Protein 1ECX (pdb70)

CATH classification: 3.90.1150.10 (+1 more: 3.40.640.10)

Structure (mmCIF, N/CA/C/O backbone):
data_1ECX
#
_entry.id   1ECX
#
_cell.length_a   115.410
_cell.length_b   115.410
_cell.length_c   156.950
_cell.angle_alpha   90.00
_cell.angle_beta   90.00
_cell.angle_gamma   120.00
#
_symmetry.space_group_name_H-M   'P 31 2 1'
#
loop_
_entity.id
_entity.type
_entity.pdbx_description
1 polymer AMINOTRANSFERASE
2 non-polymer "PYRIDOXAL-5'-PHOSPHATE"
3 non-polymer CYSTEINE
4 water water
#
loop_
_atom_site.group_PDB
_atom_site.id
_atom_site.type_symbol
_atom_site.label_atom_id
_atom_site.label_alt_id
_atom_site.label_comp_id
_atom_site.label_asym_id
_atom_site.label_entity_id
_atom_site.label_seq_id
_atom_site.pdbx_PDB_ins_code
_atom_site.Cartn_x
_atom_site.Cartn_y
_atom_site.Cartn_z
_atom_site.occupancy
_atom_site.B_iso_or_equiv
_atom_site.auth_seq_id
_atom_site.auth_comp_id
_atom_site.auth_asym_id
_atom_site.auth_atom_id
_atom_site.pdbx_PDB_model_num
ATOM 1 N N . MET A 1 1 ? 14.437 75.697 43.942 1.00 41.24 1 MET A N 1
ATOM 2 C CA . MET A 1 1 ? 15.121 74.824 44.935 1.00 40.28 1 MET A CA 1
ATOM 3 C C . MET A 1 1 ? 14.735 73.366 44.672 1.00 41.66 1 MET A C 1
ATOM 4 O O . MET A 1 1 ? 13.555 73.020 44.776 1.00 43.71 1 MET A O 1
ATOM 9 N N . ARG A 1 2 ? 15.713 72.524 44.306 1.00 40.79 2 ARG A N 1
ATOM 10 C CA . ARG A 1 2 ? 15.448 71.101 44.051 1.00 39.11 2 ARG A CA 1
ATOM 11 C C . ARG A 1 2 ? 15.282 70.402 45.394 1.00 37.91 2 ARG A C 1
ATOM 12 O O . ARG A 1 2 ? 16.229 70.312 46.173 1.00 39.37 2 ARG A O 1
ATOM 20 N N . VAL A 1 3 ? 14.078 69.912 45.661 1.00 35.04 3 VAL A N 1
ATOM 21 C CA . VAL A 1 3 ? 13.776 69.238 46.915 1.00 32.38 3 VAL A CA 1
ATOM 22 C C . VAL A 1 3 ? 13.413 67.774 46.642 1.00 31.00 3 VAL A C 1
ATOM 23 O O . VAL A 1 3 ? 12.351 67.461 46.101 1.00 30.16 3 VAL A O 1
ATOM 27 N N . TYR A 1 4 ? 14.316 66.880 47.026 1.00 28.92 4 TYR A N 1
ATOM 28 C CA . TYR A 1 4 ? 14.139 65.457 46.799 1.00 26.79 4 TYR A CA 1
ATOM 29 C C . TYR A 1 4 ? 13.609 64.749 48.040 1.00 27.53 4 TYR A C 1
ATOM 30 O O . TYR A 1 4 ? 14.360 64.514 48.991 1.00 26.68 4 TYR A O 1
ATOM 39 N N . PHE A 1 5 ? 12.320 64.409 48.014 1.00 27.22 5 PHE A N 1
ATOM 40 C CA . PHE A 1 5 ? 11.650 63.736 49.126 1.00 28.22 5 PHE A CA 1
ATOM 41 C C . PHE A 1 5 ? 11.141 62.363 48.705 1.00 29.88 5 PHE A C 1
ATOM 42 O O . PHE A 1 5 ? 9.999 62.003 49.017 1.00 31.99 5 PHE A O 1
ATOM 50 N N . ASP A 1 6 ? 11.971 61.588 48.014 1.00 28.52 6 ASP A N 1
ATOM 51 C CA . ASP A 1 6 ? 11.544 60.269 47.564 1.00 27.78 6 ASP A CA 1
ATOM 52 C C . ASP A 1 6 ? 12.624 59.245 47.848 1.00 28.52 6 ASP A C 1
ATOM 53 O O . ASP A 1 6 ? 12.863 58.347 47.044 1.00 29.41 6 ASP A O 1
ATOM 58 N N . ASN A 1 7 ? 13.268 59.362 49.003 1.00 29.39 7 ASN A N 1
ATOM 59 C CA . ASN A 1 7 ? 14.350 58.446 49.345 1.00 28.87 7 ASN A CA 1
ATOM 60 C C . ASN A 1 7 ? 13.987 57.001 49.668 1.00 27.97 7 ASN A C 1
ATOM 61 O O . ASN A 1 7 ? 14.874 56.193 49.926 1.00 26.55 7 ASN A O 1
ATOM 66 N N . ASN A 1 8 ? 12.703 56.662 49.666 1.00 27.62 8 ASN A N 1
ATOM 67 C CA . ASN A 1 8 ? 12.336 55.275 49.920 1.00 28.76 8 ASN A CA 1
ATOM 68 C C . ASN A 1 8 ? 12.368 54.519 48.599 1.00 29.26 8 ASN A C 1
ATOM 69 O O . ASN A 1 8 ? 12.352 53.289 48.573 1.00 30.51 8 ASN A O 1
ATOM 74 N N . ALA A 1 9 ? 12.409 55.269 47.501 1.00 29.77 9 ALA A N 1
ATOM 75 C CA . ALA A 1 9 ? 12.469 54.685 46.162 1.00 28.64 9 ALA A CA 1
ATOM 76 C C . ALA A 1 9 ? 13.936 54.452 45.822 1.00 27.91 9 ALA A C 1
ATOM 77 O O . ALA A 1 9 ? 14.313 53.395 45.320 1.00 27.95 9 ALA A O 1
ATOM 79 N N . THR A 1 10 ? 14.751 55.465 46.093 1.00 26.39 10 THR A N 1
ATOM 80 C CA . THR A 1 10 ? 16.181 55.399 45.858 1.00 27.78 10 THR A CA 1
ATOM 81 C C . THR A 1 10 ? 16.805 56.681 46.399 1.00 28.63 10 THR A C 1
ATOM 82 O O . THR A 1 10 ? 16.092 57.644 46.700 1.00 28.29 10 THR A O 1
ATOM 86 N N . THR A 1 11 ? 18.131 56.684 46.523 1.00 28.03 11 THR A N 1
ATOM 87 C CA . THR A 1 11 ? 18.852 57.821 47.076 1.00 28.58 11 THR A CA 1
ATOM 88 C C . THR A 1 11 ? 20.095 58.188 46.270 1.00 28.91 11 THR A C 1
ATOM 89 O O . THR A 1 11 ? 20.549 57.422 45.424 1.00 29.94 11 THR A O 1
ATOM 93 N N . ARG A 1 12 ? 20.647 59.363 46.554 1.00 28.29 12 ARG A N 1
ATOM 94 C CA . ARG A 1 12 ? 21.854 59.829 45.890 1.00 28.89 12 ARG A CA 1
ATOM 95 C C . ARG A 1 12 ? 23.039 59.192 46.605 1.00 29.75 12 ARG A C 1
ATOM 96 O O . ARG A 1 12 ? 23.032 59.048 47.829 1.00 30.55 12 ARG A O 1
ATOM 104 N N . VAL A 1 13 ? 24.054 58.800 45.848 1.00 29.26 13 VAL A N 1
ATOM 105 C CA . VAL A 1 13 ? 25.212 58.173 46.461 1.00 28.97 13 VAL A CA 1
ATOM 106 C C . VAL A 1 13 ? 26.009 59.165 47.277 1.00 29.76 13 VAL A C 1
ATOM 107 O O . VAL A 1 13 ? 26.154 60.324 46.898 1.00 29.61 13 VAL A O 1
ATOM 111 N N . ASP A 1 14 ? 26.521 58.691 48.405 1.00 31.22 14 ASP A N 1
ATOM 112 C CA . ASP A 1 14 ? 27.323 59.508 49.296 1.00 32.46 14 ASP A CA 1
ATOM 113 C C . ASP A 1 14 ? 28.655 59.795 48.605 1.00 33.11 14 ASP A C 1
ATOM 114 O O . ASP A 1 14 ? 29.289 58.887 48.062 1.00 33.55 14 ASP A O 1
ATOM 119 N N . ASP A 1 15 ? 29.066 61.056 48.616 1.00 32.86 15 ASP A N 1
ATOM 120 C CA . ASP A 1 15 ? 30.320 61.452 47.995 1.00 34.51 15 ASP A CA 1
ATOM 121 C C . ASP A 1 15 ? 31.465 60.556 48.483 1.00 34.61 15 ASP A C 1
ATOM 122 O O . ASP A 1 15 ? 32.365 60.198 47.718 1.00 34.64 15 ASP A O 1
ATOM 127 N N . ARG A 1 16 ? 31.424 60.186 49.756 1.00 34.19 16 ARG A N 1
ATOM 128 C CA . ARG A 1 16 ? 32.460 59.331 50.324 1.00 34.04 16 ARG A CA 1
ATOM 129 C C . ARG A 1 16 ? 32.462 57.971 49.639 1.00 33.68 16 ARG A C 1
ATOM 130 O O . ARG A 1 16 ? 33.516 57.442 49.283 1.00 34.89 16 ARG A O 1
ATOM 138 N N . VAL A 1 17 ? 31.272 57.418 49.447 1.00 32.51 17 VAL A N 1
ATOM 139 C CA . VAL A 1 17 ? 31.121 56.117 48.813 1.00 32.29 17 VAL A CA 1
ATOM 140 C C . VAL A 1 17 ? 31.604 56.114 47.359 1.00 33.37 17 VAL A C 1
ATOM 141 O O . VAL A 1 17 ? 32.266 55.168 46.915 1.00 32.93 17 VAL A O 1
ATOM 145 N N . LEU A 1 18 ? 31.268 57.167 46.620 1.00 32.31 18 LEU A N 1
ATOM 146 C CA . LEU A 1 18 ? 31.656 57.253 45.222 1.00 32.40 18 LEU A CA 1
ATOM 147 C C . LEU A 1 18 ? 33.160 57.384 45.069 1.00 33.85 18 LEU A C 1
ATOM 148 O O . LEU A 1 18 ? 33.759 56.814 44.152 1.00 34.06 18 LEU A O 1
ATOM 153 N N . GLU A 1 19 ? 33.772 58.132 45.978 1.00 34.76 19 GLU A N 1
ATOM 154 C CA . GLU A 1 19 ? 35.210 58.334 45.930 1.00 35.77 19 GLU A CA 1
ATOM 155 C C . GLU A 1 19 ? 35.882 56.961 45.959 1.00 36.37 19 GLU A C 1
ATOM 156 O O . GLU A 1 19 ? 36.811 56.691 45.190 1.00 37.20 19 GLU A O 1
ATOM 162 N N . GLU A 1 20 ? 35.391 56.083 46.831 1.00 35.97 20 GLU A N 1
ATOM 163 C CA . GLU A 1 20 ? 35.960 54.745 46.951 1.00 34.76 20 GLU A CA 1
ATOM 164 C C . GLU A 1 20 ? 35.697 53.856 45.741 1.00 33.55 20 GLU A C 1
ATOM 165 O O . GLU A 1 20 ? 36.541 53.047 45.370 1.00 33.86 20 GLU A O 1
ATOM 171 N N . MET A 1 21 ? 34.528 53.997 45.127 1.00 32.58 21 MET A N 1
ATOM 172 C CA . MET A 1 21 ? 34.195 53.166 43.981 1.00 32.00 21 MET A CA 1
ATOM 173 C C . MET A 1 21 ? 35.102 53.420 42.787 1.00 31.85 21 MET A C 1
ATOM 174 O O . MET A 1 21 ? 35.633 52.481 42.191 1.00 32.06 21 MET A O 1
ATOM 179 N N . ILE A 1 22 ? 35.277 54.691 42.448 1.00 30.23 22 ILE A N 1
ATOM 180 C CA . ILE A 1 22 ? 36.103 55.076 41.314 1.00 29.05 22 ILE A CA 1
ATOM 181 C C . ILE A 1 22 ? 37.442 54.340 41.244 1.00 30.01 22 ILE A C 1
ATOM 182 O O . ILE A 1 22 ? 37.884 53.955 40.165 1.00 29.94 22 ILE A O 1
ATOM 187 N N . VAL A 1 23 ? 38.077 54.129 42.392 1.00 29.83 23 VAL A N 1
ATOM 188 C CA . VAL A 1 23 ? 39.362 53.436 42.433 1.00 29.73 23 VAL A CA 1
ATOM 189 C C . VAL A 1 23 ? 39.332 52.060 41.771 1.00 29.40 23 VAL A C 1
ATOM 190 O O . VAL A 1 23 ? 40.291 51.662 41.105 1.00 28.41 23 VAL A O 1
ATOM 194 N N . PHE A 1 24 ? 38.236 51.334 41.968 1.00 29.20 24 PHE A N 1
ATOM 195 C CA . PHE A 1 24 ? 38.100 49.998 41.399 1.00 29.25 24 PHE A CA 1
ATOM 196 C C . PHE A 1 24 ? 37.683 49.975 39.929 1.00 29.68 24 PHE A C 1
ATOM 197 O O . PHE A 1 24 ? 37.720 48.924 39.289 1.00 29.67 24 PHE A O 1
ATOM 205 N N . TYR A 1 25 ? 37.294 51.132 39.396 1.00 29.46 25 TYR A N 1
ATOM 206 C CA . TYR A 1 25 ? 36.899 51.234 37.993 1.00 30.35 25 TYR A CA 1
ATOM 207 C C . TYR A 1 25 ? 38.115 51.486 37.115 1.00 31.71 25 TYR A C 1
ATOM 208 O O . TYR A 1 25 ? 38.266 50.885 36.049 1.00 33.95 25 TYR A O 1
ATOM 217 N N . ARG A 1 26 ? 38.983 52.381 37.564 1.00 31.17 26 ARG A N 1
ATOM 218 C CA . ARG A 1 26 ? 40.137 52.736 36.767 1.00 33.82 26 ARG A CA 1
ATOM 219 C C . ARG A 1 26 ? 41.492 52.205 37.208 1.00 33.12 26 ARG A C 1
ATOM 220 O O . ARG A 1 26 ? 42.391 52.061 36.379 1.00 32.21 26 ARG A O 1
ATOM 228 N N . GLU A 1 27 ? 41.653 51.905 38.493 1.00 31.35 27 GLU A N 1
ATOM 229 C CA . GLU A 1 27 ? 42.932 51.388 38.955 1.00 30.90 27 GLU A CA 1
ATOM 230 C C . GLU A 1 27 ? 42.874 49.916 39.353 1.00 30.99 27 GLU A C 1
ATOM 231 O O . GLU A 1 27 ? 43.508 49.075 38.712 1.00 31.46 27 GLU A O 1
ATOM 237 N N . LYS A 1 28 ? 42.116 49.603 40.401 1.00 29.48 28 LYS A N 1
ATOM 238 C CA . LYS A 1 28 ? 42.012 48.225 40.883 1.00 28.39 28 LYS A CA 1
ATOM 239 C C . LYS A 1 28 ? 40.841 47.490 40.226 1.00 28.57 28 LYS A C 1
ATOM 240 O O . LYS A 1 28 ? 39.927 47.016 40.904 1.00 29.07 28 LYS A O 1
ATOM 246 N N . TYR A 1 29 ? 40.892 47.377 38.903 1.00 27.52 29 TYR A N 1
ATOM 247 C CA . TYR A 1 29 ? 39.822 46.751 38.131 1.00 26.88 29 TYR A CA 1
ATOM 248 C C . TYR A 1 29 ? 39.985 45.270 37.845 1.00 27.34 29 TYR A C 1
ATOM 249 O O . TYR A 1 29 ? 39.273 44.716 37.004 1.00 26.88 29 TYR A O 1
ATOM 258 N N . GLY A 1 30 ? 40.916 44.627 38.534 1.00 27.97 30 GLY A N 1
ATOM 259 C CA . GLY A 1 30 ? 41.131 43.212 38.305 1.00 29.42 30 GLY A CA 1
ATOM 260 C C . GLY A 1 30 ? 39.904 42.377 38.618 1.00 30.76 30 GLY A C 1
ATOM 261 O O . GLY A 1 30 ? 38.996 42.819 39.328 1.00 31.00 30 GLY A O 1
ATOM 262 N N . ASN A 1 31 ? 39.870 41.165 38.083 1.00 30.32 31 ASN A N 1
ATOM 263 C CA . ASN A 1 31 ? 38.757 40.276 38.334 1.00 31.35 31 ASN A CA 1
ATOM 264 C C . ASN A 1 31 ? 39.100 39.424 39.555 1.00 31.93 31 ASN A C 1
ATOM 265 O O . ASN A 1 31 ? 40.047 38.640 39.536 1.00 31.46 31 ASN A O 1
ATOM 270 N N . PRO A 1 32 ? 38.315 39.562 40.634 1.00 32.81 32 PRO A N 1
ATOM 271 C CA . PRO A 1 32 ? 38.506 38.835 41.896 1.00 32.86 32 PRO A CA 1
ATOM 272 C C . PRO A 1 32 ? 38.754 37.331 41.803 1.00 33.18 32 PRO A C 1
ATOM 273 O O . PRO A 1 32 ? 39.307 36.735 42.718 0.79 32.48 32 PRO A O 1
ATOM 277 N N . ASN A 1 33 ? 38.359 36.721 40.693 1.00 34.37 33 ASN A N 1
ATOM 278 C CA . ASN A 1 33 ? 38.532 35.283 40.517 1.00 35.16 33 ASN A CA 1
ATOM 279 C C . ASN A 1 33 ? 39.832 34.933 39.827 1.00 34.24 33 ASN A C 1
ATOM 280 O O . ASN A 1 33 ? 40.068 33.785 39.485 1.00 36.00 33 ASN A O 1
ATOM 285 N N . SER A 1 34 ? 40.678 35.928 39.621 1.00 32.98 34 SER A N 1
ATOM 286 C CA . SER A 1 34 ? 41.943 35.702 38.954 1.00 31.18 34 SER A CA 1
ATOM 287 C C . SER A 1 34 ? 43.027 35.389 39.971 1.00 30.54 34 SER A C 1
ATOM 288 O O . SER A 1 34 ? 42.997 35.881 41.097 1.00 30.21 34 SER A O 1
ATOM 291 N N . ALA A 1 35 ? 43.989 34.569 39.564 1.00 29.55 35 ALA A N 1
ATOM 292 C CA . ALA A 1 35 ? 45.073 34.167 40.448 1.00 28.33 35 ALA A CA 1
ATOM 293 C C . ALA A 1 35 ? 46.237 35.147 40.491 1.00 27.03 35 ALA A C 1
ATOM 294 O O . ALA A 1 35 ? 46.998 35.153 41.456 0.66 27.72 35 ALA A O 1
ATOM 296 N N . HIS A 1 36 ? 46.378 35.973 39.459 1.00 25.60 36 HIS A N 1
ATOM 297 C CA . HIS A 1 36 ? 47.478 36.932 39.420 1.00 26.10 36 HIS A CA 1
ATOM 298 C C . HIS A 1 36 ? 47.296 38.059 40.426 1.00 26.84 36 HIS A C 1
ATOM 299 O O . HIS A 1 36 ? 46.275 38.134 41.112 1.00 25.90 36 HIS A O 1
ATOM 306 N N . GLY A 1 37 ? 48.299 38.930 40.507 1.00 27.78 37 GLY A N 1
ATOM 307 C CA . GLY A 1 37 ? 48.269 40.043 41.443 1.00 27.47 37 GLY A CA 1
ATOM 308 C C . GLY A 1 37 ? 47.013 40.895 41.479 1.00 28.46 37 GLY A C 1
ATOM 309 O O . GLY A 1 37 ? 46.454 41.128 42.554 1.00 28.78 37 GLY A O 1
ATOM 310 N N . MET A 1 38 ? 46.568 41.376 40.320 1.00 28.19 38 MET A N 1
ATOM 311 C CA . MET A 1 38 ? 45.379 42.214 40.272 1.00 27.29 38 MET A CA 1
ATOM 312 C C . MET A 1 38 ? 44.137 41.437 40.669 1.00 29.82 38 MET A C 1
ATOM 313 O O . MET A 1 38 ? 43.211 41.994 41.259 1.00 31.16 38 MET A O 1
ATOM 318 N N . GLY A 1 39 ? 44.117 40.147 40.355 1.00 31.42 39 GLY A N 1
ATOM 319 C CA . GLY A 1 39 ? 42.980 39.333 40.737 1.00 32.87 39 GLY A CA 1
ATOM 320 C C . GLY A 1 39 ? 42.923 39.308 42.254 1.00 34.07 39 GLY A C 1
ATOM 321 O O . GLY A 1 39 ? 41.890 39.595 42.864 1.00 36.66 39 GLY A O 1
ATOM 322 N N . ILE A 1 40 ? 44.058 38.978 42.862 1.00 33.29 40 ILE A N 1
ATOM 323 C CA . ILE A 1 40 ? 44.190 38.909 44.312 1.00 32.70 40 ILE A CA 1
ATOM 324 C C . ILE A 1 40 ? 43.806 40.222 44.994 1.00 33.71 40 ILE A C 1
ATOM 325 O O . ILE A 1 40 ? 43.076 40.230 45.986 1.00 34.36 40 ILE A O 1
ATOM 330 N N . GLU A 1 41 ? 44.317 41.324 44.458 1.00 32.42 41 GLU A N 1
ATOM 331 C CA . GLU A 1 41 ? 44.052 42.646 44.995 1.00 32.13 41 GLU A CA 1
ATOM 332 C C . GLU A 1 41 ? 42.549 42.917 45.053 1.00 31.99 41 GLU A C 1
ATOM 333 O O . GLU A 1 41 ? 42.030 43.400 46.060 1.00 32.72 41 GLU A O 1
ATOM 339 N N . ALA A 1 42 ? 41.850 42.612 43.966 1.00 30.41 42 ALA A N 1
ATOM 340 C CA . ALA A 1 42 ? 40.419 42.841 43.911 1.00 29.36 42 ALA A CA 1
ATOM 341 C C . ALA A 1 42 ? 39.720 41.947 44.914 1.00 29.66 42 ALA A C 1
ATOM 342 O O . ALA A 1 42 ? 38.848 42.390 45.660 1.00 29.28 42 ALA A O 1
ATOM 344 N N . ASN A 1 43 ? 40.110 40.681 44.944 1.00 29.69 43 ASN A N 1
ATOM 345 C CA . ASN A 1 43 ? 39.486 39.750 45.866 1.00 28.53 43 ASN A CA 1
ATOM 346 C C . ASN A 1 43 ? 39.649 40.173 47.318 1.00 28.67 43 ASN A C 1
ATOM 347 O O . ASN A 1 43 ? 38.745 39.990 48.136 1.00 29.59 43 ASN A O 1
ATOM 352 N N . LEU A 1 44 ? 40.803 40.740 47.637 1.00 28.31 44 LEU A N 1
ATOM 353 C CA . LEU A 1 44 ? 41.063 41.173 48.993 1.00 29.37 44 LEU A CA 1
ATOM 354 C C . LEU A 1 44 ? 40.036 42.224 49.385 1.00 30.18 44 LEU A C 1
ATOM 355 O O . LEU A 1 44 ? 39.368 42.115 50.425 1.00 29.76 44 LEU A O 1
ATOM 360 N N . HIS A 1 45 ? 39.897 43.234 48.535 1.00 29.26 45 HIS A N 1
ATOM 361 C CA . HIS A 1 45 ? 38.956 44.311 48.784 1.00 27.40 45 HIS A CA 1
ATOM 362 C C . HIS A 1 45 ? 37.502 43.844 48.830 1.00 26.90 45 HIS A C 1
ATOM 363 O O . HIS A 1 45 ? 36.713 44.323 49.643 1.00 24.60 45 HIS A O 1
ATOM 370 N N . MET A 1 46 ? 37.143 42.906 47.963 1.00 27.14 46 MET A N 1
ATOM 371 C CA . MET A 1 46 ? 35.782 42.408 47.970 1.00 28.33 46 MET A CA 1
ATOM 372 C C . MET A 1 46 ? 35.532 41.720 49.311 1.00 29.20 46 MET A C 1
ATOM 373 O O . MET A 1 46 ? 34.478 41.911 49.924 1.00 29.05 46 MET A O 1
ATOM 378 N N . GLU A 1 47 ? 36.495 40.932 49.783 1.00 27.94 47 GLU A N 1
ATOM 379 C CA . GLU A 1 47 ? 36.309 40.269 51.071 1.00 29.99 47 GLU A CA 1
ATOM 380 C C . GLU A 1 47 ? 36.277 41.236 52.258 1.00 30.50 47 GLU A C 1
ATOM 381 O O . GLU A 1 47 ? 35.620 40.964 53.260 1.00 31.43 47 GLU A O 1
ATOM 387 N N . LYS A 1 48 ? 36.978 42.360 52.165 1.00 30.83 48 LYS A N 1
ATOM 388 C CA . LYS A 1 48 ? 36.926 43.322 53.252 1.00 31.32 48 LYS A CA 1
ATOM 389 C C . LYS A 1 48 ? 35.503 43.861 53.285 1.00 31.57 48 LYS A C 1
ATOM 390 O O . LYS A 1 48 ? 34.916 44.053 54.353 0.78 30.57 48 LYS A O 1
ATOM 396 N N . ALA A 1 49 ? 34.956 44.106 52.096 1.00 31.13 49 ALA A N 1
ATOM 397 C CA . ALA A 1 49 ? 33.593 44.605 51.970 1.00 31.07 49 ALA A CA 1
ATOM 398 C C . ALA A 1 49 ? 32.651 43.640 52.687 1.00 30.61 49 ALA A C 1
ATOM 399 O O . ALA A 1 49 ? 31.861 44.048 53.530 1.00 30.69 49 ALA A O 1
ATOM 401 N N . ARG A 1 50 ? 32.747 42.359 52.350 1.00 29.38 50 ARG A N 1
ATOM 402 C CA . ARG A 1 50 ? 31.911 41.344 52.971 1.00 30.16 50 ARG A CA 1
ATOM 403 C C . ARG A 1 50 ? 32.086 41.360 54.486 1.00 31.40 50 ARG A C 1
ATOM 404 O O . ARG A 1 50 ? 31.130 41.127 55.235 1.00 31.93 50 ARG A O 1
ATOM 412 N N . GLU A 1 51 ? 33.307 41.628 54.938 1.00 31.07 51 GLU A N 1
ATOM 413 C CA . GLU A 1 51 ? 33.587 41.655 56.367 1.00 31.69 51 GLU A CA 1
ATOM 414 C C . GLU A 1 51 ? 33.041 42.903 57.039 1.00 33.16 51 GLU A C 1
ATOM 415 O O . GLU A 1 51 ? 32.615 42.853 58.195 1.00 35.05 51 GLU A O 1
ATOM 421 N N . LYS A 1 52 ? 33.051 44.020 56.319 1.00 33.72 52 LYS A N 1
ATOM 422 C CA . LYS A 1 52 ? 32.556 45.268 56.877 1.00 33.73 52 LYS A CA 1
ATOM 423 C C . LYS A 1 52 ? 31.051 45.163 57.116 1.00 33.91 52 LYS A C 1
ATOM 424 O O . LYS A 1 52 ? 30.529 45.704 58.094 1.00 34.44 52 LYS A O 1
ATOM 430 N N . VAL A 1 53 ? 30.362 44.452 56.226 1.00 33.11 53 VAL A N 1
ATOM 431 C CA . VAL A 1 53 ? 28.918 44.268 56.331 1.00 31.68 53 VAL A CA 1
ATOM 432 C C . VAL A 1 53 ? 28.588 43.340 57.479 1.00 31.54 53 VAL A C 1
ATOM 433 O O . VAL A 1 53 ? 27.722 43.646 58.296 1.00 32.17 53 VAL A O 1
ATOM 437 N N . ALA A 1 54 ? 29.269 42.198 57.533 1.00 31.35 54 ALA A N 1
ATOM 438 C CA . ALA A 1 54 ? 29.031 41.231 58.601 1.00 30.21 54 ALA A CA 1
ATOM 439 C C . ALA A 1 54 ? 29.204 41.937 59.945 1.00 29.99 54 ALA A C 1
ATOM 440 O O . ALA A 1 54 ? 28.391 41.769 60.857 1.00 28.97 54 ALA A O 1
ATOM 442 N N . LYS A 1 55 ? 30.257 42.741 60.059 1.00 29.42 55 LYS A N 1
ATOM 443 C CA . LYS A 1 55 ? 30.500 43.456 61.298 1.00 30.20 55 LYS A CA 1
ATOM 444 C C . LYS A 1 55 ? 29.318 44.372 61.607 1.00 31.26 55 LYS A C 1
ATOM 445 O O . LYS A 1 55 ? 28.780 44.333 62.708 1.00 33.10 55 LYS A O 1
ATOM 451 N N . VAL A 1 56 ? 28.913 45.180 60.630 1.00 30.58 56 VAL A N 1
ATOM 452 C CA . VAL A 1 56 ? 27.794 46.099 60.794 1.00 29.12 56 VAL A CA 1
ATOM 453 C C . VAL A 1 56 ? 26.493 45.390 61.159 1.00 28.89 56 VAL A C 1
ATOM 454 O O . VAL A 1 56 ? 25.790 45.827 62.055 1.00 29.44 56 VAL A O 1
ATOM 458 N N . LEU A 1 57 ? 26.165 44.303 60.469 1.00 29.95 57 LEU A N 1
ATOM 459 C CA . LEU A 1 57 ? 24.923 43.581 60.754 1.00 32.11 57 LEU A CA 1
ATOM 460 C C . LEU A 1 57 ? 25.031 42.633 61.953 1.00 33.56 57 LEU A C 1
ATOM 461 O O . LEU A 1 57 ? 24.023 42.116 62.437 1.00 33.46 57 LEU A O 1
ATOM 466 N N . GLY A 1 58 ? 26.255 42.407 62.424 1.00 34.81 58 GLY A N 1
ATOM 467 C CA . GLY A 1 58 ? 26.466 41.527 63.562 1.00 34.79 58 GLY A CA 1
ATOM 468 C C . GLY A 1 58 ? 26.404 40.033 63.270 1.00 35.01 58 GLY A C 1
ATOM 469 O O . GLY A 1 58 ? 25.818 39.276 64.040 1.00 35.32 58 GLY A O 1
ATOM 470 N N . VAL A 1 59 ? 27.009 39.601 62.168 1.00 34.41 59 VAL A N 1
ATOM 471 C CA . VAL A 1 59 ? 27.018 38.190 61.807 1.00 33.97 59 VAL A CA 1
ATOM 472 C C . VAL A 1 59 ? 28.389 37.818 61.261 1.00 35.13 59 VAL A C 1
ATOM 473 O O . VAL A 1 59 ? 29.325 38.615 61.315 1.00 35.60 59 VAL A O 1
ATOM 477 N N . SER A 1 60 ? 28.502 36.606 60.726 1.00 35.73 60 SER A N 1
ATOM 478 C CA . SER A 1 60 ? 29.767 36.130 60.170 1.00 35.13 60 SER A CA 1
ATOM 479 C C . SER A 1 60 ? 29.871 36.397 58.671 1.00 34.71 60 SER A C 1
ATOM 480 O O . SER A 1 60 ? 28.907 36.216 57.926 1.00 35.27 60 SER A O 1
ATOM 483 N N . PRO A 1 61 ? 31.054 36.828 58.211 1.00 34.57 61 PRO A N 1
ATOM 484 C CA . PRO A 1 61 ? 31.283 37.114 56.793 1.00 33.79 61 PRO A CA 1
ATOM 485 C C . PRO A 1 61 ? 30.737 36.017 55.886 1.00 33.94 61 PRO A C 1
ATOM 486 O O . PRO A 1 61 ? 30.129 36.303 54.853 1.00 34.89 61 PRO A O 1
ATOM 490 N N . SER A 1 62 ? 30.939 34.766 56.286 1.00 33.35 62 SER A N 1
ATOM 491 C CA . SER A 1 62 ? 30.482 33.621 55.500 1.00 33.26 62 SER A CA 1
ATOM 492 C C . SER A 1 62 ? 28.978 33.581 55.273 1.00 34.42 62 SER A C 1
ATOM 493 O O . SER A 1 62 ? 28.498 32.791 54.458 1.00 35.09 62 SER A O 1
ATOM 496 N N . GLU A 1 63 ? 28.234 34.422 55.986 1.00 34.46 63 GLU A N 1
ATOM 497 C CA . GLU A 1 63 ? 26.783 34.434 55.846 1.00 36.31 63 GLU A CA 1
ATOM 498 C C . GLU A 1 63 ? 26.284 35.630 55.045 1.00 37.37 63 GLU A C 1
ATOM 499 O O . GLU A 1 63 ? 25.078 35.897 54.993 1.00 38.39 63 GLU A O 1
ATOM 505 N N . ILE A 1 64 ? 27.216 36.345 54.422 1.00 36.29 64 ILE A N 1
ATOM 506 C CA . ILE A 1 64 ? 26.884 37.515 53.618 1.00 33.63 64 ILE A CA 1
ATOM 507 C C . ILE A 1 64 ? 27.122 37.218 52.141 1.00 31.76 64 ILE A C 1
ATOM 508 O O . ILE A 1 64 ? 28.235 36.871 51.751 1.00 33.29 64 ILE A O 1
ATOM 513 N N . PHE A 1 65 ? 26.083 37.344 51.322 1.00 29.53 65 PHE A N 1
ATOM 514 C CA . PHE A 1 65 ? 26.223 37.104 49.884 1.00 28.73 65 PHE A CA 1
ATOM 515 C C . PHE A 1 65 ? 25.807 38.334 49.085 1.00 28.59 65 PHE A C 1
ATOM 516 O O . PHE A 1 65 ? 24.769 38.943 49.365 1.00 30.04 65 PHE A O 1
ATOM 524 N N . PHE A 1 66 ? 26.616 38.710 48.098 1.00 26.36 66 PHE A N 1
ATOM 525 C CA . PHE A 1 66 ? 26.298 39.880 47.292 1.00 25.66 66 PHE A CA 1
ATOM 526 C C . PHE A 1 66 ? 25.516 39.522 46.033 1.00 26.00 66 PHE A C 1
ATOM 527 O O . PHE A 1 66 ? 25.867 38.576 45.317 1.00 25.62 66 PHE A O 1
ATOM 535 N N . THR A 1 67 ? 24.449 40.282 45.782 1.00 24.39 67 THR A N 1
ATOM 536 C CA . THR A 1 67 ? 23.586 40.064 44.628 1.00 23.95 67 THR A CA 1
ATOM 537 C C . THR A 1 67 ? 23.452 41.351 43.832 1.00 23.15 67 THR A C 1
ATOM 538 O O . THR A 1 67 ? 24.146 42.316 44.110 1.00 24.39 67 THR A O 1
ATOM 542 N N . SER A 1 68 ? 22.564 41.368 42.847 1.00 22.66 68 SER A N 1
ATOM 543 C CA . SER A 1 68 ? 22.391 42.550 42.011 1.00 24.59 68 SER A CA 1
ATOM 544 C C . SER A 1 68 ? 21.372 43.538 42.546 1.00 26.41 68 SER A C 1
ATOM 545 O O . SER A 1 68 ? 21.253 44.653 42.022 1.00 26.44 68 SER A O 1
ATOM 548 N N . CYS A 1 69 ? 20.629 43.125 43.569 1.00 26.31 69 CYS A N 1
ATOM 549 C CA . CYS A 1 69 ? 19.608 43.974 44.169 1.00 27.12 69 CYS A CA 1
ATOM 550 C C . CYS A 1 69 ? 18.772 43.159 45.139 1.00 28.12 69 CYS A C 1
ATOM 551 O O . CYS A 1 69 ? 18.872 41.932 45.180 1.00 28.87 69 CYS A O 1
ATOM 554 N N . ALA A 1 70 ? 17.950 43.846 45.922 1.00 28.12 70 ALA A N 1
ATOM 555 C CA . ALA A 1 70 ? 17.108 43.177 46.896 1.00 27.97 70 ALA A CA 1
ATOM 556 C C . ALA A 1 70 ? 16.140 42.204 46.210 1.00 28.87 70 ALA A C 1
ATOM 557 O O . ALA A 1 70 ? 15.890 41.099 46.710 0.80 28.66 70 ALA A O 1
ATOM 559 N N . THR A 1 71 ? 15.602 42.608 45.066 1.00 27.73 71 THR A N 1
ATOM 560 C CA . THR A 1 71 ? 14.670 41.755 44.351 1.00 28.92 71 THR A CA 1
ATOM 561 C C . THR A 1 71 ? 15.319 40.412 44.019 1.00 30.59 71 THR A C 1
ATOM 562 O O . THR A 1 71 ? 14.696 39.368 44.203 1.00 32.09 71 THR A O 1
ATOM 566 N N . GLU A 1 72 ? 16.559 40.422 43.532 1.00 31.07 72 GLU A N 1
ATOM 567 C CA . GLU A 1 72 ? 17.222 39.158 43.213 1.00 32.78 72 GLU A CA 1
ATOM 568 C C . GLU A 1 72 ? 17.373 38.328 44.483 1.00 33.59 72 GLU A C 1
ATOM 569 O O . GLU A 1 72 ? 17.152 37.119 44.468 1.00 34.77 72 GLU A O 1
ATOM 575 N N . SER A 1 73 ? 17.745 38.978 45.582 1.00 33.89 73 SER A N 1
ATOM 576 C CA . SER A 1 73 ? 17.923 38.282 46.850 1.00 34.67 73 SER A CA 1
ATOM 577 C C . SER A 1 73 ? 16.628 37.607 47.272 1.00 35.88 73 SER A C 1
ATOM 578 O O . SER A 1 73 ? 16.634 36.457 47.720 1.00 38.04 73 SER A O 1
ATOM 581 N N . ILE A 1 74 ? 15.518 38.320 47.116 1.00 35.31 74 ILE A N 1
ATOM 582 C CA . ILE A 1 74 ? 14.216 37.790 47.495 1.00 34.62 74 ILE A CA 1
ATOM 583 C C . ILE A 1 74 ? 13.774 36.631 46.586 1.00 34.72 74 ILE A C 1
ATOM 584 O O . ILE A 1 74 ? 13.256 35.625 47.069 1.00 34.16 74 ILE A O 1
ATOM 589 N N . ASN A 1 75 ? 13.980 36.765 45.281 1.00 34.72 75 ASN A N 1
ATOM 590 C CA . ASN A 1 75 ? 13.617 35.694 44.358 1.00 35.53 75 ASN A CA 1
ATOM 591 C C . ASN A 1 75 ? 14.459 34.475 44.727 1.00 35.84 75 ASN A C 1
ATOM 592 O O . ASN A 1 75 ? 13.943 33.383 44.971 1.00 36.16 75 ASN A O 1
ATOM 597 N N . TRP A 1 76 ? 15.767 34.687 44.774 1.00 35.33 76 TRP A N 1
ATOM 598 C CA . TRP A 1 76 ? 16.720 33.641 45.092 1.00 34.77 76 TRP A CA 1
ATOM 599 C C . TRP A 1 76 ? 16.351 32.845 46.341 1.00 35.45 76 TRP A C 1
ATOM 600 O O . TRP A 1 76 ? 16.284 31.614 46.303 1.00 35.81 76 TRP A O 1
ATOM 611 N N . ILE A 1 77 ? 16.100 33.543 47.443 1.00 35.11 77 ILE A N 1
ATOM 612 C CA . ILE A 1 77 ? 15.754 32.881 48.699 1.00 34.81 77 ILE A CA 1
ATOM 613 C C . ILE A 1 77 ? 14.404 32.159 48.721 1.00 35.42 77 ILE A C 1
ATOM 614 O O . ILE A 1 77 ? 14.332 30.981 49.070 1.00 36.11 77 ILE A O 1
ATOM 619 N N . LEU A 1 78 ? 13.333 32.856 48.369 1.00 35.01 78 LEU A N 1
ATOM 620 C CA . LEU A 1 78 ? 12.023 32.228 48.375 1.00 35.98 78 LEU A CA 1
ATOM 621 C C . LEU A 1 78 ? 11.970 31.031 47.433 1.00 37.02 78 LEU A C 1
ATOM 622 O O . LEU A 1 78 ? 11.563 29.940 47.829 1.00 38.31 78 LEU A O 1
ATOM 627 N N . LYS A 1 79 ? 12.387 31.234 46.187 1.00 36.60 79 LYS A N 1
ATOM 628 C CA . LYS A 1 79 ? 12.354 30.163 45.204 1.00 35.71 79 LYS A CA 1
ATOM 629 C C . LYS A 1 79 ? 13.212 28.947 45.549 1.00 36.99 79 LYS A C 1
ATOM 630 O O . LYS A 1 79 ? 12.698 27.832 45.594 1.00 37.76 79 LYS A O 1
ATOM 636 N N . THR A 1 80 ? 14.503 29.137 45.807 1.00 37.36 80 THR A N 1
ATOM 637 C CA . THR A 1 80 ? 15.341 27.984 46.120 1.00 38.73 80 THR A CA 1
ATOM 638 C C . THR A 1 80 ? 14.970 27.272 47.427 1.00 39.31 80 THR A C 1
ATOM 639 O O . THR A 1 80 ? 14.996 26.045 47.489 1.00 38.52 80 THR A O 1
ATOM 643 N N . VAL A 1 81 ? 14.628 28.025 48.468 1.00 41.23 81 VAL A N 1
ATOM 644 C CA . VAL A 1 81 ? 14.234 27.399 49.725 1.00 41.93 81 VAL A CA 1
ATOM 645 C C . VAL A 1 81 ? 12.996 26.568 49.438 1.00 43.57 81 VAL A C 1
ATOM 646 O O . VAL A 1 81 ? 12.882 25.434 49.896 1.00 44.20 81 VAL A O 1
ATOM 650 N N . ALA A 1 82 ? 12.066 27.140 48.680 1.00 43.84 82 ALA A N 1
ATOM 651 C CA . ALA A 1 82 ? 10.850 26.430 48.322 1.00 45.51 82 ALA A CA 1
ATOM 652 C C . ALA A 1 82 ? 11.245 25.164 47.568 1.00 47.15 82 ALA A C 1
ATOM 653 O O . ALA A 1 82 ? 10.762 24.077 47.860 1.00 47.70 82 ALA A O 1
ATOM 655 N N . GLU A 1 83 ? 12.142 25.316 46.603 1.00 49.67 83 GLU A N 1
ATOM 656 C CA . GLU A 1 83 ? 12.608 24.199 45.787 1.00 51.63 83 GLU A CA 1
ATOM 657 C C . GLU A 1 83 ? 13.059 22.994 46.634 1.00 51.95 83 GLU A C 1
ATOM 658 O O . GLU A 1 83 ? 12.735 21.845 46.325 1.00 51.59 83 GLU A O 1
ATOM 664 N N . THR A 1 84 ? 13.798 23.263 47.706 1.00 51.42 84 THR A N 1
ATOM 665 C CA . THR A 1 84 ? 14.298 22.207 48.575 1.00 51.03 84 THR A CA 1
ATOM 666 C C . THR A 1 84 ? 13.218 21.531 49.422 1.00 52.36 84 THR A C 1
ATOM 667 O O . THR A 1 84 ? 13.497 20.573 50.147 1.00 52.71 84 THR A O 1
ATOM 671 N N . PHE A 1 85 ? 11.992 22.033 49.347 1.00 52.83 85 PHE A N 1
ATOM 672 C CA . PHE A 1 85 ? 10.908 21.447 50.123 1.00 54.44 85 PHE A CA 1
ATOM 673 C C . PHE A 1 85 ? 9.844 20.845 49.228 1.00 56.10 85 PHE A C 1
ATOM 674 O O . PHE A 1 85 ? 8.724 20.605 49.665 1.00 56.83 85 PHE A O 1
ATOM 682 N N . GLU A 1 86 ? 10.184 20.612 47.969 1.00 58.79 86 GLU A N 1
ATOM 683 C CA . GLU A 1 86 ? 9.228 20.013 47.050 1.00 62.07 86 GLU A CA 1
ATOM 684 C C . GLU A 1 86 ? 8.892 18.603 47.523 1.00 63.67 86 GLU A C 1
ATOM 685 O O . GLU A 1 86 ? 9.772 17.870 47.989 1.00 64.65 86 GLU A O 1
ATOM 691 N N . LYS A 1 87 ? 7.621 18.229 47.411 1.00 63.90 87 LYS A N 1
ATOM 692 C CA . LYS A 1 87 ? 7.180 16.901 47.819 1.00 63.85 87 LYS A CA 1
ATOM 693 C C . LYS A 1 87 ? 7.401 16.638 49.311 1.00 63.88 87 LYS A C 1
ATOM 694 O O . LYS A 1 87 ? 7.255 15.509 49.776 1.00 64.18 87 LYS A O 1
ATOM 700 N N . ARG A 1 88 ? 7.753 17.683 50.054 1.00 63.97 88 ARG A N 1
ATOM 701 C CA . ARG A 1 88 ? 7.989 17.572 51.493 1.00 64.65 88 ARG A CA 1
ATOM 702 C C . ARG A 1 88 ? 7.065 18.537 52.241 1.00 64.15 88 ARG A C 1
ATOM 703 O O . ARG A 1 88 ? 6.198 18.110 53.001 1.00 65.53 88 ARG A O 1
ATOM 711 N N . LYS A 1 89 ? 7.265 19.836 52.037 1.00 62.40 89 LYS A N 1
ATOM 712 C CA . LYS A 1 89 ? 6.421 20.853 52.655 1.00 60.81 89 LYS A CA 1
ATOM 713 C C . LYS A 1 89 ? 5.834 21.689 51.523 1.00 59.71 89 LYS A C 1
ATOM 714 O O . LYS A 1 89 ? 6.376 21.699 50.421 1.00 59.90 89 LYS A O 1
ATOM 720 N N . ARG A 1 90 ? 4.741 22.399 51.784 1.00 58.02 90 ARG A N 1
ATOM 721 C CA . ARG A 1 90 ? 4.093 23.160 50.722 1.00 56.70 90 ARG A CA 1
ATOM 722 C C . ARG A 1 90 ? 3.448 24.473 51.188 1.00 55.75 90 ARG A C 1
ATOM 723 O O . ARG A 1 90 ? 2.773 25.158 50.413 1.00 54.21 90 ARG A O 1
ATOM 731 N N . THR A 1 91 ? 3.678 24.837 52.446 1.00 54.52 91 THR A N 1
ATOM 732 C CA . THR A 1 91 ? 3.088 26.053 52.994 1.00 53.69 91 THR A CA 1
ATOM 733 C C . THR A 1 91 ? 4.072 27.186 53.242 1.00 51.87 91 THR A C 1
ATOM 734 O O . THR A 1 91 ? 5.096 27.001 53.904 1.00 51.36 91 THR A O 1
ATOM 738 N N . ILE A 1 92 ? 3.735 28.360 52.711 1.00 49.99 92 ILE A N 1
ATOM 739 C CA . ILE A 1 92 ? 4.540 29.569 52.873 1.00 47.85 92 ILE A CA 1
ATOM 740 C C . ILE A 1 92 ? 3.602 30.641 53.403 1.00 46.16 92 ILE A C 1
ATOM 741 O O . ILE A 1 92 ? 2.500 30.822 52.884 1.00 46.24 92 ILE A O 1
ATOM 746 N N . ILE A 1 93 ? 4.038 31.349 54.437 1.00 45.02 93 ILE A N 1
ATOM 747 C CA . ILE A 1 93 ? 3.231 32.403 55.041 1.00 44.09 93 ILE A CA 1
ATOM 748 C C . ILE A 1 93 ? 3.895 33.760 54.855 1.00 42.27 93 ILE A C 1
ATOM 749 O O . ILE A 1 93 ? 5.115 33.872 54.921 1.00 42.63 93 ILE A O 1
ATOM 754 N N . THR A 1 94 ? 3.088 34.785 54.617 1.00 41.20 94 THR A N 1
ATOM 755 C CA . THR A 1 94 ? 3.607 36.139 54.458 1.00 41.50 94 THR A CA 1
ATOM 756 C C . THR A 1 94 ? 2.496 37.153 54.764 1.00 41.86 94 THR A C 1
ATOM 757 O O . THR A 1 94 ? 1.518 36.809 55.423 1.00 42.66 94 THR A O 1
ATOM 761 N N . THR A 1 95 ? 2.640 38.393 54.304 1.00 40.83 95 THR A N 1
ATOM 762 C CA . THR A 1 95 ? 1.621 39.409 54.567 1.00 39.26 95 THR A CA 1
ATOM 763 C C . THR A 1 95 ? 1.180 40.083 53.279 1.00 37.67 95 THR A C 1
ATOM 764 O O . THR A 1 95 ? 1.817 39.927 52.247 1.00 38.75 95 THR A O 1
ATOM 768 N N . PRO A 1 96 ? 0.081 40.847 53.323 1.00 36.90 96 PRO A N 1
ATOM 769 C CA . PRO A 1 96 ? -0.410 41.531 52.123 1.00 36.27 96 PRO A CA 1
ATOM 770 C C . PRO A 1 96 ? 0.251 42.885 51.856 1.00 35.88 96 PRO A C 1
ATOM 771 O O . PRO A 1 96 ? 0.041 43.480 50.797 1.00 36.24 96 PRO A O 1
ATOM 775 N N . ILE A 1 97 ? 1.043 43.371 52.810 1.00 35.42 97 ILE A N 1
ATOM 776 C CA . ILE A 1 97 ? 1.710 44.665 52.653 1.00 34.96 97 ILE A CA 1
ATOM 777 C C . ILE A 1 97 ? 3.158 44.543 52.182 1.00 34.79 97 ILE A C 1
ATOM 778 O O . ILE A 1 97 ? 3.915 45.515 52.201 1.00 35.31 97 ILE A O 1
ATOM 783 N N . GLU A 1 98 ? 3.546 43.348 51.760 1.00 35.25 98 GLU A N 1
ATOM 784 C CA . GLU A 1 98 ? 4.905 43.129 51.280 1.00 35.25 98 GLU A CA 1
ATOM 785 C C . GLU A 1 98 ? 5.117 43.813 49.931 1.00 34.76 98 GLU A C 1
ATOM 786 O O . GLU A 1 98 ? 4.164 44.129 49.209 1.00 34.15 98 GLU A O 1
ATOM 792 N N . HIS A 1 99 ? 6.380 44.058 49.612 1.00 33.83 99 HIS A N 1
ATOM 793 C CA . HIS A 1 99 ? 6.753 44.690 48.355 1.00 33.09 99 HIS A CA 1
ATOM 794 C C . HIS A 1 99 ? 6.473 43.671 47.236 1.00 33.26 99 HIS A C 1
ATOM 795 O O . HIS A 1 99 ? 6.552 42.464 47.468 1.00 34.94 99 HIS A O 1
ATOM 802 N N . LYS A 1 100 ? 6.144 44.134 46.033 1.00 33.21 100 LYS A N 1
ATOM 803 C CA . LYS A 1 100 ? 5.862 43.204 44.936 1.00 33.83 100 LYS A CA 1
ATOM 804 C C . LYS A 1 100 ? 6.960 42.167 44.742 1.00 33.20 100 LYS A C 1
ATOM 805 O O . LYS A 1 100 ? 6.688 41.053 44.314 1.00 32.36 100 LYS A O 1
ATOM 811 N N . ALA A 1 101 ? 8.201 42.529 45.045 1.00 34.44 101 ALA A N 1
ATOM 812 C CA . ALA A 1 101 ? 9.297 41.581 44.900 1.00 35.11 101 ALA A CA 1
ATOM 813 C C . ALA A 1 101 ? 8.855 40.311 45.594 1.00 36.50 101 ALA A C 1
ATOM 814 O O . ALA A 1 101 ? 8.974 39.220 45.050 1.00 37.98 101 ALA A O 1
ATOM 816 N N . VAL A 1 102 ? 8.322 40.459 46.800 1.00 36.79 102 VAL A N 1
ATOM 817 C CA . VAL A 1 102 ? 7.859 39.305 47.547 1.00 37.14 102 VAL A CA 1
ATOM 818 C C . VAL A 1 102 ? 6.525 38.799 47.017 1.00 36.83 102 VAL A C 1
ATOM 819 O O . VAL A 1 102 ? 6.394 37.628 46.671 1.00 38.55 102 VAL A O 1
ATOM 823 N N . LEU A 1 103 ? 5.539 39.681 46.940 1.00 35.02 103 LEU A N 1
ATOM 824 C CA . LEU A 1 103 ? 4.217 39.271 46.490 1.00 34.48 103 LEU A CA 1
ATOM 825 C C . LEU A 1 103 ? 4.167 38.529 45.162 1.00 34.66 103 LEU A C 1
ATOM 826 O O . LEU A 1 103 ? 3.467 37.528 45.055 1.00 36.12 103 LEU A O 1
ATOM 831 N N . GLU A 1 104 ? 4.908 38.994 44.159 1.00 35.51 104 GLU A N 1
ATOM 832 C CA . GLU A 1 104 ? 4.913 38.332 42.853 1.00 34.24 104 GLU A CA 1
ATOM 833 C C . GLU A 1 104 ? 5.623 36.987 42.916 1.00 35.25 104 GLU A C 1
ATOM 834 O O . GLU A 1 104 ? 5.220 36.038 42.250 1.00 36.41 104 GLU A O 1
ATOM 840 N N . THR A 1 105 ? 6.689 36.907 43.707 1.00 35.69 105 THR A N 1
ATOM 841 C CA . THR A 1 105 ? 7.416 35.653 43.846 1.00 35.88 105 THR A CA 1
ATOM 842 C C . THR A 1 105 ? 6.453 34.642 44.450 1.00 36.11 105 THR A C 1
ATOM 843 O O . THR A 1 105 ? 6.439 33.477 44.057 1.00 35.99 105 THR A O 1
ATOM 847 N N . MET A 1 106 ? 5.643 35.106 45.400 1.00 36.58 106 MET A N 1
ATOM 848 C CA . MET A 1 106 ? 4.663 34.260 46.065 1.00 37.69 106 MET A CA 1
ATOM 849 C C . MET A 1 106 ? 3.607 33.818 45.062 1.00 39.53 106 MET A C 1
ATOM 850 O O . MET A 1 106 ? 3.269 32.636 44.980 1.00 40.24 106 MET A O 1
ATOM 855 N N . LYS A 1 107 ? 3.086 34.770 44.299 1.00 40.45 107 LYS A N 1
ATOM 856 C CA . LYS A 1 107 ? 2.086 34.456 43.293 1.00 42.07 107 LYS A CA 1
ATOM 857 C C . LYS A 1 107 ? 2.655 33.366 42.396 1.00 44.00 107 LYS A C 1
ATOM 858 O O . LYS A 1 107 ? 1.938 32.457 41.975 1.00 45.87 107 LYS A O 1
ATOM 864 N N . TYR A 1 108 ? 3.954 33.463 42.122 1.00 44.86 108 TYR A N 1
ATOM 865 C CA . TYR A 1 108 ? 4.664 32.506 41.275 1.00 45.35 108 TYR A CA 1
ATOM 866 C C . TYR A 1 108 ? 4.670 31.102 41.866 1.00 47.47 108 TYR A C 1
ATOM 867 O O . TYR A 1 108 ? 4.306 30.134 41.198 1.00 49.12 108 TYR A O 1
ATOM 876 N N . LEU A 1 109 ? 5.103 30.998 43.117 1.00 48.86 109 LEU A N 1
ATOM 877 C CA . LEU A 1 109 ? 5.158 29.717 43.808 1.00 50.19 109 LEU A CA 1
ATOM 878 C C . LEU A 1 109 ? 3.779 29.072 43.934 1.00 50.73 109 LEU A C 1
ATOM 879 O O . LEU A 1 109 ? 3.662 27.847 43.878 1.00 50.92 109 LEU A O 1
ATOM 884 N N . SER A 1 110 ? 2.741 29.886 44.118 1.00 50.51 110 SER A N 1
ATOM 885 C CA . SER A 1 110 ? 1.389 29.349 44.232 1.00 50.33 110 SER A CA 1
ATOM 886 C C . SER A 1 110 ? 1.090 28.610 42.934 1.00 50.53 110 SER A C 1
ATOM 887 O O . SER A 1 110 ? 0.711 27.441 42.949 1.00 51.41 110 SER A O 1
ATOM 890 N N . MET A 1 111 ? 1.293 29.297 41.814 1.00 49.84 111 MET A N 1
ATOM 891 C CA . MET A 1 111 ? 1.051 28.730 40.492 1.00 49.73 111 MET A CA 1
ATOM 892 C C . MET A 1 111 ? 1.856 27.458 40.292 1.00 50.54 111 MET A C 1
ATOM 893 O O . MET A 1 111 ? 1.487 26.586 39.508 1.00 51.21 111 MET A O 1
ATOM 898 N N . LYS A 1 112 ? 2.962 27.356 41.014 1.00 51.80 112 LYS A N 1
ATOM 899 C CA . LYS A 1 112 ? 3.822 26.189 40.919 1.00 52.35 112 LYS A CA 1
ATOM 900 C C . LYS A 1 112 ? 3.422 25.109 41.917 1.00 51.69 112 LYS A C 1
ATOM 901 O O . LYS A 1 112 ? 4.157 24.148 42.125 1.00 52.00 112 LYS A O 1
ATOM 907 N N . GLY A 1 113 ? 2.269 25.281 42.554 1.00 51.08 113 GLY A N 1
ATOM 908 C CA . GLY A 1 113 ? 1.803 24.269 43.482 1.00 51.83 113 GLY A CA 1
ATOM 909 C C . GLY A 1 113 ? 1.973 24.449 44.977 1.00 52.19 113 GLY A C 1
ATOM 910 O O . GLY A 1 113 ? 1.567 23.578 45.746 1.00 53.13 113 GLY A O 1
ATOM 911 N N . PHE A 1 114 ? 2.566 25.550 45.415 1.00 51.81 114 PHE A N 1
ATOM 912 C CA . PHE A 1 114 ? 2.733 25.754 46.849 1.00 51.08 114 PHE A CA 1
ATOM 913 C C . PHE A 1 114 ? 1.505 26.441 47.428 1.00 52.27 114 PHE A C 1
ATOM 914 O O . PHE A 1 114 ? 0.759 27.111 46.706 1.00 52.27 114 PHE A O 1
ATOM 922 N N . LYS A 1 115 ? 1.287 26.267 48.727 1.00 53.02 115 LYS A N 1
ATOM 923 C CA . LYS A 1 115 ? 0.148 26.896 49.379 1.00 54.43 115 LYS A CA 1
ATOM 924 C C . LYS A 1 115 ? 0.599 28.156 50.112 1.00 53.33 115 LYS A C 1
ATOM 925 O O . LYS A 1 115 ? 1.301 28.077 51.123 1.00 53.80 115 LYS A O 1
ATOM 931 N N . VAL A 1 116 ? 0.193 29.315 49.602 1.00 51.78 116 VAL A N 1
ATOM 932 C CA . VAL A 1 116 ? 0.564 30.593 50.210 1.00 50.97 116 VAL A CA 1
ATOM 933 C C . VAL A 1 116 ? -0.561 31.182 51.067 1.00 49.46 116 VAL A C 1
ATOM 934 O O . VAL A 1 116 ? -1.665 31.408 50.583 1.00 48.44 116 VAL A O 1
ATOM 938 N N . LYS A 1 117 ? -0.271 31.430 52.340 1.00 49.01 117 LYS A N 1
ATOM 939 C CA . LYS A 1 117 ? -1.250 32.001 53.262 1.00 49.24 117 LYS A CA 1
ATOM 940 C C . LYS A 1 117 ? -0.855 33.436 53.608 1.00 49.44 117 LYS A C 1
ATOM 941 O O . LYS A 1 117 ? 0.330 33.727 53.785 1.00 50.98 117 LYS A O 1
ATOM 947 N N . TYR A 1 118 ? -1.839 34.328 53.712 1.00 48.13 118 TYR A N 1
ATOM 948 C CA . TYR A 1 118 ? -1.559 35.729 54.025 1.00 46.48 118 TYR A CA 1
ATOM 949 C C . TYR A 1 118 ? -2.138 36.245 55.337 1.00 45.96 118 TYR A C 1
ATOM 950 O O . TYR A 1 118 ? -3.346 36.439 55.452 1.00 47.25 118 TYR A O 1
ATOM 959 N N . VAL A 1 119 ? -1.273 36.485 56.317 1.00 45.33 119 VAL A N 1
ATOM 960 C CA . VAL A 1 119 ? -1.707 37.020 57.603 1.00 44.86 119 VAL A CA 1
ATOM 961 C C . VAL A 1 119 ? -2.107 38.474 57.380 1.00 45.15 119 VAL A C 1
ATOM 962 O O . VAL A 1 119 ? -1.382 39.224 56.739 1.00 46.00 119 VAL A O 1
ATOM 966 N N . PRO A 1 120 ? -3.267 38.891 57.905 1.00 45.60 120 PRO A N 1
ATOM 967 C CA . PRO A 1 120 ? -3.719 40.275 57.731 1.00 44.60 120 PRO A CA 1
ATOM 968 C C . PRO A 1 120 ? -3.032 41.283 58.656 1.00 43.97 120 PRO A C 1
ATOM 969 O O . PRO A 1 120 ? -2.360 40.909 59.625 1.00 43.38 120 PRO A O 1
ATOM 973 N N . VAL A 1 121 ? -3.208 42.563 58.339 1.00 43.07 121 VAL A N 1
ATOM 974 C CA . VAL A 1 121 ? -2.635 43.652 59.126 1.00 42.64 121 VAL A CA 1
ATOM 975 C C . VAL A 1 121 ? -3.762 44.497 59.724 1.00 42.73 121 VAL A C 1
ATOM 976 O O . VAL A 1 121 ? -4.898 44.465 59.232 1.00 42.16 121 VAL A O 1
ATOM 980 N N . ASP A 1 122 ? -3.451 45.240 60.785 1.00 42.08 122 ASP A N 1
ATOM 981 C CA . ASP A 1 122 ? -4.440 46.093 61.435 1.00 41.20 122 ASP A CA 1
ATOM 982 C C . ASP A 1 122 ? -4.551 47.409 60.664 1.00 41.48 122 ASP A C 1
ATOM 983 O O . ASP A 1 122 ? -3.895 47.584 59.638 1.00 42.17 122 ASP A O 1
ATOM 988 N N . SER A 1 123 ? -5.371 48.334 61.146 1.00 41.73 123 SER A N 1
ATOM 989 C CA . SER A 1 123 ? -5.559 49.611 60.452 1.00 40.85 123 SER A CA 1
ATOM 990 C C . SER A 1 123 ? -4.302 50.473 60.348 1.00 40.11 123 SER A C 1
ATOM 991 O O . SER A 1 123 ? -4.187 51.290 59.440 1.00 40.58 123 SER A O 1
ATOM 994 N N . ARG A 1 124 ? -3.368 50.305 61.277 1.00 39.26 124 ARG A N 1
ATOM 995 C CA . ARG A 1 124 ? -2.132 51.081 61.250 1.00 39.57 124 ARG A CA 1
ATOM 996 C C . ARG A 1 124 ? -1.100 50.428 60.307 1.00 40.75 124 ARG A C 1
ATOM 997 O O . ARG A 1 124 ? -0.029 50.985 60.056 1.00 39.32 124 ARG A O 1
ATOM 1005 N N . GLY A 1 125 ? -1.422 49.240 59.803 1.00 41.65 125 GLY A N 1
ATOM 1006 C CA . GLY A 1 125 ? -0.509 48.546 58.912 1.00 42.69 125 GLY A CA 1
ATOM 1007 C C . GLY A 1 125 ? 0.395 47.548 59.622 1.00 43.07 125 GLY A C 1
ATOM 1008 O O . GLY A 1 125 ? 1.335 47.025 59.018 1.00 43.45 125 GLY A O 1
ATOM 1009 N N . VAL A 1 126 ? 0.128 47.288 60.900 1.00 42.07 126 VAL A N 1
ATOM 1010 C CA . VAL A 1 126 ? 0.928 46.333 61.663 1.00 41.71 126 VAL A CA 1
ATOM 1011 C C . VAL A 1 126 ? 0.353 44.935 61.489 1.00 42.37 126 VAL A C 1
ATOM 1012 O O . VAL A 1 126 ? -0.863 44.754 61.483 1.00 42.03 126 VAL A O 1
ATOM 1016 N N . VAL A 1 127 ? 1.230 43.950 61.336 1.00 43.78 127 VAL A N 1
ATOM 1017 C CA . VAL A 1 127 ? 0.794 42.569 61.158 1.00 45.19 127 VAL A CA 1
ATOM 1018 C C . VAL A 1 127 ? -0.027 42.143 62.371 1.00 46.22 127 VAL A C 1
ATOM 1019 O O . VAL A 1 127 ? 0.220 42.608 63.484 1.00 46.04 127 VAL A O 1
ATOM 1023 N N . LYS A 1 128 ? -1.014 41.277 62.152 1.00 47.40 128 LYS A N 1
ATOM 1024 C CA . LYS A 1 128 ? -1.857 40.791 63.244 1.00 47.99 128 LYS A CA 1
ATOM 1025 C C . LYS A 1 128 ? -1.284 39.513 63.840 1.00 47.60 128 LYS A C 1
ATOM 1026 O O . LYS A 1 128 ? -1.486 38.426 63.308 1.00 47.59 128 LYS A O 1
ATOM 1032 N N . LEU A 1 129 ? -0.575 39.654 64.956 1.00 47.74 129 LEU A N 1
ATOM 1033 C CA . LEU A 1 129 ? 0.055 38.521 65.614 1.00 49.31 129 LEU A CA 1
ATOM 1034 C C . LEU A 1 129 ? -0.853 37.328 65.942 1.00 51.52 129 LEU A C 1
ATOM 1035 O O . LEU A 1 129 ? -0.498 36.188 65.637 1.00 51.98 129 LEU A O 1
ATOM 1040 N N . GLU A 1 130 ? -2.012 37.567 66.553 1.00 53.53 130 GLU A N 1
ATOM 1041 C CA . GLU A 1 130 ? -2.908 36.458 66.875 1.00 55.03 130 GLU A CA 1
ATOM 1042 C C . GLU A 1 130 ? -3.187 35.626 65.638 1.00 54.80 130 GLU A C 1
ATOM 1043 O O . GLU A 1 130 ? -2.959 34.418 65.629 1.00 55.77 130 GLU A O 1
ATOM 1049 N N . GLU A 1 131 ? -3.675 36.276 64.590 1.00 54.68 131 GLU A N 1
ATOM 1050 C CA . GLU A 1 131 ? -3.977 35.585 63.346 1.00 55.37 131 GLU A CA 1
ATOM 1051 C C . GLU A 1 131 ? -2.769 34.800 62.823 1.00 56.55 131 GLU A C 1
ATOM 1052 O O . GLU A 1 131 ? -2.930 33.779 62.149 1.00 56.64 131 GLU A O 1
ATOM 1058 N N . LEU A 1 132 ? -1.564 35.270 63.142 1.00 56.72 132 LEU A N 1
ATOM 1059 C CA . LEU A 1 132 ? -0.346 34.599 62.699 1.00 57.06 132 LEU A CA 1
ATOM 1060 C C . LEU A 1 132 ? -0.119 33.293 63.446 1.00 58.22 132 LEU A C 1
ATOM 1061 O O . LEU A 1 132 ? 0.318 32.306 62.859 1.00 59.97 132 LEU A O 1
ATOM 1066 N N . GLU A 1 133 ? -0.404 33.282 64.742 1.00 59.13 133 GLU A N 1
ATOM 1067 C CA . GLU A 1 133 ? -0.204 32.069 65.526 1.00 60.27 133 GLU A CA 1
ATOM 1068 C C . GLU A 1 133 ? -1.044 30.925 64.961 1.00 58.69 133 GLU A C 1
ATOM 1069 O O . GLU A 1 133 ? -0.585 29.787 64.892 1.00 56.73 133 GLU A O 1
ATOM 1075 N N . LYS A 1 134 ? -2.267 31.233 64.546 1.00 57.77 134 LYS A N 1
ATOM 1076 C CA . LYS A 1 134 ? -3.155 30.214 64.003 1.00 58.35 134 LYS A CA 1
ATOM 1077 C C . LYS A 1 134 ? -2.740 29.709 62.624 1.00 59.00 134 LYS A C 1
ATOM 1078 O O . LYS A 1 134 ? -2.833 28.512 62.346 1.00 60.49 134 LYS A O 1
ATOM 1084 N N . LEU A 1 135 ? -2.287 30.613 61.760 1.00 58.48 135 LEU A N 1
ATOM 1085 C CA . LEU A 1 135 ? -1.893 30.233 60.408 1.00 57.48 135 LEU A CA 1
ATOM 1086 C C . LEU A 1 135 ? -0.714 29.276 60.352 1.00 57.34 135 LEU A C 1
ATOM 1087 O O . LEU A 1 135 ? -0.759 28.268 59.650 1.00 56.86 135 LEU A O 1
ATOM 1092 N N . VAL A 1 136 ? 0.344 29.587 61.087 1.00 57.33 136 VAL A N 1
ATOM 1093 C CA . VAL A 1 136 ? 1.515 28.724 61.103 1.00 58.70 136 VAL A CA 1
ATOM 1094 C C . VAL A 1 136 ? 1.140 27.305 61.542 1.00 58.95 136 VAL A C 1
ATOM 1095 O O . VAL A 1 136 ? 0.578 27.110 62.620 1.00 58.50 136 VAL A O 1
ATOM 1099 N N . ASP A 1 137 ? 1.447 26.320 60.698 1.00 59.13 137 ASP A N 1
ATOM 1100 C CA . ASP A 1 137 ? 1.167 24.918 61.012 1.00 58.56 137 ASP A CA 1
ATOM 1101 C C . ASP A 1 137 ? 2.355 24.009 60.666 1.00 59.09 137 ASP A C 1
ATOM 1102 O O . ASP A 1 137 ? 3.429 24.486 60.287 1.00 59.29 137 ASP A O 1
ATOM 1107 N N . GLU A 1 138 ? 2.159 22.699 60.796 1.00 59.20 138 GLU A N 1
ATOM 1108 C CA . GLU A 1 138 ? 3.216 21.735 60.511 1.00 58.34 138 GLU A CA 1
ATOM 1109 C C . GLU A 1 138 ? 3.732 21.765 59.077 1.00 57.93 138 GLU A C 1
ATOM 1110 O O . GLU A 1 138 ? 4.899 21.469 58.829 1.00 58.65 138 GLU A O 1
ATOM 1116 N N . ASP A 1 139 ? 2.878 22.128 58.131 1.00 56.83 139 ASP A N 1
ATOM 1117 C CA . ASP A 1 139 ? 3.298 22.162 56.738 1.00 56.65 139 ASP A CA 1
ATOM 1118 C C . ASP A 1 139 ? 3.943 23.495 56.337 1.00 57.04 139 ASP A C 1
ATOM 1119 O O . ASP A 1 139 ? 4.292 23.696 55.170 1.00 57.57 139 ASP A O 1
ATOM 1124 N N . THR A 1 140 ? 4.103 24.401 57.298 1.00 55.78 140 THR A N 1
ATOM 1125 C CA . THR A 1 140 ? 4.705 25.701 57.014 1.00 54.52 140 THR A CA 1
ATOM 1126 C C . THR A 1 140 ? 6.229 25.659 57.140 1.00 52.83 140 THR A C 1
ATOM 1127 O O . THR A 1 140 ? 6.772 25.569 58.243 1.00 50.90 140 THR A O 1
ATOM 1131 N N . PHE A 1 141 ? 6.915 25.745 56.003 1.00 50.94 141 PHE A N 1
ATOM 1132 C CA . PHE A 1 141 ? 8.371 25.705 56.002 1.00 49.43 141 PHE A CA 1
ATOM 1133 C C . PHE A 1 141 ? 9.046 27.085 55.978 1.00 48.56 141 PHE A C 1
ATOM 1134 O O . PHE A 1 141 ? 10.211 27.223 56.366 1.00 47.91 141 PHE A O 1
ATOM 1142 N N . LEU A 1 142 ? 8.311 28.108 55.552 1.00 47.13 142 LEU A N 1
ATOM 1143 C CA . LEU A 1 142 ? 8.874 29.451 55.481 1.00 45.63 142 LEU A CA 1
ATOM 1144 C C . LEU A 1 142 ? 7.856 30.558 55.711 1.00 44.78 142 LEU A C 1
ATOM 1145 O O . LEU A 1 142 ? 6.718 30.479 55.250 1.00 43.55 142 LEU A O 1
ATOM 1150 N N . VAL A 1 143 ? 8.293 31.592 56.423 1.00 44.13 143 VAL A N 1
ATOM 1151 C CA . VAL A 1 143 ? 7.473 32.767 56.706 1.00 43.02 143 VAL A CA 1
ATOM 1152 C C . VAL A 1 143 ? 8.284 33.974 56.231 1.00 42.22 143 VAL A C 1
ATOM 1153 O O . VAL A 1 143 ? 9.437 34.149 56.643 1.00 43.39 143 VAL A O 1
ATOM 1157 N N . SER A 1 144 ? 7.697 34.795 55.365 1.00 40.74 144 SER A N 1
ATOM 1158 C CA . SER A 1 144 ? 8.395 35.970 54.843 1.00 40.44 144 SER A CA 1
ATOM 1159 C C . SER A 1 144 ? 7.731 37.256 55.324 1.00 40.75 144 SER A C 1
ATOM 1160 O O . SER A 1 144 ? 6.573 37.529 54.990 1.00 40.92 144 SER A O 1
ATOM 1163 N N . ILE A 1 145 ? 8.475 38.050 56.092 1.00 39.31 145 ILE A N 1
ATOM 1164 C CA . ILE A 1 145 ? 7.950 39.293 56.642 1.00 38.14 145 ILE A CA 1
ATOM 1165 C C . ILE A 1 145 ? 8.900 40.490 56.483 1.00 36.79 145 ILE A C 1
ATOM 1166 O O . ILE A 1 145 ? 10.120 40.336 56.552 0.78 36.72 145 ILE A O 1
ATOM 1171 N N . MET A 1 146 ? 8.343 41.684 56.284 1.00 34.60 146 MET A N 1
ATOM 1172 C CA . MET A 1 146 ? 9.176 42.881 56.137 1.00 34.51 146 MET A CA 1
ATOM 1173 C C . MET A 1 146 ? 9.378 43.597 57.480 1.00 33.37 146 MET A C 1
ATOM 1174 O O . MET A 1 146 ? 8.488 43.611 58.325 1.00 33.53 146 MET A O 1
ATOM 1179 N N . ALA A 1 147 ? 10.554 44.187 57.671 1.00 31.75 147 ALA A N 1
ATOM 1180 C CA . ALA A 1 147 ? 10.874 44.883 58.913 1.00 30.62 147 ALA A CA 1
ATOM 1181 C C . ALA A 1 147 ? 10.183 46.238 59.034 1.00 31.46 147 ALA A C 1
ATOM 1182 O O . ALA A 1 147 ? 10.035 46.771 60.135 1.00 32.39 147 ALA A O 1
ATOM 1184 N N . ALA A 1 148 ? 9.772 46.790 57.896 1.00 31.42 148 ALA A N 1
ATOM 1185 C CA . ALA A 1 148 ? 9.106 48.091 57.839 1.00 30.39 148 ALA A CA 1
ATOM 1186 C C . ALA A 1 148 ? 8.541 48.295 56.440 1.00 30.21 148 ALA A C 1
ATOM 1187 O O . ALA A 1 148 ? 9.218 48.047 55.448 1.00 31.99 148 ALA A O 1
ATOM 1189 N N . ASN A 1 149 ? 7.299 48.746 56.354 1.00 30.45 149 ASN A N 1
ATOM 1190 C CA . ASN A 1 149 ? 6.682 48.963 55.059 1.00 30.42 149 ASN A CA 1
ATOM 1191 C C . ASN A 1 149 ? 7.267 50.193 54.370 1.00 31.57 149 ASN A C 1
ATOM 1192 O O . ASN A 1 149 ? 7.558 51.203 55.010 1.00 31.93 149 ASN A O 1
ATOM 1197 N N . ASN A 1 150 ? 7.410 50.102 53.054 1.00 31.55 150 ASN A N 1
ATOM 1198 C CA . ASN A 1 150 ? 7.992 51.170 52.251 1.00 31.50 150 ASN A CA 1
ATOM 11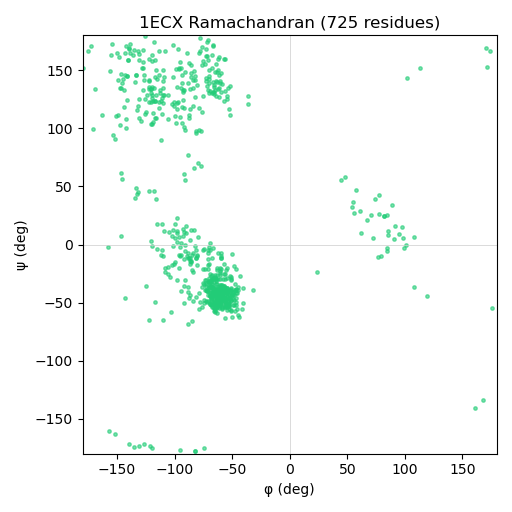99 C C . ASN A 1 150 ? 7.047 52.281 51.820 1.00 31.11 150 ASN A C 1
ATOM 1200 O O . ASN A 1 150 ? 7.486 53.393 51.534 1.00 31.47 150 ASN A O 1
ATOM 1205 N N . GLU A 1 151 ? 5.756 51.986 51.766 1.00 32.35 151 GLU A N 1
ATOM 1206 C CA . GLU A 1 151 ? 4.773 52.979 51.347 1.00 32.52 151 GLU A CA 1
ATOM 1207 C C . GLU A 1 151 ? 4.212 53.844 52.470 1.00 32.83 151 GLU A C 1
ATOM 1208 O O . GLU A 1 151 ? 4.043 55.048 52.291 1.00 34.21 151 GLU A O 1
ATOM 1214 N N . VAL A 1 152 ? 3.928 53.246 53.624 1.00 32.53 152 VAL A N 1
ATOM 1215 C CA . VAL A 1 152 ? 3.385 54.006 54.748 1.00 31.91 152 VAL A CA 1
ATOM 1216 C C . VAL A 1 152 ? 4.346 54.135 55.938 1.00 31.77 152 VAL A C 1
ATOM 1217 O O . VAL A 1 152 ? 4.083 54.894 56.874 1.00 32.05 152 VAL A O 1
ATOM 1221 N N . GLY A 1 153 ? 5.454 53.395 55.891 1.00 30.10 153 GLY A N 1
ATOM 1222 C CA . GLY A 1 153 ? 6.461 53.462 56.940 1.00 28.08 153 GLY A CA 1
ATOM 1223 C C . GLY A 1 153 ? 6.270 52.614 58.189 1.00 28.24 153 GLY A C 1
ATOM 1224 O O . GLY A 1 153 ? 7.139 52.600 59.066 1.00 27.14 153 GLY A O 1
ATOM 1225 N N . THR A 1 154 ? 5.151 51.904 58.276 1.00 27.15 154 THR A N 1
ATOM 1226 C CA . THR A 1 154 ? 4.853 51.080 59.443 1.00 27.51 154 THR A CA 1
ATOM 1227 C C . THR A 1 154 ? 5.937 50.067 59.788 1.00 26.13 154 THR A C 1
ATOM 1228 O O . THR A 1 154 ? 6.315 49.266 58.957 1.00 26.54 154 THR A O 1
ATOM 1232 N N . ILE A 1 155 ? 6.422 50.093 61.024 1.00 27.65 155 ILE A N 1
ATOM 1233 C CA . ILE A 1 155 ? 7.446 49.142 61.457 1.00 29.25 155 ILE A CA 1
ATOM 1234 C C . ILE A 1 155 ? 6.812 47.819 61.912 1.00 30.91 155 ILE A C 1
ATOM 1235 O O . ILE A 1 155 ? 5.756 47.811 62.540 1.00 31.01 155 ILE A O 1
ATOM 1240 N N . GLN A 1 156 ? 7.456 46.703 61.594 1.00 33.40 156 GLN A N 1
ATOM 1241 C CA . GLN A 1 156 ? 6.923 45.394 61.969 1.00 36.66 156 GLN A CA 1
ATOM 1242 C C . GLN A 1 156 ? 7.607 44.778 63.186 1.00 38.60 156 GLN A C 1
ATOM 1243 O O . GLN A 1 156 ? 8.816 44.934 63.384 1.00 38.94 156 GLN A O 1
ATOM 1249 N N . PRO A 1 157 ? 6.831 44.066 64.020 1.00 40.18 157 PRO A N 1
ATOM 1250 C CA . PRO A 1 157 ? 7.341 43.413 65.231 1.00 40.59 157 PRO A CA 1
ATOM 1251 C C . PRO A 1 157 ? 8.091 42.132 64.873 1.00 40.62 157 PRO A C 1
ATOM 1252 O O . PRO A 1 157 ? 7.640 41.030 65.191 1.00 40.43 157 PRO A O 1
ATOM 1256 N N . VAL A 1 158 ? 9.233 42.283 64.208 1.00 40.71 158 VAL A N 1
ATOM 1257 C CA . VAL A 1 158 ? 10.026 41.132 63.794 1.00 40.60 158 VAL A CA 1
ATOM 1258 C C . VAL A 1 158 ? 10.364 40.222 64.969 1.00 40.98 158 VAL A C 1
ATOM 1259 O O . VAL A 1 158 ? 10.119 39.020 64.904 1.00 40.75 158 VAL A O 1
ATOM 1263 N N . GLU A 1 159 ? 10.917 40.790 66.039 1.00 41.81 159 GLU A N 1
ATOM 1264 C CA . GLU A 1 159 ? 11.271 39.996 67.211 1.00 43.15 159 GLU A CA 1
ATOM 1265 C C . GLU A 1 159 ? 10.105 39.089 67.601 1.00 45.26 159 GLU A C 1
ATOM 1266 O O . GLU A 1 159 ? 10.254 37.865 67.657 1.00 46.48 159 GLU A O 1
ATOM 1272 N N . ASP A 1 160 ? 8.946 39.691 67.858 1.00 45.98 160 ASP A N 1
ATOM 1273 C CA . ASP A 1 160 ? 7.757 38.933 68.238 1.00 47.17 160 ASP A CA 1
ATOM 1274 C C . ASP A 1 160 ? 7.417 37.892 67.191 1.00 48.01 160 ASP A C 1
ATOM 1275 O O . ASP A 1 160 ? 7.268 36.714 67.502 1.00 48.77 160 ASP A O 1
ATOM 1280 N N . VAL A 1 161 ? 7.287 38.339 65.947 1.00 48.57 161 VAL A N 1
ATOM 1281 C CA . VAL A 1 161 ? 6.953 37.450 64.844 1.00 49.03 161 VAL A CA 1
ATOM 1282 C C . VAL A 1 161 ? 7.836 36.204 64.804 1.00 50.13 161 VAL A C 1
ATOM 1283 O O . VAL A 1 161 ? 7.338 35.102 64.569 1.00 49.88 161 VAL A O 1
ATOM 1287 N N . THR A 1 162 ? 9.138 36.373 65.034 1.00 50.78 162 THR A N 1
ATOM 1288 C CA . THR A 1 162 ? 10.050 35.230 65.021 1.00 52.29 162 THR A CA 1
ATOM 1289 C C . THR A 1 162 ? 9.740 34.347 66.218 1.00 52.65 162 THR A C 1
ATOM 1290 O O . THR A 1 162 ? 9.629 33.128 66.092 1.00 52.70 162 THR A O 1
ATOM 1294 N N . ARG A 1 163 ? 9.596 34.980 67.378 1.00 53.44 163 ARG A N 1
ATOM 1295 C CA . ARG A 1 163 ? 9.278 34.282 68.617 1.00 53.61 163 ARG A CA 1
ATOM 1296 C C . ARG A 1 163 ? 8.000 33.450 68.461 1.00 53.06 163 ARG A C 1
ATOM 1297 O O . ARG A 1 163 ? 7.983 32.254 68.744 1.00 53.67 163 ARG A O 1
ATOM 1305 N N . ILE A 1 164 ? 6.931 34.086 68.000 1.00 52.48 164 ILE A N 1
ATOM 1306 C CA . ILE A 1 164 ? 5.663 33.399 67.816 1.00 51.76 164 ILE A CA 1
ATOM 1307 C C . ILE A 1 164 ? 5.757 32.231 66.845 1.00 52.48 164 ILE A C 1
ATOM 1308 O O . ILE A 1 164 ? 5.117 31.203 67.052 1.00 53.01 164 ILE A O 1
ATOM 1313 N N . VAL A 1 165 ? 6.546 32.385 65.785 1.00 53.32 165 VAL A N 1
ATOM 1314 C CA . VAL A 1 165 ? 6.700 31.315 64.799 1.00 53.11 165 VAL A CA 1
ATOM 1315 C C . VAL A 1 165 ? 7.538 30.159 65.341 1.00 53.58 165 VAL A C 1
ATOM 1316 O O . VAL A 1 165 ? 7.295 29.001 65.005 1.00 52.76 165 VAL A O 1
ATOM 1320 N N . LYS A 1 166 ? 8.522 30.463 66.180 1.00 54.59 166 LYS A N 1
ATOM 1321 C CA . LYS A 1 166 ? 9.347 29.401 66.731 1.00 56.21 166 LYS A CA 1
ATOM 1322 C C . LYS A 1 166 ? 8.495 28.530 67.645 1.00 56.72 166 LYS A C 1
ATOM 1323 O O . LYS A 1 166 ? 8.571 27.305 67.581 1.00 57.21 166 LYS A O 1
ATOM 1329 N N . LYS A 1 167 ? 7.667 29.164 68.473 1.00 56.89 167 LYS A N 1
ATOM 1330 C CA . LYS A 1 167 ? 6.803 28.429 69.395 1.00 56.62 167 LYS A CA 1
ATOM 1331 C C . LYS A 1 167 ? 5.825 27.495 68.675 1.00 56.35 167 LYS A C 1
ATOM 1332 O O . LYS A 1 167 ? 5.677 26.334 69.061 1.00 58.22 167 LYS A O 1
ATOM 1338 N N . LYS A 1 168 ? 5.165 27.991 67.633 1.00 54.41 168 LYS A N 1
ATOM 1339 C CA . LYS A 1 168 ? 4.208 27.177 66.893 1.00 53.12 168 LYS A CA 1
ATOM 1340 C C . LYS A 1 168 ? 4.847 26.074 66.044 1.00 53.86 168 LYS A C 1
ATOM 1341 O O . LYS A 1 168 ? 4.180 25.095 65.689 1.00 53.96 168 LYS A O 1
ATOM 1347 N N . ASN A 1 169 ? 6.131 26.225 65.720 1.00 53.08 169 ASN A N 1
ATOM 1348 C CA . ASN A 1 169 ? 6.837 25.234 64.903 1.00 51.80 169 ASN A CA 1
ATOM 1349 C C . ASN A 1 169 ? 8.334 25.526 64.871 1.00 52.42 169 ASN A C 1
ATOM 1350 O O . ASN A 1 169 ? 8.792 26.368 64.101 1.00 55.31 169 ASN A O 1
ATOM 1355 N N . LYS A 1 170 ? 9.097 24.807 65.686 1.00 52.54 170 LYS A N 1
ATOM 1356 C CA . LYS A 1 170 ? 10.539 25.013 65.770 1.00 52.07 170 LYS A CA 1
ATOM 1357 C C . LYS A 1 170 ? 11.303 24.802 64.460 1.00 52.42 170 LYS A C 1
ATOM 1358 O O . LYS A 1 170 ? 12.499 25.099 64.381 1.00 53.18 170 LYS A O 1
ATOM 1364 N N . GLU A 1 171 ? 10.630 24.309 63.429 1.00 51.20 171 GLU A N 1
ATOM 1365 C CA . GLU A 1 171 ? 11.318 24.058 62.170 1.00 50.88 171 GLU A CA 1
ATOM 1366 C C . GLU A 1 171 ? 11.124 25.104 61.076 1.00 50.76 171 GLU A C 1
ATOM 1367 O O . GLU A 1 171 ? 11.902 25.139 60.120 1.00 51.40 171 GLU A O 1
ATOM 1373 N N . THR A 1 172 ? 10.112 25.958 61.207 1.00 49.27 172 THR A N 1
ATOM 1374 C CA . THR A 1 172 ? 9.840 26.965 60.181 1.00 48.07 172 THR A CA 1
ATOM 1375 C C . THR A 1 172 ? 10.916 28.041 60.034 1.00 46.43 172 THR A C 1
ATOM 1376 O O . THR A 1 172 ? 11.358 28.637 61.013 1.00 46.51 172 THR A O 1
ATOM 1380 N N . LEU A 1 173 ? 11.328 28.275 58.790 1.00 43.92 173 LEU A N 1
ATOM 1381 C CA . LEU A 1 173 ? 12.349 29.268 58.471 1.00 41.09 173 LEU A CA 1
ATOM 1382 C C . LEU A 1 173 ? 11.733 30.657 58.298 1.00 40.66 173 LEU A C 1
ATOM 1383 O O . LEU A 1 173 ? 10.618 30.806 57.775 1.00 40.20 173 LEU A O 1
ATOM 1388 N N . VAL A 1 174 ? 12.470 31.675 58.728 1.00 39.08 174 VAL A N 1
ATOM 1389 C CA . VAL A 1 174 ? 12.001 33.051 58.625 1.00 38.03 174 VAL A CA 1
ATOM 1390 C C . VAL A 1 174 ? 12.916 33.931 57.771 1.00 37.20 174 VAL A C 1
ATOM 1391 O O . VAL A 1 174 ? 14.134 33.974 57.980 1.00 35.37 174 VAL A O 1
ATOM 1395 N N . HIS A 1 175 ? 12.322 34.621 56.803 1.00 36.25 175 HIS A N 1
ATOM 1396 C CA . HIS A 1 175 ? 13.077 35.536 55.950 1.00 36.02 175 HIS A CA 1
ATOM 1397 C C . HIS A 1 175 ? 12.527 36.944 56.151 1.00 35.51 175 HIS A C 1
ATOM 1398 O O . HIS A 1 175 ? 11.310 37.145 56.161 1.00 35.70 175 HIS A O 1
ATOM 1405 N N . VAL A 1 176 ? 13.424 37.912 56.307 1.00 34.31 176 VAL A N 1
ATOM 1406 C CA . VAL A 1 176 ? 13.013 39.295 56.515 1.00 33.45 176 VAL A CA 1
ATOM 1407 C C . VAL A 1 176 ? 13.484 40.282 55.448 1.00 33.95 176 VAL A C 1
ATOM 1408 O O . VAL A 1 176 ? 14.684 40.409 55.188 1.00 33.05 176 VAL A O 1
ATOM 1412 N N . ASP A 1 177 ? 12.532 40.981 54.832 1.00 34.03 177 ASP A N 1
ATOM 1413 C CA . ASP A 1 177 ? 12.869 42.005 53.854 1.00 32.15 177 ASP A CA 1
ATOM 1414 C C . ASP A 1 177 ? 13.225 43.239 54.689 1.00 31.24 177 ASP A C 1
ATOM 1415 O O . ASP A 1 177 ? 12.348 43.988 55.110 1.00 30.56 177 ASP A O 1
ATOM 1420 N N . ALA A 1 178 ? 14.517 43.430 54.933 1.00 30.10 178 ALA A N 1
ATOM 1421 C CA . ALA A 1 178 ? 15.004 44.539 55.742 1.00 28.14 178 ALA A CA 1
ATOM 1422 C C . ALA A 1 178 ? 15.497 45.746 54.937 1.00 27.86 178 ALA A C 1
ATOM 1423 O O . ALA A 1 178 ? 16.281 46.559 55.432 1.00 25.78 178 ALA A O 1
ATOM 1425 N N . VAL A 1 179 ? 15.015 45.875 53.705 1.00 28.33 179 VAL A N 1
ATOM 1426 C CA . VAL A 1 179 ? 15.415 46.977 52.827 1.00 28.36 179 VAL A CA 1
ATOM 1427 C C . VAL A 1 179 ? 15.269 48.394 53.407 1.00 27.94 179 VAL A C 1
ATOM 1428 O O . VAL A 1 179 ? 16.180 49.212 53.295 1.00 26.97 179 VAL A O 1
ATOM 1432 N N . GLN A 1 180 ? 14.127 48.677 54.024 1.00 27.39 180 GLN A N 1
ATOM 1433 C CA . GLN A 1 180 ? 13.856 49.998 54.583 1.00 26.58 180 GLN A CA 1
ATOM 1434 C C . GLN A 1 180 ? 14.417 50.277 55.978 1.00 26.59 180 GLN A C 1
ATOM 1435 O O . GLN A 1 180 ? 14.052 51.272 56.600 0.64 24.93 180 GLN A O 1
ATOM 1441 N N . THR A 1 181 ? 15.306 49.418 56.469 1.00 27.30 181 THR A N 1
ATOM 1442 C CA . THR A 1 181 ? 15.859 49.614 57.805 1.00 28.49 181 THR A CA 1
ATOM 1443 C C . THR A 1 181 ? 17.101 50.500 57.832 1.00 28.47 181 THR A C 1
ATOM 1444 O O . THR A 1 181 ? 17.070 51.616 58.363 1.00 29.79 181 THR A O 1
ATOM 1448 N N . ILE A 1 182 ? 18.189 49.991 57.266 1.00 26.93 182 ILE A N 1
ATOM 1449 C CA . ILE A 1 182 ? 19.465 50.684 57.240 1.00 27.42 182 ILE A CA 1
ATOM 1450 C C . ILE A 1 182 ? 19.409 52.203 57.071 1.00 29.67 182 ILE A C 1
ATOM 1451 O O . ILE A 1 182 ? 18.770 52.718 56.150 1.00 30.59 182 ILE A O 1
ATOM 1456 N N . GLY A 1 183 ? 20.094 52.903 57.980 1.00 30.45 183 GLY A N 1
ATOM 1457 C CA . GLY A 1 183 ? 20.164 54.353 57.955 1.00 29.78 183 GLY A CA 1
ATOM 1458 C C . GLY A 1 183 ? 18.932 55.031 58.521 1.00 30.52 183 GLY A C 1
ATOM 1459 O O . GLY A 1 183 ? 18.917 56.247 58.743 1.00 30.68 183 GLY A O 1
ATOM 1460 N N . LYS A 1 184 ? 17.891 54.249 58.765 1.00 29.58 184 LYS A N 1
ATOM 1461 C CA . LYS A 1 184 ? 16.666 54.820 59.281 1.00 30.29 184 LYS A CA 1
ATOM 1462 C C . LYS A 1 184 ? 16.315 54.291 60.671 1.00 30.80 184 LYS A C 1
ATOM 1463 O O . LYS A 1 184 ? 16.024 55.069 61.574 1.00 30.85 184 LYS A O 1
ATOM 1469 N N . ILE A 1 185 ? 16.339 52.975 60.846 1.00 31.10 185 ILE A N 1
ATOM 1470 C CA . ILE A 1 185 ? 16.072 52.394 62.157 1.00 31.72 185 ILE A CA 1
ATOM 1471 C C . ILE A 1 185 ? 17.143 51.354 62.427 1.00 32.32 185 ILE A C 1
ATOM 1472 O O . ILE A 1 185 ? 17.625 50.699 61.509 1.00 32.29 185 ILE A O 1
ATOM 1477 N N . PRO A 1 186 ? 17.548 51.201 63.693 1.00 34.40 186 PRO A N 1
ATOM 1478 C CA . PRO A 1 186 ? 18.580 50.199 63.963 1.00 34.22 186 PRO A CA 1
ATOM 1479 C C . PRO A 1 186 ? 18.063 48.814 63.613 1.00 33.39 186 PRO A C 1
ATOM 1480 O O . PRO A 1 186 ? 16.899 48.501 63.850 1.00 32.63 186 PRO A O 1
ATOM 1484 N N . PHE A 1 187 ? 18.927 47.999 63.022 1.00 33.11 187 PHE A N 1
ATOM 1485 C CA . PHE A 1 187 ? 18.551 46.648 62.647 1.00 31.86 187 PHE A CA 1
ATOM 1486 C C . PHE A 1 187 ? 19.768 45.743 62.689 1.00 33.52 187 PHE A C 1
ATOM 1487 O O . PHE A 1 187 ? 20.685 45.879 61.873 1.00 33.19 187 PHE A O 1
ATOM 1495 N N . SER A 1 188 ? 19.776 44.828 63.653 1.00 33.77 188 SER A N 1
ATOM 1496 C CA . SER A 1 188 ? 20.875 43.887 63.796 1.00 35.85 188 SER A CA 1
ATOM 1497 C C . SER A 1 188 ? 20.361 42.459 63.730 1.00 36.79 188 SER A C 1
ATOM 1498 O O . SER A 1 188 ? 19.298 42.144 64.256 1.00 38.23 188 SER A O 1
ATOM 1501 N N . LEU A 1 189 ? 21.125 41.594 63.084 1.00 37.17 189 LEU A N 1
ATOM 1502 C CA . LEU A 1 189 ? 20.730 40.206 62.945 1.00 39.52 189 LEU A CA 1
ATOM 1503 C C . LEU A 1 189 ? 21.365 39.344 64.028 1.00 41.29 189 LEU A C 1
ATOM 1504 O O . LEU A 1 189 ? 21.001 38.182 64.202 1.00 41.08 189 LEU A O 1
ATOM 1509 N N . GLU A 1 190 ? 22.303 39.927 64.763 1.00 43.05 190 GLU A N 1
ATOM 1510 C CA . GLU A 1 190 ? 23.012 39.201 65.801 1.00 45.54 190 GLU A CA 1
ATOM 1511 C C . GLU A 1 190 ? 22.150 38.287 66.650 1.00 47.44 190 GLU A C 1
ATOM 1512 O O . GLU A 1 190 ? 22.423 37.094 66.750 1.00 49.26 190 GLU A O 1
ATOM 1518 N N . LYS A 1 191 ? 21.106 38.828 67.258 1.00 48.28 191 LYS A N 1
ATOM 1519 C CA . LYS A 1 191 ? 20.268 38.004 68.112 1.00 49.59 191 LYS A CA 1
ATOM 1520 C C . LYS A 1 191 ? 18.849 37.828 67.604 1.00 49.56 191 LYS A C 1
ATOM 1521 O O . LYS A 1 191 ? 18.068 37.075 68.187 0.79 50.23 191 LYS A O 1
ATOM 1527 N N . LEU A 1 192 ? 18.525 38.504 66.506 1.00 48.78 192 LEU A N 1
ATOM 1528 C CA . LEU A 1 192 ? 17.183 38.461 65.934 1.00 47.16 192 LEU A CA 1
ATOM 1529 C C . LEU A 1 192 ? 16.643 37.054 65.638 1.00 46.65 192 LEU A C 1
ATOM 1530 O O . LEU A 1 192 ? 15.432 36.858 65.521 1.00 47.74 192 LEU A O 1
ATOM 1535 N N . GLU A 1 193 ? 17.539 36.079 65.528 1.00 45.39 193 GLU A N 1
ATOM 1536 C CA . GLU A 1 193 ? 17.157 34.696 65.244 1.00 44.50 193 GLU A CA 1
ATOM 1537 C C . GLU A 1 193 ? 16.359 34.482 63.961 1.00 43.18 193 GLU A C 1
ATOM 1538 O O . GLU A 1 193 ? 15.342 33.794 63.970 1.00 44.23 193 GLU A O 1
ATOM 1544 N N . VAL A 1 194 ? 16.803 35.068 62.858 1.00 41.59 194 VAL A N 1
ATOM 1545 C CA . VAL A 1 194 ? 16.109 34.862 61.596 1.00 41.58 194 VAL A CA 1
ATOM 1546 C C . VAL A 1 194 ? 17.047 34.078 60.684 1.00 41.76 194 VAL A C 1
ATOM 1547 O O . VAL A 1 194 ? 18.240 33.957 60.962 1.00 41.09 194 VAL A O 1
ATOM 1551 N N . ASP A 1 195 ? 16.517 33.547 59.592 1.00 41.65 195 ASP A N 1
ATOM 1552 C CA . ASP A 1 195 ? 17.334 32.742 58.702 1.00 42.48 195 ASP A CA 1
ATOM 1553 C C . ASP A 1 195 ? 17.760 33.447 57.419 1.00 42.93 195 ASP A C 1
ATOM 1554 O O . ASP A 1 195 ? 18.811 33.141 56.852 1.00 43.76 195 ASP A O 1
ATOM 1559 N N . TYR A 1 196 ? 16.950 34.395 56.966 1.00 42.46 196 TYR A N 1
ATOM 1560 C CA . TYR A 1 196 ? 17.260 35.121 55.747 1.00 41.28 196 TYR A CA 1
ATOM 1561 C C . TYR A 1 196 ? 16.910 36.596 55.843 1.00 39.85 196 TYR A C 1
ATOM 1562 O O . TYR A 1 196 ? 15.915 36.968 56.465 1.00 40.28 196 TYR A O 1
ATOM 1571 N N . ALA A 1 197 ? 17.726 37.432 55.207 1.00 38.07 197 ALA A N 1
ATOM 1572 C CA . ALA A 1 197 ? 17.497 38.872 55.195 1.00 35.97 197 ALA A CA 1
ATOM 1573 C C . ALA A 1 197 ? 17.956 39.470 53.870 1.00 34.14 197 ALA A C 1
ATOM 1574 O O . ALA A 1 197 ? 19.037 39.144 53.378 1.00 33.32 197 ALA A O 1
ATOM 1576 N N . SER A 1 198 ? 17.124 40.343 53.305 1.00 33.33 198 SER A N 1
ATOM 1577 C CA . SER A 1 198 ? 17.410 41.008 52.036 1.00 31.71 198 SER A CA 1
ATOM 1578 C C . SER A 1 198 ? 17.611 42.501 52.208 1.00 31.69 198 SER A C 1
ATOM 1579 O O . SER A 1 198 ? 16.962 43.123 53.045 1.00 32.10 198 SER A O 1
ATOM 1582 N N . PHE A 1 199 ? 18.505 43.070 51.403 1.00 30.90 199 PHE A N 1
ATOM 1583 C CA . PHE A 1 199 ? 18.789 44.503 51.441 1.00 30.84 199 PHE A CA 1
ATOM 1584 C C . PHE A 1 199 ? 19.053 45.027 50.038 1.00 31.59 199 PHE A C 1
ATOM 1585 O O . PHE A 1 199 ? 19.303 44.250 49.114 1.00 33.29 199 PHE A O 1
ATOM 1593 N N . SER A 1 200 ? 19.014 46.351 49.892 1.00 30.80 200 SER A N 1
ATOM 1594 C CA . SER A 1 200 ? 19.286 47.006 48.616 1.00 29.43 200 SER A CA 1
ATOM 1595 C C . SER A 1 200 ? 20.053 48.284 48.911 1.00 30.17 200 SER A C 1
ATOM 1596 O O . SER A 1 200 ? 19.500 49.249 49.430 1.00 32.13 200 SER A O 1
ATOM 1599 N N . ALA A 1 201 ? 21.334 48.276 48.571 1.00 29.89 201 ALA A N 1
ATOM 1600 C CA . ALA A 1 201 ? 22.226 49.398 48.826 1.00 29.42 201 ALA A CA 1
ATOM 1601 C C . ALA A 1 201 ? 21.736 50.800 48.459 1.00 29.88 201 ALA A C 1
ATOM 1602 O O . ALA A 1 201 ? 21.943 51.739 49.227 1.00 30.61 201 ALA A O 1
ATOM 1604 N N . HIS A 1 202 ? 21.086 50.955 47.310 1.00 28.19 202 HIS A N 1
ATOM 1605 C CA . HIS A 1 202 ? 20.656 52.283 46.883 1.00 27.39 202 HIS A CA 1
ATOM 1606 C C . HIS A 1 202 ? 19.575 52.954 47.725 1.00 29.35 202 HIS A C 1
ATOM 1607 O O . HIS A 1 202 ? 19.204 54.107 47.463 1.00 31.01 202 HIS A O 1
ATOM 1614 N N . LYS A 1 203 ? 19.077 52.249 48.736 1.00 27.68 203 LYS A N 1
ATOM 1615 C CA . LYS A 1 203 ? 18.067 52.809 49.621 1.00 26.83 203 LYS A CA 1
ATOM 1616 C C . LYS A 1 203 ? 18.752 53.552 50.769 1.00 26.71 203 LYS A C 1
ATOM 1617 O O . LYS A 1 203 ? 18.095 54.269 51.530 1.00 27.09 203 LYS A O 1
ATOM 1623 N N . PHE A 1 204 ? 20.065 53.363 50.908 1.00 23.52 204 PHE A N 1
ATOM 1624 C CA . PHE A 1 204 ? 20.807 54.033 51.967 1.00 22.66 204 PHE A CA 1
ATOM 1625 C C . PHE A 1 204 ? 22.096 54.680 51.487 1.00 23.17 204 PHE A C 1
ATOM 1626 O O . PHE A 1 204 ? 23.150 54.590 52.123 1.00 22.81 204 PHE A O 1
ATOM 1634 N N . HIS A 1 205 ? 21.985 55.343 50.344 1.00 23.17 205 HIS A N 1
ATOM 1635 C CA . HIS A 1 205 ? 23.098 56.051 49.747 1.00 24.44 205 HIS A CA 1
ATOM 1636 C C . HIS A 1 205 ? 24.189 55.165 49.177 1.00 24.81 205 HIS A C 1
ATOM 1637 O O . HIS A 1 205 ? 25.341 55.581 49.086 1.00 25.85 205 HIS A O 1
ATOM 1644 N N . GLY A 1 206 ? 23.825 53.943 48.801 1.00 24.14 206 GLY A N 1
ATOM 1645 C CA . GLY A 1 206 ? 24.780 53.038 48.190 1.00 22.91 206 GLY A CA 1
ATOM 1646 C C . GLY A 1 206 ? 24.498 53.064 46.695 1.00 23.11 206 GLY A C 1
ATOM 1647 O O . GLY A 1 206 ? 23.500 53.650 46.278 1.00 24.20 206 GLY A O 1
ATOM 1648 N N . PRO A 1 207 ? 25.338 52.457 45.851 1.00 22.00 207 PRO A N 1
ATOM 1649 C CA . PRO A 1 207 ? 25.019 52.515 44.424 1.00 21.12 207 PRO A CA 1
ATOM 1650 C C . PRO A 1 207 ? 23.890 51.566 44.045 1.00 22.82 207 PRO A C 1
ATOM 1651 O O . PRO A 1 207 ? 23.653 50.573 44.737 1.00 23.79 207 PRO A O 1
ATOM 1655 N N . LYS A 1 208 ? 23.178 51.875 42.964 1.00 23.44 208 LYS A N 1
ATOM 1656 C CA . LYS A 1 208 ? 22.113 50.991 42.511 1.00 24.42 208 LYS A CA 1
ATOM 1657 C C . LYS A 1 208 ? 22.813 49.782 41.907 1.00 25.13 208 LYS A C 1
ATOM 1658 O O . LYS A 1 208 ? 23.996 49.851 41.585 1.00 24.04 208 LYS A O 1
ATOM 1664 N N . GLY A 1 209 ? 22.081 48.684 41.746 1.00 26.06 209 GLY A N 1
ATOM 1665 C CA . GLY A 1 209 ? 22.668 47.488 41.172 1.00 26.71 209 GLY A CA 1
ATOM 1666 C C . GLY A 1 209 ? 23.457 46.625 42.146 1.00 27.40 209 GLY A C 1
ATOM 1667 O O . GLY A 1 209 ? 24.342 45.878 41.732 1.00 29.35 209 GLY A O 1
ATOM 1668 N N . VAL A 1 210 ? 23.152 46.725 43.436 1.00 27.24 210 VAL A N 1
ATOM 1669 C CA . VAL A 1 210 ? 23.838 45.922 44.450 1.00 27.33 210 VAL A CA 1
ATOM 1670 C C . VAL A 1 210 ? 22.861 45.462 45.529 1.00 28.38 210 VAL A C 1
ATOM 1671 O O . VAL A 1 210 ? 22.173 46.281 46.154 1.00 29.05 210 VAL A O 1
ATOM 1675 N N . GLY A 1 211 ? 22.797 44.151 45.738 1.00 27.37 211 GLY A N 1
ATOM 1676 C CA . GLY A 1 211 ? 21.919 43.612 46.756 1.00 27.60 211 GLY A CA 1
ATOM 1677 C C . GLY A 1 211 ? 22.752 42.919 47.812 1.00 28.62 211 GLY A C 1
ATOM 1678 O O . GLY A 1 211 ? 23.795 42.334 47.497 1.00 29.26 211 GLY A O 1
ATOM 1679 N N . ILE A 1 212 ? 22.331 43.002 49.069 1.00 27.77 212 ILE A N 1
ATOM 1680 C CA . ILE A 1 212 ? 23.077 42.334 50.132 1.00 28.08 212 ILE A CA 1
ATOM 1681 C C . ILE A 1 212 ? 22.192 41.265 50.746 1.00 29.21 212 ILE A C 1
ATOM 1682 O O . ILE A 1 212 ? 21.054 41.528 51.126 1.00 28.44 212 ILE A O 1
ATOM 1687 N N . THR A 1 213 ? 22.725 40.053 50.828 1.00 30.50 213 THR A N 1
ATOM 1688 C CA . THR A 1 213 ? 21.968 38.926 51.338 1.00 31.85 213 THR A CA 1
ATOM 1689 C C . THR A 1 213 ? 22.561 38.260 52.560 1.00 33.60 213 THR A C 1
ATOM 1690 O O . THR A 1 213 ? 23.767 37.989 52.612 1.00 34.86 213 THR A O 1
ATOM 1694 N N . TYR A 1 214 ? 21.703 37.995 53.543 1.00 33.87 214 TYR A N 1
ATOM 1695 C CA . TYR A 1 214 ? 22.120 37.307 54.757 1.00 34.45 214 TYR A CA 1
ATOM 1696 C C . TYR A 1 214 ? 21.499 35.916 54.783 1.00 33.54 214 TYR A C 1
ATOM 1697 O O . TYR A 1 214 ? 20.286 35.765 54.659 1.00 32.15 214 TYR A O 1
ATOM 1706 N N . ILE A 1 215 ? 22.337 34.901 54.937 1.00 34.68 215 ILE A N 1
ATOM 1707 C CA . ILE A 1 215 ? 21.856 33.529 55.010 1.00 36.16 215 ILE A CA 1
ATOM 1708 C C . ILE A 1 215 ? 22.525 32.871 56.211 1.00 38.05 215 ILE A C 1
ATOM 1709 O O . ILE A 1 215 ? 23.754 32.779 56.269 1.00 37.87 215 ILE A O 1
ATOM 1714 N N . ARG A 1 216 ? 21.714 32.433 57.175 1.00 40.34 216 ARG A N 1
ATOM 1715 C CA . ARG A 1 216 ? 22.239 31.793 58.384 1.00 40.90 216 ARG A CA 1
ATOM 1716 C C . ARG A 1 216 ? 23.036 30.533 58.071 1.00 40.54 216 ARG A C 1
ATOM 1717 O O . ARG A 1 216 ? 22.581 29.662 57.317 1.00 39.71 216 ARG A O 1
ATOM 1725 N N . LYS A 1 217 ? 24.224 30.443 58.661 1.00 40.17 217 LYS A N 1
ATOM 1726 C CA . LYS A 1 217 ? 25.092 29.292 58.450 1.00 40.62 217 LYS A CA 1
ATOM 1727 C C . LYS A 1 217 ? 24.316 28.010 58.727 1.00 39.97 217 LYS A C 1
ATOM 1728 O O . LYS A 1 217 ? 23.941 27.738 59.868 0.79 40.14 217 LYS A O 1
ATOM 1734 N N . GLY A 1 218 ? 24.051 27.241 57.675 1.00 39.84 218 GLY A N 1
ATOM 1735 C CA . GLY A 1 218 ? 23.329 25.994 57.839 1.00 38.90 218 GLY A CA 1
ATOM 1736 C C . GLY A 1 218 ? 21.999 25.837 57.125 1.00 38.16 218 GLY A C 1
ATOM 1737 O O . GLY A 1 218 ? 21.743 24.789 56.537 1.00 37.74 218 GLY A O 1
ATOM 1738 N N . VAL A 1 219 ? 21.148 26.859 57.165 1.00 38.24 219 VAL A N 1
ATOM 1739 C CA . VAL A 1 219 ? 19.829 26.768 56.527 1.00 38.55 219 VAL A CA 1
ATOM 1740 C C . VAL A 1 219 ? 19.896 26.420 55.045 1.00 37.02 219 VAL A C 1
ATOM 1741 O O . VAL A 1 219 ? 20.929 26.591 54.405 1.00 37.33 219 VAL A O 1
ATOM 1745 N N . PRO A 1 220 ? 18.787 25.915 54.484 1.00 35.71 220 PRO A N 1
ATOM 1746 C CA . PRO A 1 220 ? 18.708 25.536 53.069 1.00 35.97 220 PRO A CA 1
ATOM 1747 C C . PRO A 1 220 ? 18.922 26.708 52.117 1.00 36.25 220 PRO A C 1
ATOM 1748 O O . PRO A 1 220 ? 18.761 27.868 52.488 1.00 36.04 220 PRO A O 1
ATOM 1752 N N . ILE A 1 221 ? 19.273 26.385 50.880 1.00 36.59 221 ILE A N 1
ATOM 1753 C CA . ILE A 1 221 ? 19.495 27.385 49.855 1.00 35.84 221 ILE A CA 1
ATOM 1754 C C . ILE A 1 221 ? 20.088 26.702 48.644 1.00 36.56 221 ILE A C 1
ATOM 1755 O O . ILE A 1 221 ? 20.740 25.670 48.766 1.00 35.58 221 ILE A O 1
ATOM 1760 N N . ARG A 1 222 ? 19.855 27.279 47.474 1.00 38.74 222 ARG A N 1
ATOM 1761 C CA . ARG A 1 222 ? 20.395 26.727 46.239 1.00 40.18 222 ARG A CA 1
ATOM 1762 C C . ARG A 1 222 ? 20.660 27.885 45.281 1.00 39.51 222 ARG A C 1
ATOM 1763 O O . ARG A 1 222 ? 20.125 28.979 45.456 1.00 40.01 222 ARG A O 1
ATOM 1771 N N . PRO A 1 223 ? 21.497 27.664 44.262 1.00 38.53 223 PRO A N 1
ATOM 1772 C CA . PRO A 1 223 ? 21.792 28.736 43.314 1.00 37.48 223 PRO A CA 1
ATOM 1773 C C . PRO A 1 223 ? 20.584 29.146 42.494 1.00 36.67 223 PRO A C 1
ATOM 1774 O O . PRO A 1 223 ? 19.826 28.300 42.032 1.00 37.67 223 PRO A O 1
ATOM 1778 N N . LEU A 1 224 ? 20.402 30.446 42.325 1.00 35.57 224 LEU A N 1
ATOM 1779 C CA . LEU A 1 224 ? 19.332 30.939 41.486 1.00 33.67 224 LEU A CA 1
ATOM 1780 C C . LEU A 1 224 ? 20.061 31.214 40.178 1.00 34.35 224 LEU A C 1
ATOM 1781 O O . LEU A 1 224 ? 19.483 31.099 39.096 1.00 35.91 224 LEU A O 1
ATOM 1786 N N . ILE A 1 225 ? 21.347 31.559 40.301 1.00 33.35 225 ILE A N 1
ATOM 1787 C CA . ILE A 1 225 ? 22.219 31.851 39.157 1.00 32.90 225 ILE A CA 1
ATOM 1788 C C . ILE A 1 225 ? 23.403 30.864 39.147 1.00 33.99 225 ILE A C 1
ATOM 1789 O O . ILE A 1 225 ? 24.348 31.011 39.933 1.00 33.89 225 ILE A O 1
ATOM 1794 N N . HIS A 1 226 ? 23.362 29.874 38.253 1.00 33.81 226 HIS A N 1
ATOM 1795 C CA . HIS A 1 226 ? 24.435 28.874 38.154 1.00 33.69 226 HIS A CA 1
ATOM 1796 C C . HIS A 1 226 ? 25.580 29.341 37.253 1.00 32.45 226 HIS A C 1
ATOM 1797 O O . HIS A 1 226 ? 25.349 30.052 36.280 1.00 32.91 226 HIS A O 1
ATOM 1804 N N . GLY A 1 227 ? 26.808 28.930 37.557 1.00 31.14 227 GLY A N 1
ATOM 1805 C CA . GLY A 1 227 ? 27.915 29.338 36.711 1.00 30.70 227 GLY A CA 1
ATOM 1806 C C . GLY A 1 227 ? 29.335 29.099 37.204 1.00 31.29 227 GLY A C 1
ATOM 1807 O O . GLY A 1 227 ? 29.683 28.020 37.688 1.00 31.73 227 GLY A O 1
ATOM 1808 N N . GLY A 1 228 ? 30.165 30.129 37.071 1.00 30.83 228 GLY A N 1
ATOM 1809 C CA . GLY A 1 228 ? 31.556 30.037 37.473 1.00 29.01 228 GLY A CA 1
ATOM 1810 C C . GLY A 1 228 ? 31.840 29.712 38.922 1.00 28.87 228 GLY A C 1
ATOM 1811 O O . GLY A 1 228 ? 32.985 29.469 39.273 1.00 31.35 228 GLY A O 1
ATOM 1812 N N . GLY A 1 229 ? 30.829 29.732 39.778 1.00 28.61 229 GLY A N 1
ATOM 1813 C CA . GLY A 1 229 ? 31.070 29.404 41.169 1.00 28.59 229 GLY A CA 1
ATOM 1814 C C . GLY A 1 229 ? 31.411 30.539 42.123 1.00 31.42 229 GLY A C 1
ATOM 1815 O O . GLY A 1 229 ? 31.902 30.274 43.230 1.00 32.21 229 GLY A O 1
ATOM 1816 N N . GLN A 1 230 ? 31.167 31.790 41.729 1.00 30.86 230 GLN A N 1
ATOM 1817 C CA . GLN A 1 230 ? 31.454 32.910 42.624 1.00 30.37 230 GLN A CA 1
ATOM 1818 C C . GLN A 1 230 ? 30.516 32.859 43.821 1.00 30.70 230 GLN A C 1
ATOM 1819 O O . GLN A 1 230 ? 29.550 32.088 43.834 1.00 31.02 230 GLN A O 1
ATOM 1825 N N . GLU A 1 231 ? 30.789 33.699 44.814 1.00 31.08 231 GLU A N 1
ATOM 1826 C CA . GLU A 1 231 ? 29.982 33.743 46.031 1.00 31.25 231 GLU A CA 1
ATOM 1827 C C . GLU A 1 231 ? 29.761 32.339 46.581 1.00 30.93 231 GLU A C 1
ATOM 1828 O O . GLU A 1 231 ? 28.626 31.874 46.719 1.00 28.28 231 GLU A O 1
ATOM 1834 N N . ARG A 1 232 ? 30.872 31.668 46.872 1.00 33.17 232 ARG A N 1
ATOM 1835 C CA . ARG A 1 232 ? 30.854 30.320 47.423 1.00 34.38 232 ARG A CA 1
ATOM 1836 C C . ARG A 1 232 ? 30.042 29.342 46.589 1.00 34.37 232 ARG A C 1
ATOM 1837 O O . ARG A 1 232 ? 29.439 28.412 47.120 1.00 35.17 232 ARG A O 1
ATOM 1845 N N . GLY A 1 233 ? 30.038 29.556 45.279 1.00 33.82 233 GLY A N 1
ATOM 1846 C CA . GLY A 1 233 ? 29.290 28.687 44.393 1.00 33.36 233 GLY A CA 1
ATOM 1847 C C . GLY A 1 233 ? 27.780 28.847 44.463 1.00 34.26 233 GLY A C 1
ATOM 1848 O O . GLY A 1 233 ? 27.055 28.087 43.811 1.00 36.28 233 GLY A O 1
ATOM 1849 N N . LEU A 1 234 ? 27.296 29.830 45.223 1.00 32.26 234 LEU A N 1
ATOM 1850 C CA . LEU A 1 234 ? 25.858 30.043 45.353 1.00 31.87 234 LEU A CA 1
ATOM 1851 C C . LEU A 1 234 ? 25.265 31.166 44.485 1.00 32.92 234 LEU A C 1
ATOM 1852 O O . LEU A 1 234 ? 24.044 31.240 44.307 1.00 34.31 234 LEU A O 1
ATOM 1857 N N . ARG A 1 235 ? 26.117 32.031 43.942 1.00 32.07 235 ARG A N 1
ATOM 1858 C CA . ARG A 1 235 ? 25.657 33.128 43.091 1.00 31.34 235 ARG A CA 1
ATOM 1859 C C . ARG A 1 235 ? 26.775 33.460 42.110 1.00 32.18 235 ARG A C 1
ATOM 1860 O O . ARG A 1 235 ? 27.641 34.285 42.394 1.00 33.29 235 ARG A O 1
ATOM 1868 N N . SER A 1 236 ? 26.748 32.817 40.947 1.00 31.66 236 SER A N 1
ATOM 1869 C CA . SER A 1 236 ? 27.788 33.016 39.946 1.00 29.99 236 SER A CA 1
ATOM 1870 C C . SER A 1 236 ? 27.704 34.322 39.163 1.00 29.29 236 SER A C 1
ATOM 1871 O O . SER A 1 236 ? 26.714 35.045 39.234 1.00 27.50 236 SER A O 1
ATOM 1874 N N . GLY A 1 237 ? 28.765 34.592 38.408 1.00 28.25 237 GLY A N 1
ATOM 1875 C CA . GLY A 1 237 ? 28.858 35.799 37.617 1.00 28.09 237 GLY A CA 1
ATOM 1876 C C . GLY A 1 237 ? 29.971 36.652 38.190 1.00 29.29 237 GLY A C 1
ATOM 1877 O O . GLY A 1 237 ? 30.272 36.560 39.377 1.00 30.02 237 GLY A O 1
ATOM 1878 N N . THR A 1 238 ? 30.600 37.472 37.359 1.00 29.18 238 THR A N 1
ATOM 1879 C CA . THR A 1 238 ? 31.670 38.331 37.844 1.00 28.83 238 THR A CA 1
ATOM 1880 C C . THR A 1 238 ? 31.082 39.268 38.886 1.00 28.89 238 THR A C 1
ATOM 1881 O O . THR A 1 238 ? 30.017 39.845 38.684 1.00 28.32 238 THR A O 1
ATOM 1885 N N . GLN A 1 239 ? 31.775 39.417 40.004 1.00 28.37 239 GLN A N 1
ATOM 1886 C CA . GLN A 1 239 ? 31.290 40.280 41.065 1.00 27.10 239 GLN A CA 1
ATOM 1887 C C . GLN A 1 239 ? 31.400 41.759 40.725 1.00 26.42 239 GLN A C 1
ATOM 1888 O O . GLN A 1 239 ? 32.376 42.205 40.114 1.00 25.43 239 GLN A O 1
ATOM 1894 N N . ASN A 1 240 ? 30.380 42.514 41.120 1.00 24.61 240 ASN A N 1
ATOM 1895 C CA . ASN A 1 240 ? 30.364 43.949 40.898 1.00 23.52 240 ASN A CA 1
ATOM 1896 C C . ASN A 1 240 ? 31.241 44.557 42.006 1.00 23.86 240 ASN A C 1
ATOM 1897 O O . ASN A 1 240 ? 30.741 45.220 42.923 1.00 23.03 240 ASN A O 1
ATOM 1902 N N . VAL A 1 241 ? 32.549 44.317 41.915 1.00 23.55 241 VAL A N 1
ATOM 1903 C CA . VAL A 1 241 ? 33.499 44.805 42.914 1.00 24.20 241 VAL A CA 1
ATOM 1904 C C . VAL A 1 241 ? 33.307 46.273 43.296 1.00 23.39 241 VAL A C 1
ATOM 1905 O O . VAL A 1 241 ? 33.210 46.590 44.476 1.00 22.81 241 VAL A O 1
ATOM 1909 N N . PRO A 1 242 ? 33.247 47.183 42.309 1.00 22.80 242 PRO A N 1
ATOM 1910 C CA . PRO A 1 242 ? 33.058 48.604 42.628 1.00 21.71 242 PRO A CA 1
ATOM 1911 C C . PRO A 1 242 ? 31.753 48.787 43.393 1.00 21.99 242 PRO A C 1
ATOM 1912 O O . PRO A 1 242 ? 31.669 49.571 44.337 1.00 23.32 242 PRO A O 1
ATOM 1916 N N . GLY A 1 243 ? 30.733 48.050 42.972 1.00 21.22 243 GLY A N 1
ATOM 1917 C CA . GLY A 1 243 ? 29.448 48.149 43.624 1.00 22.16 243 GLY A CA 1
ATOM 1918 C C . GLY A 1 243 ? 29.504 47.611 45.034 1.00 22.90 243 GLY A C 1
ATOM 1919 O O . GLY A 1 243 ? 28.973 48.220 45.959 1.00 23.20 243 GLY A O 1
ATOM 1920 N N . ILE A 1 244 ? 30.158 46.469 45.202 1.00 23.56 244 ILE A N 1
ATOM 1921 C CA . ILE A 1 244 ? 30.271 45.849 46.512 1.00 24.05 244 ILE A CA 1
ATOM 1922 C C . ILE A 1 244 ? 31.052 46.727 47.492 1.00 24.89 244 ILE A C 1
ATOM 1923 O O . ILE A 1 244 ? 30.562 47.030 48.577 1.00 26.93 244 ILE A O 1
ATOM 1928 N N . VAL A 1 245 ? 32.255 47.146 47.115 1.00 24.62 245 VAL A N 1
ATOM 1929 C CA . VAL A 1 245 ? 33.055 48.009 47.979 1.00 24.29 245 VAL A CA 1
ATOM 1930 C C . VAL A 1 245 ? 32.239 49.227 48.412 1.00 26.25 245 VAL A C 1
ATOM 1931 O O . VAL A 1 245 ? 32.283 49.638 49.576 1.00 26.02 245 VAL A O 1
ATOM 1935 N N . GLY A 1 246 ? 31.496 49.800 47.467 1.00 26.15 246 GLY A N 1
ATOM 1936 C CA . GLY A 1 246 ? 30.685 50.961 47.771 1.00 26.05 246 GLY A CA 1
ATOM 1937 C C . GLY A 1 246 ? 29.513 50.657 48.689 1.00 27.79 246 GLY A C 1
ATOM 1938 O O . GLY A 1 246 ? 29.259 51.399 49.638 1.00 27.22 246 GLY A O 1
ATOM 1939 N N . ALA A 1 247 ? 28.795 49.569 48.415 1.00 27.78 247 ALA A N 1
ATOM 1940 C CA . ALA A 1 247 ? 27.642 49.198 49.232 1.00 27.56 247 ALA A CA 1
ATOM 1941 C C . ALA A 1 247 ? 28.038 48.984 50.684 1.00 28.64 247 ALA A C 1
ATOM 1942 O O . ALA A 1 247 ? 27.349 49.452 51.598 1.00 29.08 247 ALA A O 1
ATOM 1944 N N . ALA A 1 248 ? 29.147 48.281 50.899 1.00 28.97 248 ALA A N 1
ATOM 1945 C CA . ALA A 1 248 ? 29.604 48.008 52.260 1.00 31.45 248 ALA A CA 1
ATOM 1946 C C . ALA A 1 248 ? 29.980 49.304 52.974 1.00 31.95 248 ALA A C 1
ATOM 1947 O O . ALA A 1 248 ? 29.691 49.476 54.158 1.00 32.00 248 ALA A O 1
ATOM 1949 N N . ARG A 1 249 ? 30.613 50.217 52.245 1.00 32.02 249 ARG A N 1
ATOM 1950 C CA . ARG A 1 249 ? 31.016 51.494 52.818 1.00 31.31 249 ARG A CA 1
ATOM 1951 C C . ARG A 1 249 ? 29.786 52.354 53.109 1.00 30.94 249 ARG A C 1
ATOM 1952 O O . ARG A 1 249 ? 29.767 53.121 54.063 1.00 30.45 249 ARG A O 1
ATOM 1960 N N . ALA A 1 250 ? 28.754 52.219 52.285 1.00 30.99 250 ALA A N 1
ATOM 1961 C CA . ALA A 1 250 ? 27.533 52.987 52.480 1.00 30.77 250 ALA A CA 1
ATOM 1962 C C . ALA A 1 250 ? 26.798 52.464 53.708 1.00 32.41 250 ALA A C 1
ATOM 1963 O O . ALA A 1 250 ? 26.298 53.246 54.519 1.00 32.92 250 ALA A O 1
ATOM 1965 N N . MET A 1 251 ? 26.732 51.141 53.843 1.00 32.54 251 MET A N 1
ATOM 1966 C CA . MET A 1 251 ? 26.062 50.528 54.983 1.00 31.49 251 MET A CA 1
ATOM 1967 C C . MET A 1 251 ? 26.756 50.905 56.289 1.00 31.77 251 MET A C 1
ATOM 1968 O O . MET A 1 251 ? 26.099 51.230 57.286 1.00 33.02 251 MET A O 1
ATOM 1973 N N . GLU A 1 252 ? 28.085 50.863 56.279 1.00 30.22 252 GLU A N 1
ATOM 1974 C CA . GLU A 1 252 ? 28.870 51.207 57.457 1.00 29.02 252 GLU A CA 1
ATOM 1975 C C . GLU A 1 252 ? 28.584 52.638 57.908 1.00 29.12 252 GLU A C 1
ATOM 1976 O O . GLU A 1 252 ? 28.389 52.898 59.102 1.00 28.86 252 GLU A O 1
ATOM 1982 N N . ILE A 1 253 ? 28.538 53.559 56.947 1.00 28.77 253 ILE A N 1
ATOM 1983 C CA . ILE A 1 253 ? 28.281 54.969 57.245 1.00 28.81 253 ILE A CA 1
ATOM 1984 C C . ILE A 1 253 ? 26.858 55.207 57.740 1.00 28.75 253 ILE A C 1
ATOM 1985 O O . ILE A 1 253 ? 26.653 55.832 58.783 1.00 27.98 253 ILE A O 1
ATOM 1990 N N . ALA A 1 254 ? 25.883 54.713 56.984 1.00 28.06 254 ALA A N 1
ATOM 1991 C CA . ALA A 1 254 ? 24.483 54.885 57.336 1.00 28.58 254 ALA A CA 1
ATOM 1992 C C . ALA A 1 254 ? 24.232 54.490 58.782 1.00 30.21 254 ALA A C 1
ATOM 1993 O O . ALA A 1 254 ? 23.543 55.198 59.516 1.00 29.81 254 ALA A O 1
ATOM 1995 N N . VAL A 1 255 ? 24.797 53.360 59.195 1.00 30.52 255 VAL A N 1
ATOM 1996 C CA . VAL A 1 255 ? 24.599 52.895 60.557 1.00 30.93 255 VAL A CA 1
ATOM 1997 C C . VAL A 1 255 ? 25.447 53.676 61.563 1.00 32.15 255 VAL A C 1
ATOM 1998 O O . VAL A 1 255 ? 25.010 53.955 62.678 1.00 32.64 255 VAL A O 1
ATOM 2002 N N . GLU A 1 256 ? 26.655 54.044 61.168 1.00 32.29 256 GLU A N 1
ATOM 2003 C CA . GLU A 1 256 ? 27.510 54.779 62.072 1.00 32.64 256 GLU A CA 1
ATOM 2004 C C . GLU A 1 256 ? 26.901 56.121 62.436 1.00 33.78 256 GLU A C 1
ATOM 2005 O O . GLU A 1 256 ? 27.132 56.632 63.530 1.00 36.03 256 GLU A O 1
ATOM 2011 N N . GLU A 1 257 ? 26.115 56.694 61.532 1.00 32.40 257 GLU A N 1
ATOM 2012 C CA . GLU A 1 257 ? 25.511 57.990 61.802 1.00 31.02 257 GLU A CA 1
ATOM 2013 C C . GLU A 1 257 ? 23.997 57.898 61.996 1.00 30.84 257 GLU A C 1
ATOM 2014 O O . GLU A 1 257 ? 23.294 58.908 61.941 1.00 30.79 257 GLU A O 1
ATOM 2020 N N . LEU A 1 258 ? 23.507 56.688 62.253 1.00 29.49 258 LEU A N 1
ATOM 2021 C CA . LEU A 1 258 ? 22.077 56.454 62.444 1.00 29.44 258 LEU A CA 1
ATOM 2022 C C . LEU A 1 258 ? 21.441 57.346 63.499 1.00 30.28 258 LEU A C 1
ATOM 2023 O O . LEU A 1 258 ? 20.400 57.963 63.267 1.00 30.99 258 LEU A O 1
ATOM 2028 N N . SER A 1 259 ? 22.067 57.406 64.664 1.00 31.56 259 SER A N 1
ATOM 2029 C CA . SER A 1 259 ? 21.549 58.207 65.764 1.00 31.64 259 SER A CA 1
ATOM 2030 C C . SER A 1 259 ? 21.208 59.648 65.353 1.00 31.39 259 SER A C 1
ATOM 2031 O O . SER A 1 259 ? 20.046 60.064 65.429 1.00 29.09 259 SER A O 1
ATOM 2034 N N . GLU A 1 260 ? 22.214 60.403 64.914 1.00 32.11 260 GLU A N 1
ATOM 2035 C CA . GLU A 1 260 ? 22.003 61.792 64.507 1.00 33.54 260 GLU A CA 1
ATOM 2036 C C . GLU A 1 260 ? 21.032 61.928 63.327 1.00 34.73 260 GLU A C 1
ATOM 2037 O O . GLU A 1 260 ? 20.142 62.786 63.337 1.00 35.98 260 GLU A O 1
ATOM 2043 N N . ALA A 1 261 ? 21.200 61.078 62.316 1.00 34.34 261 ALA A N 1
ATOM 2044 C CA . ALA A 1 261 ? 20.343 61.101 61.132 1.00 32.81 261 ALA A CA 1
ATOM 2045 C C . ALA A 1 261 ? 18.860 60.932 61.467 1.00 32.71 261 ALA A C 1
ATOM 2046 O O . ALA A 1 261 ? 18.017 61.702 61.006 1.00 31.69 261 ALA A O 1
ATOM 2048 N N . ALA A 1 262 ? 18.548 59.916 62.265 1.00 32.17 262 ALA A N 1
ATOM 2049 C CA . ALA A 1 262 ? 17.170 59.645 62.645 1.00 32.44 262 ALA A CA 1
ATOM 2050 C C . ALA A 1 262 ? 16.544 60.772 63.474 1.00 32.52 262 ALA A C 1
ATOM 2051 O O . ALA A 1 262 ? 15.375 61.107 63.288 1.00 31.86 262 ALA A O 1
ATOM 2053 N N . LYS A 1 263 ? 17.308 61.350 64.396 1.00 33.62 263 LYS A N 1
ATOM 2054 C CA . LYS A 1 263 ? 16.777 62.447 65.201 1.00 34.72 263 LYS A CA 1
ATOM 2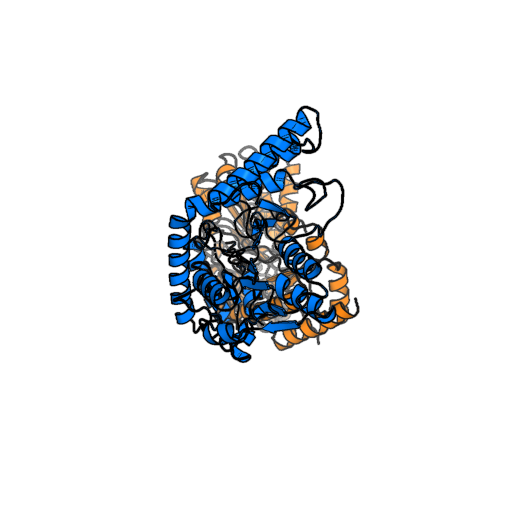055 C C . LYS A 1 263 ? 16.430 63.591 64.261 1.00 33.89 263 LYS A C 1
ATOM 2056 O O . LYS A 1 263 ? 15.332 64.136 64.308 1.00 33.18 263 LYS A O 1
ATOM 2062 N N . HIS A 1 264 ? 17.374 63.921 63.387 1.00 33.59 264 HIS A N 1
ATOM 2063 C CA . HIS A 1 264 ? 17.203 64.992 62.420 1.00 33.44 264 HIS A CA 1
ATOM 2064 C C . HIS A 1 264 ? 16.004 64.790 61.498 1.00 33.03 264 HIS A C 1
ATOM 2065 O O . HIS A 1 264 ? 15.233 65.722 61.263 1.00 33.22 264 HIS A O 1
ATOM 2072 N N . MET A 1 265 ? 15.849 63.578 60.972 1.00 32.37 265 MET A N 1
ATOM 2073 C CA . MET A 1 265 ? 14.735 63.287 60.081 1.00 31.31 265 MET A CA 1
ATOM 2074 C C . MET A 1 265 ? 13.419 63.320 60.838 1.00 31.56 265 MET A C 1
ATOM 2075 O O . MET A 1 265 ? 12.407 63.773 60.311 1.00 32.76 265 MET A O 1
ATOM 2080 N N . GLU A 1 266 ? 13.433 62.855 62.081 1.00 32.91 266 GLU A N 1
ATOM 2081 C CA . GLU A 1 266 ? 12.220 62.841 62.896 1.00 33.83 266 GLU A CA 1
ATOM 2082 C C . GLU A 1 266 ? 11.723 64.266 63.119 1.00 33.78 266 GLU A C 1
ATOM 2083 O O . GLU A 1 266 ? 10.521 64.529 63.094 1.00 34.26 266 GLU A O 1
ATOM 2089 N N . LYS A 1 267 ? 12.660 65.183 63.327 1.00 34.28 267 LYS A N 1
ATOM 2090 C CA . LYS A 1 267 ? 12.330 66.583 63.549 1.00 35.71 267 LYS A CA 1
ATOM 2091 C C . LYS A 1 267 ? 11.695 67.141 62.270 1.00 35.93 267 LYS A C 1
ATOM 2092 O O . LYS A 1 267 ? 10.558 67.623 62.283 1.00 36.82 267 LYS A O 1
ATOM 2098 N N . LEU A 1 268 ? 12.429 67.068 61.163 1.00 34.09 268 LEU A N 1
ATOM 2099 C CA . LEU A 1 268 ? 11.915 67.552 59.897 1.00 32.36 268 LEU A CA 1
ATOM 2100 C C . LEU A 1 268 ? 10.525 66.989 59.634 1.00 32.73 268 LEU A C 1
ATOM 2101 O O . LEU A 1 268 ? 9.645 67.705 59.163 1.00 33.59 268 LEU A O 1
ATOM 2106 N N . ARG A 1 269 ? 10.316 65.711 59.942 1.00 31.92 269 ARG A N 1
ATOM 2107 C CA . ARG A 1 269 ? 9.013 65.104 59.708 1.00 32.08 269 ARG A CA 1
ATOM 2108 C C . ARG A 1 269 ? 7.913 65.705 60.578 1.00 32.33 269 ARG A C 1
ATOM 2109 O O . ARG A 1 269 ? 6.789 65.904 60.108 1.00 31.58 269 ARG A O 1
ATOM 2117 N N . SER A 1 270 ? 8.219 65.998 61.839 1.00 31.71 270 SER A N 1
ATOM 2118 C CA . SER A 1 270 ? 7.181 66.551 62.703 1.00 33.49 270 SER A CA 1
ATOM 2119 C C . SER A 1 270 ? 6.751 67.912 62.167 1.00 32.80 270 SER A C 1
ATOM 2120 O O . SER A 1 270 ? 5.559 68.218 62.116 1.00 32.37 270 SER A O 1
ATOM 2123 N N . LYS A 1 271 ? 7.718 68.718 61.743 1.00 32.46 271 LYS A N 1
ATOM 2124 C CA . LYS A 1 271 ? 7.395 70.028 61.196 1.00 34.01 271 LYS A CA 1
ATOM 2125 C C . LYS A 1 271 ? 6.491 69.881 59.970 1.00 35.47 271 LYS A C 1
ATOM 2126 O O . LYS A 1 271 ? 5.612 70.710 59.727 1.00 36.74 271 LYS A O 1
ATOM 2132 N N . LEU A 1 272 ? 6.711 68.824 59.198 1.00 35.08 272 LEU A N 1
ATOM 2133 C CA . LEU A 1 272 ? 5.899 68.572 58.023 1.00 35.25 272 LEU A CA 1
ATOM 2134 C C . LEU A 1 272 ? 4.487 68.183 58.422 1.00 35.88 272 LEU A C 1
ATOM 2135 O O . LEU A 1 272 ? 3.519 68.753 57.929 1.00 35.20 272 LEU A O 1
ATOM 2140 N N . VAL A 1 273 ? 4.377 67.199 59.310 1.00 37.64 273 VAL A N 1
ATOM 2141 C CA . VAL A 1 273 ? 3.074 66.728 59.761 1.00 39.83 273 VAL A CA 1
ATOM 2142 C C . VAL A 1 273 ? 2.277 67.908 60.282 1.00 41.03 273 VAL A C 1
ATOM 2143 O O . VAL A 1 273 ? 1.096 68.070 59.982 1.00 40.33 273 VAL A O 1
ATOM 2147 N N . SER A 1 274 ? 2.951 68.731 61.070 1.00 43.04 274 SER A N 1
ATOM 2148 C CA . SER A 1 274 ? 2.339 69.903 61.658 1.00 45.09 274 SER A CA 1
ATOM 2149 C C . SER A 1 274 ? 1.750 70.775 60.548 1.00 46.18 274 SER A C 1
ATOM 2150 O O . SER A 1 274 ? 0.537 70.960 60.481 1.00 47.35 274 SER A O 1
ATOM 2153 N N . GLY A 1 275 ? 2.613 71.282 59.668 1.00 46.16 275 GLY A N 1
ATOM 2154 C CA . GLY A 1 275 ? 2.168 72.128 58.573 1.00 45.42 275 GLY A CA 1
ATOM 2155 C C . GLY A 1 275 ? 1.156 71.524 57.610 1.00 46.64 275 GLY A C 1
ATOM 2156 O O . GLY A 1 275 ? 0.257 72.223 57.131 1.00 46.90 275 GLY A O 1
ATOM 2157 N N . LEU A 1 276 ? 1.283 70.234 57.316 1.00 45.87 276 LEU A N 1
ATOM 2158 C CA . LEU A 1 276 ? 0.358 69.605 56.387 1.00 46.50 276 LEU A CA 1
ATOM 2159 C C . LEU A 1 276 ? -1.036 69.467 56.962 1.00 47.70 276 LEU A C 1
ATOM 2160 O O . LEU A 1 276 ? -2.024 69.605 56.241 1.00 48.39 276 LEU A O 1
ATOM 2165 N N . MET A 1 277 ? -1.129 69.187 58.256 1.00 49.55 277 MET A N 1
ATOM 2166 C CA . MET A 1 277 ? -2.443 69.055 58.875 1.00 50.36 277 MET A CA 1
ATOM 2167 C C . MET A 1 277 ? -3.088 70.438 58.892 1.00 50.82 277 MET A C 1
ATOM 2168 O O . MET A 1 277 ? -4.307 70.569 58.764 1.00 50.28 277 MET A O 1
ATOM 2173 N N . ASN A 1 278 ? -2.256 71.468 59.026 1.00 51.06 278 ASN A N 1
ATOM 2174 C CA . ASN A 1 278 ? -2.735 72.842 59.038 1.00 51.94 278 ASN A CA 1
ATOM 2175 C C . ASN A 1 278 ? -3.237 73.243 57.657 1.00 51.02 278 ASN A C 1
ATOM 2176 O O . ASN A 1 278 ? -3.657 74.379 57.451 0.78 51.63 278 ASN A O 1
ATOM 2181 N N . LEU A 1 279 ? -3.183 72.312 56.708 1.00 49.29 279 LEU A N 1
ATOM 2182 C CA . LEU A 1 279 ? -3.650 72.581 55.354 1.00 46.36 279 LEU A CA 1
ATOM 2183 C C . LEU A 1 279 ? -4.766 71.619 54.987 1.00 45.69 279 LEU A C 1
ATOM 2184 O O . LEU A 1 279 ? -5.253 71.632 53.857 1.00 47.28 279 LEU A O 1
ATOM 2189 N N . GLY A 1 280 ? -5.157 70.779 55.942 1.00 43.88 280 GLY A N 1
ATOM 2190 C CA . GLY A 1 280 ? -6.236 69.836 55.710 1.00 43.25 280 GLY A CA 1
ATOM 2191 C C . GLY A 1 280 ? -5.816 68.427 55.343 1.00 44.49 280 GLY A C 1
ATOM 2192 O O . GLY A 1 280 ? -6.659 67.576 55.039 1.00 45.57 280 GLY A O 1
ATOM 2193 N N . ALA A 1 281 ? -4.517 68.161 55.386 1.00 44.13 281 ALA A N 1
ATOM 2194 C CA . ALA A 1 281 ? -4.011 66.846 55.023 1.00 44.43 281 ALA A CA 1
ATOM 2195 C C . ALA A 1 281 ? -4.427 65.734 55.974 1.00 44.63 281 ALA A C 1
ATOM 2196 O O . ALA A 1 281 ? -4.454 65.934 57.186 1.00 45.39 281 ALA A O 1
ATOM 2198 N N . HIS A 1 282 ? -4.768 64.572 55.421 1.00 44.73 282 HIS A N 1
ATOM 2199 C CA . HIS A 1 282 ? -5.093 63.410 56.244 1.00 46.23 282 HIS A CA 1
ATOM 2200 C C . HIS A 1 282 ? -3.748 62.708 56.375 1.00 46.23 282 HIS A C 1
ATOM 2201 O O . HIS A 1 282 ? -3.032 62.543 55.387 1.00 45.93 282 HIS A O 1
ATOM 2208 N N . ILE A 1 283 ? -3.391 62.312 57.587 1.00 45.43 283 ILE A N 1
ATOM 2209 C CA . ILE A 1 283 ? -2.134 61.622 57.799 1.00 44.03 283 ILE A CA 1
ATOM 2210 C C . ILE A 1 283 ? -2.434 60.132 57.832 1.00 43.84 283 ILE A C 1
ATOM 2211 O O . ILE A 1 283 ? -3.154 59.656 58.704 1.00 45.38 283 ILE A O 1
ATOM 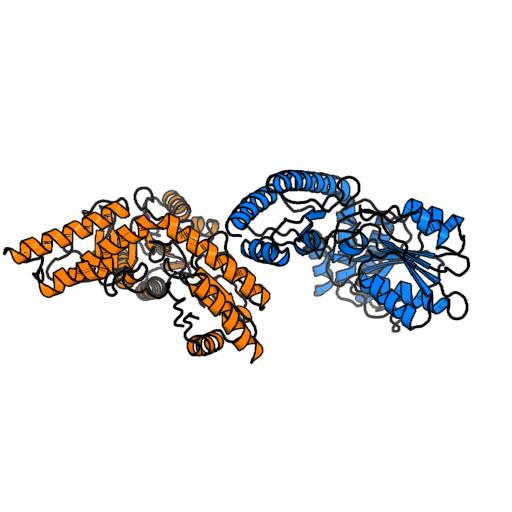2216 N N . ILE A 1 284 ? -1.882 59.401 56.874 1.00 42.69 284 ILE A N 1
ATOM 2217 C CA . ILE A 1 284 ? -2.098 57.965 56.779 1.00 40.54 284 ILE A CA 1
ATOM 2218 C C . ILE A 1 284 ? -1.080 57.171 57.593 1.00 39.91 284 ILE A C 1
ATOM 2219 O O . ILE A 1 284 ? -1.407 56.140 58.184 1.00 40.44 284 ILE A O 1
ATOM 2224 N N . THR A 1 285 ? 0.155 57.657 57.620 1.00 38.08 285 THR A N 1
ATOM 2225 C CA . THR A 1 285 ? 1.224 57.000 58.355 1.00 35.52 285 THR A CA 1
ATOM 2226 C C . THR A 1 285 ? 0.954 57.046 59.846 1.00 35.00 285 THR A C 1
ATOM 2227 O O . THR A 1 285 ? 0.612 58.096 60.374 1.00 35.57 285 THR A O 1
ATOM 2231 N N . PRO A 1 286 ? 1.076 55.898 60.541 1.00 33.94 286 PRO A N 1
ATOM 2232 C CA . PRO A 1 286 ? 0.848 55.849 61.987 1.00 32.49 286 PRO A CA 1
ATOM 2233 C C . PRO A 1 286 ? 2.096 56.383 62.685 1.00 32.04 286 PRO A C 1
ATOM 2234 O O . PRO A 1 286 ? 3.085 55.672 62.864 1.00 32.39 286 PRO A O 1
ATOM 2238 N N . LEU A 1 287 ? 2.039 57.648 63.074 1.00 30.66 287 LEU A N 1
ATOM 2239 C CA . LEU A 1 287 ? 3.165 58.303 63.715 1.00 31.65 287 LEU A CA 1
ATOM 2240 C C . LEU A 1 287 ? 3.852 57.543 64.852 1.00 32.15 287 LEU A C 1
ATOM 2241 O O . LEU A 1 287 ? 5.078 57.554 64.950 1.00 33.19 287 LEU A O 1
ATOM 2246 N N . GLU A 1 288 ? 3.085 56.858 65.691 1.00 31.59 288 GLU A N 1
ATOM 2247 C CA . GLU A 1 288 ? 3.680 56.153 66.824 1.00 31.65 288 GLU A CA 1
ATOM 2248 C C . GLU A 1 288 ? 4.522 54.925 66.514 1.00 32.37 288 GLU A C 1
ATOM 2249 O O . GLU A 1 288 ? 5.284 54.476 67.367 1.00 33.70 288 GLU A O 1
ATOM 2255 N N . ILE A 1 289 ? 4.398 54.375 65.310 1.00 32.20 289 ILE A N 1
ATOM 2256 C CA . ILE A 1 289 ? 5.148 53.171 64.979 1.00 31.00 289 ILE A CA 1
ATOM 2257 C C . ILE A 1 289 ? 5.596 53.108 63.508 1.00 31.18 289 ILE A C 1
ATOM 2258 O O . ILE A 1 289 ? 5.314 52.138 62.783 1.00 29.93 289 ILE A O 1
ATOM 2263 N N . SER A 1 290 ? 6.324 54.135 63.078 1.00 29.98 290 SER A N 1
ATOM 2264 C CA . SER A 1 290 ? 6.784 54.204 61.696 1.00 29.15 290 SER A CA 1
ATOM 2265 C C . SER A 1 290 ? 8.216 54.700 61.555 1.00 28.59 290 SER A C 1
ATOM 2266 O O . SER A 1 290 ? 8.837 55.132 62.529 1.00 27.18 290 SER A O 1
ATOM 2269 N N . LEU A 1 291 ? 8.729 54.633 60.328 1.00 26.96 291 LEU A N 1
ATOM 2270 C CA . LEU A 1 291 ? 10.078 55.103 60.029 1.00 26.38 291 LEU A CA 1
ATOM 2271 C C . LEU A 1 291 ? 10.117 56.623 60.225 1.00 25.75 291 LEU A C 1
ATOM 2272 O O . LEU A 1 291 ? 9.219 57.344 59.788 1.00 25.47 291 LEU A O 1
ATOM 2277 N N . PRO A 1 292 ? 11.168 57.132 60.877 1.00 25.09 292 PRO A N 1
ATOM 2278 C CA . PRO A 1 292 ? 11.292 58.573 61.119 1.00 25.42 292 PRO A CA 1
ATOM 2279 C C . PRO A 1 292 ? 11.334 59.479 59.883 1.00 26.09 292 PRO A C 1
ATOM 2280 O O . PRO A 1 292 ? 11.200 60.696 60.002 1.00 28.78 292 PRO A O 1
ATOM 2284 N N . ASN A 1 293 ? 11.493 58.895 58.702 1.00 26.05 293 ASN A N 1
ATOM 2285 C CA . ASN A 1 293 ? 11.592 59.675 57.470 1.00 25.64 293 ASN A CA 1
ATOM 2286 C C . ASN A 1 293 ? 10.383 59.545 56.553 1.00 27.56 293 ASN A C 1
ATOM 2287 O O . ASN A 1 293 ? 10.279 60.277 55.561 1.00 28.84 293 ASN A O 1
ATOM 2292 N N . THR A 1 294 ? 9.490 58.609 56.858 1.00 26.46 294 THR A N 1
ATOM 2293 C CA . THR A 1 294 ? 8.338 58.372 56.003 1.00 26.94 294 THR A CA 1
ATOM 2294 C C . THR A 1 294 ? 7.050 59.039 56.442 1.00 29.84 294 THR A C 1
ATOM 2295 O O . THR A 1 294 ? 6.688 59.016 57.617 1.00 31.10 294 THR A O 1
ATOM 2299 N N . LEU A 1 295 ? 6.350 59.630 55.478 1.00 31.53 295 LEU A N 1
ATOM 2300 C CA . LEU A 1 295 ? 5.106 60.324 55.769 1.00 32.40 295 LEU A CA 1
ATOM 2301 C C . LEU A 1 295 ? 4.105 60.240 54.626 1.00 33.77 295 LEU A C 1
ATOM 2302 O O . LEU A 1 295 ? 4.231 60.946 53.627 1.00 35.01 295 LEU A O 1
ATOM 2307 N N . SER A 1 296 ? 3.112 59.374 54.776 1.00 34.42 296 SER A N 1
ATOM 2308 C CA . SER A 1 296 ? 2.083 59.229 53.764 1.00 35.60 296 SER A CA 1
ATOM 2309 C C . SER A 1 296 ? 0.906 60.135 54.110 1.00 37.40 296 SER A C 1
ATOM 2310 O O . SER A 1 296 ? 0.276 59.986 55.158 1.00 36.60 296 SER A O 1
ATOM 2313 N N . VAL A 1 297 ? 0.620 61.087 53.231 1.00 38.65 297 VAL A N 1
ATOM 2314 C CA . VAL A 1 297 ? -0.485 62.005 53.452 1.00 39.98 297 VAL A CA 1
ATOM 2315 C C . VAL A 1 297 ? -1.410 62.031 52.254 1.00 41.63 297 VAL A C 1
ATOM 2316 O O . VAL A 1 297 ? -1.019 61.694 51.135 1.00 41.63 297 VAL A O 1
ATOM 2320 N N . SER A 1 298 ? -2.647 62.438 52.499 1.00 43.52 298 SER A N 1
ATOM 2321 C CA . SER A 1 298 ? -3.637 62.505 51.445 1.00 45.85 298 SER A CA 1
ATOM 2322 C C . SER A 1 298 ? -4.544 63.706 51.634 1.00 47.33 298 SER A C 1
ATOM 2323 O O . SER A 1 298 ? -4.820 64.112 52.759 1.00 49.01 298 SER A O 1
ATOM 2326 N N . PHE A 1 299 ? -4.985 64.293 50.530 1.00 49.25 299 PHE A N 1
ATOM 2327 C CA . PHE A 1 299 ? -5.891 65.424 50.607 1.00 51.54 299 PHE A CA 1
ATOM 2328 C C . PHE A 1 299 ? -7.269 64.989 50.126 1.00 54.75 299 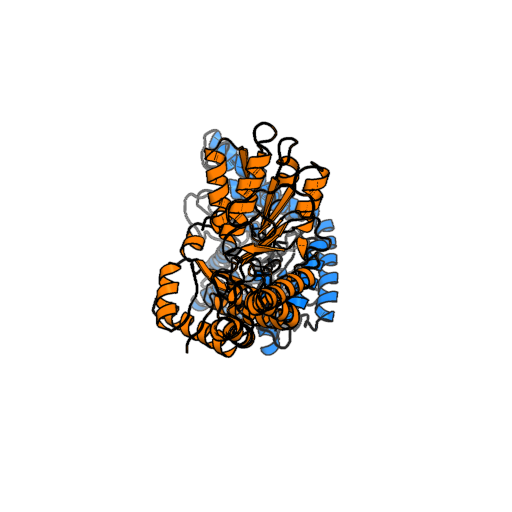PHE A C 1
ATOM 2329 O O . PHE A 1 299 ? -7.395 64.166 49.215 1.00 54.73 299 PHE A O 1
ATOM 2337 N N . PRO A 1 300 ? -8.325 65.526 50.755 1.00 57.95 300 PRO A N 1
ATOM 2338 C CA . PRO A 1 300 ? -9.727 65.233 50.447 1.00 59.13 300 PRO A CA 1
ATOM 2339 C C . PRO A 1 300 ? -10.149 65.234 48.980 1.00 58.88 300 PRO A C 1
ATOM 2340 O O . PRO A 1 300 ? -10.684 64.237 48.493 1.00 60.67 300 PRO A O 1
ATOM 2344 N N . ASN A 1 301 ? -9.915 66.326 48.266 1.00 56.51 301 ASN A N 1
ATOM 2345 C CA . ASN A 1 301 ? -10.340 66.357 46.876 0.79 56.70 301 ASN A CA 1
ATOM 2346 C C . ASN A 1 301 ? -9.252 66.624 45.851 1.00 56.05 301 ASN A C 1
ATOM 2347 O O . ASN A 1 301 ? -9.441 67.423 44.932 1.00 56.53 301 ASN A O 1
ATOM 2352 N N . ILE A 1 302 ? -8.121 65.941 45.990 1.00 54.15 302 ILE A N 1
ATOM 2353 C CA . ILE A 1 302 ? -7.014 66.133 45.063 1.00 50.77 302 ILE A CA 1
ATOM 2354 C C . ILE A 1 302 ? -6.289 64.827 44.794 1.00 50.04 302 ILE A C 1
ATOM 2355 O O . ILE A 1 302 ? -5.736 64.226 45.713 1.00 51.56 302 ILE A O 1
ATOM 2360 N N . ARG A 1 303 ? -6.288 64.380 43.541 1.00 48.28 303 ARG A N 1
ATOM 2361 C CA . ARG A 1 303 ? -5.609 63.136 43.203 1.00 45.94 303 ARG A CA 1
ATOM 2362 C C . ARG A 1 303 ? -4.121 63.253 43.475 1.00 44.11 303 ARG A C 1
ATOM 2363 O O . ARG A 1 303 ? -3.495 64.254 43.116 1.00 44.57 303 ARG A O 1
ATOM 2371 N N . GLY A 1 304 ? -3.565 62.231 44.121 1.00 41.36 304 GLY A N 1
ATOM 2372 C CA . GLY A 1 304 ? -2.147 62.233 44.432 1.00 38.29 304 GLY A CA 1
ATOM 2373 C C . GLY A 1 304 ? -1.284 62.533 43.216 1.00 36.80 304 GLY A C 1
ATOM 2374 O O . GLY A 1 304 ? -0.384 63.376 43.270 1.00 36.06 304 GLY A O 1
ATOM 2375 N N . SER A 1 305 ? -1.568 61.857 42.107 1.00 34.22 305 SER A N 1
ATOM 2376 C CA . SER A 1 305 ? -0.795 62.054 40.892 1.00 32.44 305 SER A CA 1
ATOM 2377 C C . SER A 1 305 ? -0.789 63.510 40.473 1.00 31.36 305 SER A C 1
ATOM 2378 O O . SER A 1 305 ? 0.236 64.024 40.021 1.00 29.70 305 SER A O 1
ATOM 2381 N N . THR A 1 306 ? -1.935 64.170 40.623 1.00 31.13 306 THR A N 1
ATOM 2382 C CA . THR A 1 306 ? -2.056 65.576 40.245 1.00 31.15 306 THR A CA 1
ATOM 2383 C C . THR A 1 306 ? -1.168 66.400 41.159 1.00 31.24 306 THR A C 1
ATOM 2384 O O . THR A 1 306 ? -0.372 67.242 40.707 1.00 29.20 306 THR A O 1
ATOM 2388 N N . LEU A 1 307 ? -1.311 66.142 42.453 1.00 29.87 307 LEU A N 1
ATOM 2389 C CA . LEU A 1 307 ? -0.525 66.849 43.443 1.00 30.26 307 LEU A CA 1
ATOM 2390 C C . LEU A 1 307 ? 0.958 66.574 43.170 1.00 29.11 307 LEU A C 1
ATOM 2391 O O . LEU A 1 307 ? 1.804 67.464 43.285 1.00 29.44 307 LEU A O 1
ATOM 2396 N N . GLN A 1 308 ? 1.264 65.338 42.791 1.00 27.63 308 GLN A N 1
ATOM 2397 C CA . GLN A 1 308 ? 2.640 64.959 42.491 1.00 25.86 308 GLN A CA 1
ATOM 2398 C C . GLN A 1 308 ? 3.165 65.747 41.286 1.00 25.61 308 GLN A C 1
ATOM 2399 O O . GLN A 1 308 ? 4.270 66.296 41.316 1.00 24.24 308 GLN A O 1
ATOM 2405 N N . ASN A 1 309 ? 2.362 65.805 40.227 1.00 25.25 309 ASN A N 1
ATOM 2406 C CA . ASN A 1 309 ? 2.749 66.526 39.024 1.00 26.60 309 ASN A CA 1
ATOM 2407 C C . ASN A 1 309 ? 3.113 67.985 39.308 1.00 28.00 309 ASN A C 1
ATOM 2408 O O . ASN A 1 309 ? 4.185 68.443 38.905 1.00 28.69 309 ASN A O 1
ATOM 2413 N N . LEU A 1 310 ? 2.238 68.711 40.004 1.00 28.28 310 LEU A N 1
ATOM 2414 C CA . LEU A 1 310 ? 2.515 70.108 40.321 1.00 27.07 310 LEU A CA 1
ATOM 2415 C C . LEU A 1 310 ? 3.756 70.243 41.192 1.00 27.30 310 LEU A C 1
ATOM 2416 O O . LEU A 1 310 ? 4.641 71.053 40.909 1.00 26.80 310 LEU A O 1
ATOM 2421 N N . LEU A 1 311 ? 3.835 69.444 42.250 1.00 27.76 311 LEU A N 1
ATOM 2422 C CA . LEU A 1 311 ? 4.991 69.517 43.131 1.00 27.65 311 LEU A CA 1
ATOM 2423 C C . LEU A 1 311 ? 6.271 69.332 42.328 1.00 27.79 311 LEU A C 1
ATOM 2424 O O . LEU A 1 311 ? 7.260 70.036 42.545 1.00 29.53 311 LEU A O 1
ATOM 2429 N N . SER A 1 312 ? 6.247 68.394 41.388 1.00 26.19 312 SER A N 1
ATOM 2430 C CA . SER A 1 312 ? 7.413 68.140 40.555 1.00 25.78 312 SER A CA 1
ATOM 2431 C C . SER A 1 312 ? 7.768 69.373 39.718 1.00 27.60 312 SER A C 1
ATOM 2432 O O . SER A 1 312 ? 8.947 69.664 39.490 1.00 27.89 312 SER A O 1
ATOM 2435 N N . GLY A 1 313 ? 6.742 70.091 39.260 1.00 27.07 313 GLY A N 1
ATOM 2436 C CA . GLY A 1 313 ? 6.961 71.281 38.460 1.00 25.68 313 GLY A CA 1
ATOM 2437 C C . GLY A 1 313 ? 7.701 72.352 39.233 1.00 27.28 313 GLY A C 1
ATOM 2438 O O . GLY A 1 313 ? 8.325 73.233 38.633 1.00 26.84 313 GLY A O 1
ATOM 2439 N N . TYR A 1 314 ? 7.634 72.280 40.563 1.00 27.77 314 TYR A N 1
ATOM 2440 C CA . TYR A 1 314 ? 8.316 73.246 41.423 1.00 28.88 314 TYR A CA 1
ATOM 2441 C C . TYR A 1 314 ? 9.674 72.742 41.911 0.78 29.80 314 TYR A C 1
ATOM 2442 O O . TYR A 1 314 ? 10.318 73.389 42.740 1.00 30.17 314 TYR A O 1
ATOM 2451 N N . GLY A 1 315 ? 10.104 71.589 41.400 1.00 30.49 315 GLY A N 1
ATOM 2452 C CA . GLY A 1 315 ? 11.386 71.030 41.798 1.00 30.09 315 GLY A CA 1
ATOM 2453 C C . GLY A 1 315 ? 11.298 70.219 43.077 1.00 31.03 315 GLY A C 1
ATOM 2454 O O . GLY A 1 315 ? 12.285 70.070 43.795 1.00 30.66 315 GLY A O 1
ATOM 2455 N N . ILE A 1 316 ? 10.110 69.692 43.359 1.00 30.97 316 ILE A N 1
ATOM 2456 C CA . ILE A 1 316 ? 9.867 68.897 44.558 1.00 29.92 316 ILE A CA 1
ATOM 2457 C C . ILE A 1 316 ? 9.423 67.500 44.142 1.00 29.14 316 ILE A C 1
ATOM 2458 O O . ILE A 1 316 ? 8.465 67.351 43.390 1.00 29.63 316 ILE A O 1
ATOM 2463 N N . TYR A 1 317 ? 10.104 66.475 44.640 1.00 28.46 317 TYR A N 1
ATOM 2464 C CA . TYR A 1 317 ? 9.765 65.112 44.252 1.00 27.33 317 TYR A CA 1
ATOM 2465 C C . TYR A 1 317 ? 9.270 64.199 45.361 1.00 27.00 317 TYR A C 1
ATOM 2466 O O . TYR A 1 317 ? 9.937 63.983 46.375 1.00 27.14 317 TYR A O 1
ATOM 2475 N N . VAL A 1 318 ? 8.081 63.660 45.138 1.00 25.84 318 VAL A N 1
ATOM 2476 C CA . VAL A 1 318 ? 7.432 62.754 46.070 1.00 25.03 318 VAL A CA 1
ATOM 2477 C C . VAL A 1 318 ? 6.819 61.664 45.191 1.00 26.02 318 VAL A C 1
ATOM 2478 O O . VAL A 1 318 ? 6.706 61.838 43.971 1.00 24.20 318 VAL A O 1
ATOM 2482 N N . SER A 1 319 ? 6.432 60.546 45.789 1.00 25.23 319 SER A N 1
ATOM 2483 C CA . SER A 1 319 ? 5.827 59.484 45.005 1.00 28.26 319 SER A CA 1
ATOM 2484 C C . SER A 1 319 ? 4.337 59.405 45.315 1.00 30.22 319 SER A C 1
ATOM 2485 O O . SER A 1 319 ? 3.866 60.017 46.277 1.00 29.46 319 SER A O 1
ATOM 2488 N N . THR A 1 320 ? 3.587 58.673 44.494 1.00 32.33 320 THR A N 1
ATOM 2489 C CA . THR A 1 320 ? 2.148 58.527 44.728 1.00 35.54 320 THR A CA 1
ATOM 2490 C C . THR A 1 320 ? 1.797 57.062 44.940 1.00 36.81 320 THR A C 1
ATOM 2491 O O . THR A 1 320 ? 1.692 56.303 43.978 1.00 38.45 320 THR A O 1
ATOM 2495 N N . HIS A 1 333 ? -2.129 48.627 47.065 1.00 40.38 333 HIS A N 1
ATOM 2496 C CA . HIS A 1 333 ? -2.434 47.365 47.734 1.00 42.01 333 HIS A CA 1
ATOM 2497 C C . HIS A 1 333 ? -2.061 47.393 49.209 1.00 42.84 333 HIS A C 1
ATOM 2498 O O . HIS A 1 333 ? -2.597 46.619 50.004 1.00 43.82 333 HIS A O 1
ATOM 2505 N N . VAL A 1 334 ? -1.132 48.271 49.575 1.00 42.88 334 VAL A N 1
ATOM 2506 C CA . VAL A 1 334 ? -0.739 48.400 50.970 1.00 41.06 334 VAL A CA 1
ATOM 2507 C C . VAL A 1 334 ? -1.887 49.150 51.658 1.00 42.23 334 VAL A C 1
ATOM 2508 O O . VAL A 1 334 ? -2.376 48.729 52.709 1.00 42.28 334 VAL A O 1
ATOM 2512 N N . LEU A 1 335 ? -2.329 50.247 51.041 1.00 41.76 335 LEU A N 1
ATOM 2513 C CA . LEU A 1 335 ? -3.417 51.049 51.590 1.00 42.40 335 LEU A CA 1
ATOM 2514 C C . LEU A 1 335 ? -4.720 50.255 51.641 1.00 43.79 335 LEU A C 1
ATOM 2515 O O . LEU A 1 335 ? -5.572 50.482 52.505 1.00 41.70 335 LEU A O 1
ATOM 2520 N N . ASP A 1 336 ? -4.865 49.321 50.707 1.00 45.52 336 ASP A N 1
ATOM 2521 C CA . ASP A 1 336 ? -6.054 48.487 50.641 1.00 46.67 336 ASP A CA 1
ATOM 2522 C C . ASP A 1 336 ? -6.051 47.480 51.781 1.00 46.12 336 ASP A C 1
ATOM 2523 O O . ASP A 1 336 ? -7.041 47.327 52.486 1.00 47.96 336 ASP A O 1
ATOM 2528 N N . ALA A 1 337 ? -4.932 46.793 51.961 1.00 44.45 337 ALA A N 1
ATOM 2529 C CA . ALA A 1 337 ? -4.823 45.816 53.026 1.00 43.53 337 ALA A CA 1
ATOM 2530 C C . ALA A 1 337 ? -5.022 46.484 54.382 1.00 44.07 337 ALA A C 1
ATOM 2531 O O . ALA A 1 337 ? -5.327 45.810 55.365 1.00 44.84 337 ALA A O 1
ATOM 2533 N N . MET A 1 338 ? -4.843 47.805 54.434 1.00 43.61 338 MET A N 1
ATOM 2534 C CA . MET A 1 338 ? -5.000 48.567 55.677 1.00 43.29 338 MET A CA 1
ATOM 2535 C C . MET A 1 338 ? -6.433 49.038 55.888 1.00 43.86 338 MET A C 1
ATOM 2536 O O . MET A 1 338 ? -6.763 49.590 56.938 1.00 44.19 338 MET A O 1
ATOM 2541 N N . GLY A 1 339 ? -7.275 48.832 54.880 1.00 44.20 339 GLY A N 1
ATOM 2542 C CA . GLY A 1 339 ? -8.663 49.247 54.972 1.00 44.06 339 GLY A CA 1
ATOM 2543 C C . GLY A 1 339 ? -8.865 50.737 54.766 1.00 44.28 339 GLY A C 1
ATOM 2544 O O . GLY A 1 339 ? -9.830 51.314 55.259 1.00 44.04 339 GLY A O 1
ATOM 2545 N N . VAL A 1 340 ? -7.958 51.368 54.033 1.00 45.12 340 VAL A N 1
ATOM 2546 C CA . VAL A 1 340 ? -8.059 52.794 53.786 1.00 46.35 340 VAL A CA 1
ATOM 2547 C C . VAL A 1 340 ? -9.009 53.064 52.635 1.00 49.75 340 VAL A C 1
ATOM 2548 O O . VAL A 1 340 ? -8.857 52.506 51.549 1.00 50.78 340 VAL A O 1
ATOM 2552 N N . ASP A 1 341 ? -9.987 53.930 52.878 1.00 52.84 341 ASP A N 1
ATOM 2553 C CA . ASP A 1 341 ? -10.987 54.284 51.874 1.00 54.90 341 ASP A CA 1
ATOM 2554 C C . ASP A 1 341 ? -10.428 54.732 50.520 1.00 54.58 341 ASP A C 1
ATOM 2555 O O . ASP A 1 341 ? -9.482 55.519 50.445 1.00 53.38 341 ASP A O 1
ATOM 2560 N N . ARG A 1 342 ? -11.041 54.220 49.456 1.00 55.08 342 ARG A N 1
ATOM 2561 C CA . ARG A 1 342 ? -10.662 54.536 48.084 1.00 54.45 342 ARG A CA 1
ATOM 2562 C C . ARG A 1 342 ? -10.467 56.033 47.895 1.00 54.82 342 ARG A C 1
ATOM 2563 O O . ARG A 1 342 ? -9.483 56.469 47.296 1.00 54.70 342 ARG A O 1
ATOM 2571 N N . ARG A 1 343 ? -11.413 56.816 48.402 1.00 55.41 343 ARG A N 1
ATOM 2572 C CA . ARG A 1 343 ? -11.338 58.269 48.295 1.00 55.59 343 ARG A CA 1
ATOM 2573 C C . ARG A 1 343 ? -9.971 58.740 48.776 1.00 55.39 343 ARG A C 1
ATOM 2574 O O . ARG A 1 343 ? -9.230 59.381 48.033 1.00 55.75 343 ARG A O 1
ATOM 2582 N N . ILE A 1 344 ? -9.639 58.397 50.018 1.00 54.68 344 ILE A N 1
ATOM 2583 C CA . ILE A 1 344 ? -8.366 58.783 50.613 1.00 52.80 344 ILE A CA 1
ATOM 2584 C C . ILE A 1 344 ? -7.155 58.205 49.894 1.00 52.24 344 ILE A C 1
ATOM 2585 O O . ILE A 1 344 ? -6.187 58.915 49.635 1.00 52.13 344 ILE A O 1
ATOM 2590 N N . ALA A 1 345 ? -7.206 56.917 49.577 1.00 51.81 345 ALA A N 1
ATOM 2591 C CA . ALA A 1 345 ? -6.093 56.264 48.899 1.00 51.74 345 ALA A CA 1
ATOM 2592 C C . ALA A 1 345 ? -5.698 56.974 47.608 1.00 52.04 345 ALA A C 1
ATOM 2593 O O . ALA A 1 345 ? -4.511 57.121 47.321 1.00 52.28 345 ALA A O 1
ATOM 2595 N N . GLN A 1 346 ? -6.693 57.423 46.843 1.00 52.47 346 GLN A N 1
ATOM 2596 C CA . GLN A 1 346 ? -6.456 58.100 45.568 1.00 51.83 346 GLN A CA 1
ATOM 2597 C C . GLN A 1 346 ? -5.783 59.467 45.666 1.00 50.31 346 GLN A C 1
ATOM 2598 O O . GLN A 1 346 ? -5.363 60.028 44.650 1.00 50.70 346 GLN A O 1
ATOM 2604 N N . GLY A 1 347 ? -5.685 60.015 46.870 1.00 47.62 347 GLY A N 1
ATOM 2605 C CA . GLY A 1 347 ? -5.066 61.318 47.007 1.00 45.61 347 GLY A CA 1
ATOM 2606 C C . GLY A 1 347 ? -3.736 61.226 47.711 1.00 44.34 347 GLY A C 1
ATOM 2607 O O . GLY A 1 347 ? -3.011 62.208 47.829 1.00 44.45 347 GLY A O 1
ATOM 2608 N N . ALA A 1 348 ? -3.412 60.024 48.162 1.00 43.18 348 ALA A N 1
ATOM 2609 C CA . ALA A 1 348 ? -2.179 59.776 48.889 1.00 41.03 348 ALA A CA 1
ATOM 2610 C C . ALA A 1 348 ? -0.906 59.989 48.087 1.00 40.00 348 ALA A C 1
ATOM 2611 O O . ALA A 1 348 ? -0.790 59.527 46.956 1.00 41.28 348 ALA A O 1
ATOM 2613 N N . ILE A 1 349 ? 0.042 60.706 48.684 1.00 38.93 349 ILE A N 1
ATOM 2614 C CA . ILE A 1 349 ? 1.353 60.936 48.082 1.00 37.75 349 ILE A CA 1
ATOM 2615 C C . ILE A 1 349 ? 2.319 60.535 49.185 1.00 37.08 349 ILE A C 1
ATOM 2616 O O . ILE A 1 349 ? 1.970 60.618 50.361 1.00 38.15 349 ILE A O 1
ATOM 2621 N N . ARG A 1 350 ? 3.518 60.085 48.828 1.00 35.84 350 ARG A N 1
ATOM 2622 C CA . ARG A 1 350 ? 4.473 59.686 49.850 1.00 33.05 350 ARG A CA 1
ATOM 2623 C C . ARG A 1 350 ? 5.700 60.573 49.925 1.00 32.39 350 ARG A C 1
ATOM 2624 O O . ARG A 1 350 ? 6.423 60.749 48.945 1.00 32.56 350 ARG A O 1
ATOM 2632 N N . ILE A 1 351 ? 5.922 61.126 51.108 1.00 30.40 351 ILE A N 1
ATOM 2633 C CA . ILE A 1 351 ? 7.070 61.969 51.362 1.00 29.71 351 ILE A CA 1
ATOM 2634 C C . ILE A 1 351 ? 8.052 61.066 52.090 1.00 30.88 351 ILE A C 1
ATOM 2635 O O . ILE A 1 351 ? 7.739 60.522 53.154 1.00 32.32 351 ILE A O 1
ATOM 2640 N N . SER A 1 352 ? 9.226 60.865 51.516 1.00 30.11 352 SER A N 1
ATOM 2641 C CA . SER A 1 352 ? 10.205 60.020 52.175 1.00 29.52 352 SER A CA 1
ATOM 2642 C C . SER A 1 352 ? 11.538 60.742 52.200 1.00 29.46 352 SER A C 1
ATOM 2643 O O . SER A 1 352 ? 12.184 60.932 51.165 1.00 28.41 352 SER A O 1
ATOM 2646 N N . LEU A 1 353 ? 11.940 61.174 53.388 1.00 29.19 353 LEU A N 1
ATOM 2647 C CA . LEU A 1 353 ? 13.202 61.883 53.510 1.00 29.21 353 LEU A CA 1
ATOM 2648 C C . LEU A 1 353 ? 14.310 60.851 53.376 1.00 27.98 353 LEU A C 1
ATOM 2649 O O . LEU A 1 353 ? 14.602 60.108 54.304 1.00 28.67 353 LEU A O 1
ATOM 2654 N N . CYS A 1 354 ? 15.968 62.293 53.798 1.00 24.30 354 CYS A N 1
ATOM 2655 C CA . CYS A 1 354 ? 17.136 61.504 54.142 1.00 27.51 354 CYS A CA 1
ATOM 2656 C C . CYS A 1 354 ? 18.040 62.350 55.020 1.00 28.87 354 CYS A C 1
ATOM 2657 O O . CYS A 1 354 ? 17.797 63.542 55.206 1.00 28.79 354 CYS A O 1
ATOM 2660 N N . LYS A 1 355 ? 19.086 61.732 55.553 1.00 31.09 355 LYS A N 1
ATOM 2661 C CA . LYS A 1 355 ? 20.037 62.436 56.403 1.00 31.75 355 LYS A CA 1
ATOM 2662 C C . LYS A 1 355 ? 20.409 63.814 55.841 1.00 33.24 355 LYS A C 1
ATOM 2663 O O . LYS A 1 355 ? 20.747 64.727 56.592 1.00 35.40 355 LYS A O 1
ATOM 2669 N N . TYR A 1 356 ? 20.320 63.978 54.527 1.00 33.37 356 TYR A N 1
ATOM 2670 C CA . TYR A 1 356 ? 20.702 65.240 53.911 1.00 34.15 356 TYR A CA 1
ATOM 2671 C C . TYR A 1 356 ? 19.628 66.290 53.626 1.00 34.13 356 TYR A C 1
ATOM 2672 O O . TYR A 1 356 ? 19.940 67.377 53.139 1.00 34.84 356 TYR A O 1
ATOM 2681 N N . ASN A 1 357 ? 18.370 65.990 53.917 1.00 32.57 357 ASN A N 1
ATOM 2682 C CA . ASN A 1 357 ? 17.342 66.988 53.693 1.00 31.95 357 ASN A CA 1
ATOM 2683 C C . ASN A 1 357 ? 17.505 68.064 54.755 1.00 32.49 357 ASN A C 1
ATOM 2684 O O . ASN A 1 357 ? 18.163 67.845 55.767 1.00 33.19 357 ASN A O 1
ATOM 2689 N N . THR A 1 358 ? 16.912 69.229 54.528 1.00 32.95 358 THR A N 1
ATOM 2690 C CA . THR A 1 358 ? 17.058 70.338 55.466 1.00 31.95 358 THR A CA 1
ATOM 2691 C C . THR A 1 358 ? 15.743 70.996 55.823 1.00 32.23 358 THR A C 1
ATOM 2692 O O . THR A 1 358 ? 14.729 70.788 55.167 1.00 32.22 358 THR A O 1
ATOM 2696 N N . GLU A 1 359 ? 15.772 71.812 56.863 1.00 33.53 359 GLU A N 1
ATOM 2697 C CA . GLU A 1 359 ? 14.580 72.518 57.285 1.00 36.11 359 GLU A CA 1
ATOM 2698 C C . GLU A 1 359 ? 14.274 73.590 56.232 1.00 35.94 359 GLU A C 1
ATOM 2699 O O . GLU A 1 359 ? 13.116 73.919 55.979 1.00 35.42 359 GLU A O 1
ATOM 2705 N N . GLU A 1 360 ? 15.316 74.129 55.610 1.00 35.80 360 GLU A N 1
ATOM 2706 C CA . GLU A 1 360 ? 15.110 75.141 54.589 1.00 37.46 360 GLU A CA 1
ATOM 2707 C C . GLU A 1 360 ? 14.238 74.541 53.498 1.00 38.28 360 GLU A C 1
ATOM 2708 O O . GLU A 1 360 ? 13.420 75.233 52.896 1.00 40.21 360 GLU A O 1
ATOM 2714 N N . GLU A 1 361 ? 14.429 73.248 53.248 1.00 38.47 361 GLU A N 1
ATOM 2715 C CA . GLU A 1 361 ? 13.667 72.521 52.238 1.00 36.99 361 GLU A CA 1
ATOM 2716 C C . GLU A 1 361 ? 12.240 72.276 52.716 1.00 36.64 361 GLU A C 1
ATOM 2717 O O . GLU A 1 361 ? 11.291 72.370 51.937 1.00 38.53 361 GLU A O 1
ATOM 2723 N N . VAL A 1 362 ? 12.083 71.957 53.995 1.00 35.17 362 VAL A N 1
ATOM 2724 C CA . VAL A 1 362 ? 10.753 71.700 54.533 1.00 33.28 362 VAL A CA 1
ATOM 2725 C C . VAL A 1 362 ? 9.885 72.952 54.417 1.00 31.84 362 VAL A C 1
ATOM 2726 O O . VAL A 1 362 ? 8.710 72.864 54.073 1.00 31.66 362 VAL A O 1
ATOM 2730 N N . ASP A 1 363 ? 10.468 74.113 54.690 1.00 30.99 363 ASP A N 1
ATOM 2731 C CA . ASP A 1 363 ? 9.728 75.368 54.600 1.00 33.20 363 ASP A CA 1
ATOM 2732 C C . ASP A 1 363 ? 9.286 75.620 53.161 1.00 33.72 363 ASP A C 1
ATOM 2733 O O . ASP A 1 363 ? 8.151 76.034 52.909 1.00 33.13 363 ASP A O 1
ATOM 2738 N N . TYR A 1 364 ? 10.191 75.356 52.223 1.00 33.02 364 TYR A N 1
ATOM 2739 C CA . TYR A 1 364 ? 9.909 75.530 50.813 1.00 32.09 364 TYR A CA 1
ATOM 2740 C C . TYR A 1 364 ? 8.757 74.616 50.420 1.00 31.34 364 TYR A C 1
ATOM 2741 O O . TYR A 1 364 ? 7.802 75.046 49.782 1.00 30.69 364 TYR A O 1
ATOM 2750 N N . PHE A 1 365 ? 8.851 73.351 50.812 1.00 31.37 365 PHE A N 1
ATOM 2751 C CA . PHE A 1 365 ? 7.812 72.378 50.495 1.00 30.94 365 PHE A CA 1
ATOM 2752 C C . PHE A 1 365 ? 6.454 72.867 50.975 1.00 30.58 365 PHE A C 1
ATOM 2753 O O . PHE A 1 365 ? 5.502 72.925 50.205 1.00 30.64 365 PHE A O 1
ATOM 2761 N N . LEU A 1 366 ? 6.368 73.207 52.255 1.00 31.03 366 LEU A N 1
ATOM 2762 C CA . LEU A 1 366 ? 5.118 73.686 52.826 1.00 30.85 366 LEU A CA 1
ATOM 2763 C C . LEU A 1 366 ? 4.651 74.971 52.144 1.00 31.51 366 LEU A C 1
ATOM 2764 O O . LEU A 1 366 ? 3.476 75.098 51.778 1.00 31.89 366 LEU A O 1
ATOM 2769 N N . LYS A 1 367 ? 5.567 75.917 51.961 1.00 30.98 367 LYS A N 1
ATOM 2770 C CA . LYS A 1 367 ? 5.217 77.176 51.317 1.00 33.13 367 LYS A CA 1
ATOM 2771 C C . LYS A 1 367 ? 4.669 76.930 49.910 1.00 34.53 367 LYS A C 1
ATOM 2772 O O . LYS A 1 367 ? 3.620 77.462 49.545 1.00 34.75 367 LYS A O 1
ATOM 2778 N N . LYS A 1 368 ? 5.369 76.107 49.132 1.00 35.84 368 LYS A N 1
ATOM 2779 C CA . LYS A 1 368 ? 4.952 75.804 47.767 1.00 36.19 368 LYS A CA 1
ATOM 2780 C C . LYS A 1 368 ? 3.747 74.886 47.638 1.00 36.68 368 LYS A C 1
ATOM 2781 O O . LYS A 1 368 ? 2.993 74.992 46.677 1.00 38.43 368 LYS A O 1
ATOM 2787 N N . ILE A 1 369 ? 3.546 73.978 48.579 1.00 36.70 369 ILE A N 1
ATOM 2788 C CA . ILE A 1 369 ? 2.405 73.094 48.432 1.00 38.12 369 ILE A CA 1
ATOM 2789 C C . ILE A 1 369 ? 1.121 73.837 48.730 1.00 41.71 369 ILE A C 1
ATOM 2790 O O . ILE A 1 369 ? 0.045 73.421 48.302 1.00 42.25 369 ILE A O 1
ATOM 2795 N N . GLU A 1 370 ? 1.230 74.940 49.464 1.00 44.23 370 GLU A N 1
ATOM 2796 C CA . GLU A 1 370 ? 0.049 75.727 49.780 1.00 45.60 370 GLU A CA 1
ATOM 2797 C C . GLU A 1 370 ? -0.353 76.473 48.509 1.00 45.52 370 GLU A C 1
ATOM 2798 O O . GLU A 1 370 ? -1.514 76.426 48.090 1.00 45.26 370 GLU A O 1
ATOM 2804 N N . GLU A 1 371 ? 0.612 77.149 47.890 1.00 44.53 371 GLU A N 1
ATOM 2805 C CA . GLU A 1 371 ? 0.344 77.873 46.655 1.00 45.08 371 GLU A CA 1
ATOM 2806 C C . GLU A 1 371 ? -0.323 76.915 45.674 1.00 45.21 371 GLU A C 1
ATOM 2807 O O . GLU A 1 371 ? -1.328 77.241 45.050 1.00 46.39 371 GLU A O 1
ATOM 2813 N N . ILE A 1 372 ? 0.243 75.725 45.543 1.00 44.41 372 ILE A N 1
ATOM 2814 C CA . ILE A 1 372 ? -0.307 74.740 44.634 1.00 44.65 372 ILE A CA 1
ATOM 2815 C C . ILE A 1 372 ? -1.746 74.398 44.978 1.00 46.57 372 ILE A C 1
ATOM 2816 O O . ILE A 1 372 ? -2.567 74.193 44.092 1.00 47.61 372 ILE A O 1
ATOM 2821 N N . LEU A 1 373 ? -2.064 74.342 46.263 1.00 48.20 373 LEU A N 1
ATOM 2822 C CA . LEU A 1 373 ? -3.421 74.002 46.659 1.00 50.44 373 LEU A CA 1
ATOM 2823 C C . LEU A 1 373 ? -4.424 75.081 46.275 1.00 52.84 373 LEU A C 1
ATOM 2824 O O . LEU A 1 373 ? -5.607 74.792 46.066 1.00 52.80 373 LEU A O 1
ATOM 2829 N N . SER A 1 374 ? -3.953 76.320 46.163 1.00 54.81 374 SER A N 1
ATOM 2830 C CA . SER A 1 374 ? -4.834 77.423 45.803 1.00 57.92 374 SER A CA 1
ATOM 2831 C C . SER A 1 374 ? -5.293 77.339 44.345 1.00 60.18 374 SER A C 1
ATOM 2832 O O . SER A 1 374 ? -6.405 77.747 44.017 1.00 61.98 374 SER A O 1
ATOM 2835 N N . PHE A 1 375 ? -4.441 76.803 43.474 1.00 61.97 375 PHE A N 1
ATOM 2836 C CA . PHE A 1 375 ? -4.773 76.676 42.056 1.00 62.70 375 PHE A CA 1
ATOM 2837 C C . PHE A 1 375 ? -5.639 75.459 41.776 1.00 62.97 375 PHE A C 1
ATOM 2838 O O . PHE A 1 375 ? -6.179 75.318 40.684 1.00 63.72 375 PHE A O 1
ATOM 2846 N N . LEU A 1 376 ? -5.763 74.579 42.763 1.00 63.64 376 LEU A N 1
ATOM 2847 C CA . LEU A 1 376 ? -6.572 73.373 42.622 1.00 64.59 376 LEU A CA 1
ATOM 2848 C C . LEU A 1 376 ? -7.915 73.559 43.330 1.00 65.52 376 LEU A C 1
ATOM 2849 O O . LEU A 1 376 ? -8.215 72.766 44.246 0.00 65.74 376 LEU A O 1
ATOM 2854 N N . MET B 1 1 ? -12.581 75.056 16.677 1.00 49.50 1 MET B N 1
ATOM 2855 C CA . MET B 1 1 ? -12.229 75.948 17.824 1.00 47.79 1 MET B CA 1
ATOM 2856 C C . MET B 1 1 ? -10.802 76.458 17.624 1.00 48.85 1 MET B C 1
ATOM 2857 O O . MET B 1 1 ? -9.851 75.663 17.596 1.00 51.61 1 MET B O 1
ATOM 2862 N N . ARG B 1 2 ? -10.659 77.773 17.453 1.00 46.37 2 ARG B N 1
ATOM 2863 C CA . ARG B 1 2 ? -9.344 78.382 17.263 1.00 42.89 2 ARG B CA 1
ATOM 2864 C C . ARG B 1 2 ? -8.724 78.615 18.640 1.00 40.67 2 ARG B C 1
ATOM 2865 O O . ARG B 1 2 ? -9.277 79.345 19.468 1.00 42.94 2 ARG B O 1
ATOM 2873 N N . VAL B 1 3 ? -7.583 77.989 18.891 1.00 35.15 3 VAL B N 1
ATOM 2874 C CA . VAL B 1 3 ? -6.931 78.128 20.179 1.00 30.37 3 VAL B CA 1
ATOM 2875 C C . VAL B 1 3 ? -5.549 78.748 20.034 1.00 29.19 3 VAL B C 1
ATOM 2876 O O . VAL B 1 3 ? -4.605 78.097 19.588 1.00 27.90 3 VAL B O 1
ATOM 2880 N N . TYR B 1 4 ? -5.432 80.014 20.413 1.00 27.67 4 TYR B N 1
ATOM 2881 C CA . TYR B 1 4 ? -4.159 80.703 20.303 1.00 26.94 4 TYR B CA 1
ATOM 2882 C C . TYR B 1 4 ? -3.350 80.619 21.597 1.00 27.77 4 TYR B C 1
ATOM 2883 O O . TYR B 1 4 ? -3.654 81.319 22.568 1.00 28.43 4 TYR B O 1
ATOM 2892 N N . PHE B 1 5 ? -2.323 79.764 21.596 1.00 26.85 5 PHE B N 1
ATOM 2893 C CA . PHE B 1 5 ? -1.450 79.569 22.757 1.00 25.68 5 PHE B CA 1
ATOM 2894 C C . PHE B 1 5 ? -0.003 80.002 22.475 1.00 26.88 5 PHE B C 1
ATOM 2895 O O . PHE B 1 5 ? 0.941 79.363 22.942 1.00 26.98 5 PHE B O 1
ATOM 2903 N N . ASP B 1 6 ? 0.166 81.099 21.739 1.00 26.53 6 ASP B N 1
ATOM 2904 C CA . ASP B 1 6 ? 1.498 81.578 21.374 1.00 25.72 6 ASP B CA 1
ATOM 2905 C C . ASP B 1 6 ? 1.655 83.072 21.655 1.00 26.01 6 ASP B C 1
ATOM 2906 O O . ASP B 1 6 ? 2.200 83.811 20.831 1.00 24.77 6 ASP B O 1
ATOM 2911 N N . ASN B 1 7 ? 1.205 83.511 22.826 1.00 25.94 7 ASN B N 1
ATOM 2912 C CA . ASN B 1 7 ? 1.278 84.921 23.183 1.00 25.87 7 ASN B CA 1
ATOM 2913 C C . ASN B 1 7 ? 2.644 85.484 23.572 1.00 27.51 7 ASN B C 1
ATOM 2914 O O . ASN B 1 7 ? 2.764 86.681 23.818 1.00 28.42 7 ASN B O 1
ATOM 2919 N N . ASN B 1 8 ? 3.674 84.650 23.649 1.00 28.23 8 ASN B N 1
ATOM 2920 C CA . ASN B 1 8 ? 4.996 85.184 23.969 1.00 28.20 8 ASN B CA 1
ATOM 2921 C C . ASN B 1 8 ? 5.617 85.636 22.655 1.00 26.99 8 ASN B C 1
ATOM 2922 O O . ASN B 1 8 ? 6.596 86.373 22.634 1.00 28.58 8 ASN B O 1
ATOM 2927 N N . ALA B 1 9 ? 5.024 85.183 21.556 1.00 25.73 9 ALA B N 1
ATOM 2928 C CA . ALA B 1 9 ? 5.480 85.532 20.217 1.00 24.44 9 ALA B CA 1
ATOM 2929 C C . ALA B 1 9 ? 4.864 86.879 19.825 1.00 25.85 9 ALA B C 1
ATOM 2930 O O . ALA B 1 9 ? 5.560 87.786 19.347 1.00 26.14 9 ALA B O 1
ATOM 2932 N N . THR B 1 10 ? 3.548 86.984 20.024 1.00 25.49 10 THR B N 1
ATOM 2933 C CA . THR B 1 10 ? 2.778 88.191 19.746 1.00 24.36 10 THR B CA 1
ATOM 2934 C C . THR B 1 10 ? 1.363 87.985 20.272 1.00 24.46 10 THR B C 1
ATOM 2935 O O . THR B 1 10 ? 1.000 86.881 20.662 1.00 24.08 10 THR B O 1
ATOM 2939 N N . THR B 1 11 ? 0.565 89.045 20.280 1.00 25.08 11 THR B N 1
ATOM 2940 C CA . THR B 1 11 ? -0.799 88.956 20.788 1.00 26.06 11 THR B CA 1
ATOM 2941 C C . THR B 1 11 ? -1.778 89.736 19.930 1.00 27.62 11 THR B C 1
ATOM 2942 O O . THR B 1 11 ? -1.377 90.511 19.059 1.00 28.74 11 THR B O 1
ATOM 2946 N N . ARG B 1 12 ? -3.065 89.523 20.185 1.00 27.43 12 ARG B N 1
ATOM 2947 C CA . ARG B 1 12 ? -4.124 90.226 19.475 1.00 27.91 12 ARG B CA 1
ATOM 2948 C C . ARG B 1 12 ? -4.284 91.592 20.159 1.00 28.39 12 ARG B C 1
ATOM 2949 O O . ARG B 1 12 ? -4.108 91.708 21.372 1.00 29.38 12 ARG B O 1
ATOM 2957 N N . VAL B 1 13 ? -4.591 92.628 19.386 1.00 28.58 13 VAL B N 1
ATOM 2958 C CA . VAL B 1 13 ? -4.776 93.960 19.951 1.00 27.68 13 VAL B CA 1
ATOM 2959 C C . VAL B 1 13 ? -6.082 94.016 20.735 1.00 28.57 13 VAL B C 1
ATOM 2960 O O . VAL B 1 13 ? -7.114 93.511 20.288 1.00 28.07 13 VAL B O 1
ATOM 2964 N N . ASP B 1 14 ? -6.030 94.628 21.909 1.00 30.22 14 ASP B N 1
ATOM 2965 C CA . ASP B 1 14 ? -7.210 94.748 22.758 1.00 32.62 14 ASP B CA 1
ATOM 2966 C C . ASP B 1 14 ? -8.227 95.675 22.100 1.00 33.52 14 ASP B C 1
ATOM 2967 O O . ASP B 1 14 ? -7.881 96.774 21.673 1.00 34.75 14 ASP B O 1
ATOM 2972 N N . ASP B 1 15 ? -9.478 95.234 22.016 1.00 34.85 15 ASP B N 1
ATOM 2973 C CA . ASP B 1 15 ? -10.545 96.036 21.405 1.00 36.25 15 ASP B CA 1
ATOM 2974 C C . ASP B 1 15 ? -10.551 97.510 21.830 1.00 36.98 15 ASP B C 1
ATOM 2975 O O . ASP B 1 15 ? -10.848 98.403 21.024 1.00 37.00 15 ASP B O 1
ATOM 2980 N N . ARG B 1 16 ? -10.226 97.756 23.096 1.00 36.23 16 ARG B N 1
ATOM 2981 C CA . ARG B 1 16 ? -10.189 99.107 23.640 1.00 35.40 16 ARG B CA 1
ATOM 2982 C C . ARG B 1 16 ? -9.034 99.895 23.049 1.00 35.57 16 ARG B C 1
ATOM 2983 O O . ARG B 1 16 ? -9.179 101.075 22.722 1.00 36.43 16 ARG B O 1
ATOM 2991 N N . VAL B 1 17 ? -7.885 99.239 22.920 1.00 33.91 17 VAL B N 1
ATOM 2992 C CA . VAL B 1 17 ? -6.702 99.882 22.368 1.00 32.31 17 VAL B CA 1
ATOM 2993 C C . VAL B 1 17 ? -6.923 100.262 20.905 1.00 33.34 17 VAL B C 1
ATOM 2994 O O . VAL B 1 17 ? -6.579 101.372 20.487 1.00 33.16 17 VAL B O 1
ATOM 2998 N N . LEU B 1 18 ? -7.515 99.354 20.132 1.00 33.07 18 LEU B N 1
ATOM 2999 C CA . LEU B 1 18 ? -7.750 99.614 18.717 1.00 33.02 18 LEU B CA 1
ATOM 3000 C C . LEU B 1 18 ? -8.706 100.766 18.459 1.00 33.83 18 LEU B C 1
ATOM 3001 O O . LEU B 1 18 ? -8.498 101.555 17.532 1.00 34.88 18 LEU B O 1
ATOM 3006 N N . GLU B 1 19 ? -9.753 100.857 19.273 1.00 34.08 19 GLU B N 1
ATOM 3007 C CA . GLU B 1 19 ? -10.744 101.920 19.129 1.00 32.55 19 GLU B CA 1
ATOM 3008 C C . GLU B 1 19 ? -10.065 103.287 19.204 1.00 31.95 19 GLU B C 1
ATOM 3009 O O . GLU B 1 19 ? -10.288 104.153 18.348 0.80 32.20 19 GLU B O 1
ATOM 3015 N N . GLU B 1 20 ? -9.220 103.477 20.213 1.00 30.86 20 GLU B N 1
ATOM 3016 C CA . GLU B 1 20 ? -8.525 104.749 20.369 1.00 30.68 20 GLU B CA 1
ATOM 3017 C C . GLU B 1 20 ? -7.598 105.041 19.209 1.00 30.22 20 GLU B C 1
ATOM 3018 O O . GLU B 1 20 ? -7.519 106.170 18.753 1.00 31.71 20 GLU B O 1
ATOM 3024 N N . MET B 1 21 ? -6.886 104.023 18.741 1.00 30.29 21 MET B N 1
ATOM 3025 C CA . MET B 1 21 ? -5.957 104.202 17.637 1.00 29.90 21 MET B CA 1
ATOM 3026 C C . MET B 1 21 ? -6.662 104.772 16.417 1.00 31.20 21 MET B C 1
ATOM 3027 O O . MET B 1 21 ? -6.200 105.746 15.810 1.00 31.36 21 MET B O 1
ATOM 3032 N N . ILE B 1 22 ? -7.792 104.167 16.069 1.00 31.07 22 ILE B N 1
ATOM 3033 C CA . ILE B 1 22 ? -8.561 104.586 14.908 1.00 29.93 22 ILE B CA 1
ATOM 3034 C C . ILE B 1 22 ? -8.800 106.095 14.814 1.00 29.58 22 ILE B C 1
ATOM 3035 O O . ILE B 1 22 ? -8.829 106.659 13.721 1.00 29.45 22 ILE B O 1
ATOM 3040 N N . VAL B 1 23 ? -8.949 106.753 15.955 1.00 27.78 23 VAL B N 1
ATOM 3041 C CA . VAL B 1 23 ? -9.179 108.186 15.954 1.00 27.04 23 VAL B CA 1
ATOM 3042 C C . VAL B 1 23 ? -8.044 108.930 15.279 1.00 27.83 23 VAL B C 1
ATOM 3043 O O . VAL B 1 23 ? -8.262 109.878 14.527 1.00 27.97 23 VAL B O 1
ATOM 3047 N N . PHE B 1 24 ? -6.822 108.500 15.548 1.00 28.90 24 PHE B N 1
ATOM 3048 C CA . PHE B 1 24 ? -5.669 109.176 14.980 1.00 29.28 24 PHE B CA 1
ATOM 3049 C C . PHE B 1 24 ? -5.343 108.791 13.549 1.00 29.70 24 PHE B C 1
ATOM 3050 O O . PHE B 1 24 ? -4.439 109.363 12.942 1.00 29.64 24 PHE B O 1
ATOM 3058 N N . TYR B 1 25 ? -6.079 107.825 13.010 1.00 31.01 25 TYR B N 1
ATOM 3059 C CA . TYR B 1 25 ? -5.886 107.413 11.624 1.00 32.92 25 TYR B CA 1
ATOM 3060 C C . TYR B 1 25 ? -6.884 108.202 10.782 1.00 35.30 25 TYR B C 1
ATOM 3061 O O . TYR B 1 25 ? -6.558 108.651 9.685 1.00 37.76 25 TYR B O 1
ATOM 3070 N N . ARG B 1 26 ? -8.098 108.371 11.307 1.00 35.86 26 ARG B N 1
ATOM 3071 C CA . ARG B 1 26 ? -9.154 109.065 10.579 1.00 37.25 26 ARG B CA 1
ATOM 3072 C C . ARG B 1 26 ? -9.265 110.559 10.820 1.00 37.96 26 ARG B C 1
ATOM 3073 O O . ARG B 1 26 ? -9.328 111.333 9.866 1.00 39.50 26 ARG B O 1
ATOM 3081 N N . GLU B 1 27 ? -9.305 110.964 12.088 1.00 37.19 27 GLU B N 1
ATOM 3082 C CA . GLU B 1 27 ? -9.471 112.373 12.430 1.00 34.53 27 GLU B CA 1
ATOM 3083 C C . GLU B 1 27 ? -8.247 113.157 12.892 1.00 33.44 27 GLU B C 1
ATOM 3084 O O . GLU B 1 27 ? -7.900 114.170 12.288 1.00 34.52 27 GLU B O 1
ATOM 3090 N N . LYS B 1 28 ? -7.603 112.715 13.965 1.00 31.89 28 LYS B N 1
ATOM 3091 C CA . LYS B 1 28 ? -6.441 113.439 14.485 1.00 30.14 28 LYS B CA 1
ATOM 3092 C C . LYS B 1 28 ? -5.162 112.918 13.858 1.00 30.11 28 LYS B C 1
ATOM 3093 O O . LYS B 1 28 ? -4.225 112.525 14.559 1.00 31.13 28 LYS B O 1
ATOM 3099 N N . TYR B 1 29 ? -5.129 112.943 12.530 1.00 28.61 29 TYR B N 1
ATOM 3100 C CA . TYR B 1 29 ? -4.002 112.430 11.757 1.00 28.08 29 TYR B CA 1
ATOM 3101 C C . TYR B 1 29 ? -2.854 113.409 11.521 1.00 27.55 29 TYR B C 1
ATOM 3102 O O . TYR B 1 29 ? -1.968 113.152 10.717 1.00 27.33 29 TYR B O 1
ATOM 3111 N N . GLY B 1 30 ? -2.855 114.524 12.234 1.00 28.41 30 GLY B N 1
ATOM 3112 C CA . GLY B 1 30 ? -1.792 115.492 12.043 1.00 30.16 30 GLY B CA 1
ATOM 3113 C C . GLY B 1 30 ? -0.406 115.056 12.491 1.00 31.19 30 GLY B C 1
ATOM 3114 O O . GLY B 1 30 ? -0.238 114.111 13.258 1.00 31.55 30 GLY B O 1
ATOM 3115 N N . ASN B 1 31 ? 0.593 115.776 12.000 1.00 32.86 31 ASN B N 1
ATOM 3116 C CA . ASN B 1 31 ? 1.987 115.520 12.316 1.00 33.97 31 ASN B CA 1
ATOM 3117 C C . ASN B 1 31 ? 2.370 116.274 13.599 1.00 34.74 31 ASN B C 1
ATOM 3118 O O . ASN B 1 31 ? 2.450 117.510 13.619 1.00 32.78 31 ASN B O 1
ATOM 3123 N N . PRO B 1 32 ? 2.636 115.533 14.683 1.00 34.53 32 PRO B N 1
ATOM 3124 C CA . PRO B 1 32 ? 3.009 116.114 15.975 1.00 33.91 32 PRO B CA 1
ATOM 3125 C C . PRO B 1 32 ? 4.140 117.140 15.949 1.00 32.16 32 PRO B C 1
ATOM 3126 O O . PRO B 1 32 ? 4.403 117.795 16.945 1.00 31.81 32 PRO B O 1
ATOM 3130 N N . ASN B 1 33 ? 4.798 117.299 14.814 1.00 31.88 33 ASN B N 1
ATOM 3131 C CA . ASN B 1 33 ? 5.892 118.257 14.733 1.00 32.86 33 ASN B CA 1
ATOM 3132 C C . ASN B 1 33 ? 5.449 119.551 14.060 1.00 32.43 33 ASN B C 1
ATOM 3133 O O . ASN B 1 33 ? 6.224 120.499 13.925 0.80 31.22 33 ASN B O 1
ATOM 3138 N N . SER B 1 34 ? 4.187 119.582 13.648 1.00 31.22 34 SER B N 1
ATOM 3139 C CA . SER B 1 34 ? 3.624 120.744 12.987 1.00 30.44 34 SER B CA 1
ATOM 3140 C C . SER B 1 34 ? 3.175 121.758 14.029 1.00 30.72 34 SER B C 1
ATOM 3141 O O . SER B 1 34 ? 2.770 121.397 15.135 1.00 29.49 34 SER B O 1
ATOM 3144 N N . ALA B 1 35 ? 3.236 123.035 13.675 1.00 30.89 35 ALA B N 1
ATOM 3145 C CA . ALA B 1 35 ? 2.835 124.071 14.611 1.00 29.99 35 ALA B CA 1
ATOM 3146 C C . ALA B 1 35 ? 1.361 124.478 14.495 1.00 29.66 35 ALA B C 1
ATOM 3147 O O . ALA B 1 35 ? 0.846 125.161 15.378 0.77 29.62 35 ALA B O 1
ATOM 3149 N N . HIS B 1 36 ? 0.681 124.063 13.423 1.00 28.84 36 HIS B N 1
ATOM 3150 C CA . HIS B 1 36 ? -0.733 124.406 13.267 1.00 28.58 36 HIS B CA 1
ATOM 3151 C C . HIS B 1 36 ? -1.616 123.626 14.242 1.00 29.09 36 HIS B C 1
ATOM 3152 O O . HIS B 1 36 ? -1.129 122.758 14.961 1.00 30.85 36 HIS B O 1
ATOM 3159 N N . GLY B 1 37 ? -2.908 123.943 14.267 1.00 27.66 37 GLY B N 1
ATOM 3160 C CA . GLY B 1 37 ? -3.829 123.285 15.178 1.00 27.34 37 GLY B CA 1
ATOM 3161 C C . GLY B 1 37 ? -3.774 121.764 15.276 1.00 29.10 37 GLY B C 1
ATOM 3162 O O . GLY B 1 37 ? -3.732 121.201 16.380 1.00 28.99 37 GLY B O 1
ATOM 3163 N N . MET B 1 38 ? -3.790 121.092 14.128 1.00 28.25 38 MET B N 1
ATOM 3164 C CA . MET B 1 38 ? -3.762 119.642 14.109 1.00 27.04 38 MET B CA 1
ATOM 3165 C C . MET B 1 38 ? -2.398 119.129 14.547 1.00 27.30 38 MET B C 1
ATOM 3166 O O . MET B 1 38 ? -2.286 118.042 15.114 1.00 26.30 38 MET B O 1
ATOM 3171 N N . GLY B 1 39 ? -1.359 119.916 14.296 1.00 26.67 39 GLY B N 1
ATOM 3172 C CA . GLY B 1 39 ? -0.035 119.493 14.709 1.00 27.83 39 GLY B CA 1
ATOM 3173 C C . GLY B 1 39 ? 0.013 119.535 16.220 1.00 28.11 39 GLY B C 1
ATOM 3174 O O . GLY B 1 39 ? 0.405 118.583 16.892 1.00 29.28 39 GLY B O 1
ATOM 3175 N N . ILE B 1 40 ? -0.408 120.674 16.745 1.00 29.22 40 ILE B N 1
ATOM 3176 C CA . ILE B 1 40 ? -0.454 120.931 18.172 1.00 29.11 40 ILE B CA 1
ATOM 3177 C C . ILE B 1 40 ? -1.294 119.861 18.872 1.00 29.87 40 ILE B C 1
ATOM 3178 O O . ILE B 1 40 ? -0.939 119.386 19.951 1.00 29.83 40 ILE B O 1
ATOM 3183 N N . GLU B 1 41 ? -2.394 119.472 18.237 1.00 28.72 41 GLU B N 1
ATOM 3184 C CA . GLU B 1 41 ? -3.293 118.462 18.781 1.00 28.36 41 GLU B CA 1
ATOM 3185 C C . GLU B 1 41 ? -2.664 117.065 18.868 1.00 29.25 41 GLU B C 1
ATOM 3186 O O . GLU B 1 41 ? -2.723 116.406 19.916 1.00 29.28 41 GLU B O 1
ATOM 3192 N N . ALA B 1 42 ? -2.078 116.606 17.764 1.00 28.18 42 ALA B N 1
ATOM 3193 C CA . ALA B 1 42 ? -1.457 115.295 17.741 1.00 25.69 42 ALA B CA 1
ATOM 3194 C C . ALA B 1 42 ? -0.340 115.272 18.768 1.00 25.93 42 ALA B C 1
ATOM 3195 O O . ALA B 1 42 ? -0.176 114.292 19.491 1.00 26.57 42 ALA B O 1
ATOM 3197 N N . ASN B 1 43 ? 0.421 116.355 18.858 1.00 25.11 43 ASN B N 1
ATOM 3198 C CA . ASN B 1 43 ? 1.514 116.372 19.817 1.00 25.96 43 ASN B CA 1
ATOM 3199 C C . ASN B 1 43 ? 1.013 116.194 21.247 1.00 28.40 43 ASN B C 1
ATOM 3200 O O . ASN B 1 43 ? 1.666 115.543 22.069 1.00 30.13 43 ASN B O 1
ATOM 3205 N N . LEU B 1 44 ? -0.147 116.769 21.546 1.00 28.78 44 LEU B N 1
ATOM 3206 C CA . LEU B 1 44 ? -0.710 116.659 22.880 1.00 27.73 44 LEU B CA 1
ATOM 3207 C C . LEU B 1 44 ? -0.919 115.187 23.250 1.00 29.03 44 LEU B C 1
ATOM 3208 O O . LEU B 1 44 ? -0.427 114.715 24.285 1.00 26.97 44 LEU B O 1
ATOM 3213 N N . HIS B 1 45 ? -1.642 114.466 22.393 1.00 28.51 45 HIS B N 1
ATOM 3214 C CA . HIS B 1 45 ? -1.930 113.060 22.637 1.00 27.60 45 HIS B CA 1
ATOM 3215 C C . HIS B 1 45 ? -0.688 112.170 22.637 1.00 28.13 45 HIS B C 1
ATOM 3216 O O . HIS B 1 45 ? -0.648 111.139 23.323 1.00 27.11 45 HIS B O 1
ATOM 3223 N N . MET B 1 46 ? 0.333 112.559 21.883 1.00 27.07 46 MET B N 1
ATOM 3224 C CA . MET B 1 46 ? 1.544 111.760 21.873 1.00 27.51 46 MET B CA 1
ATOM 3225 C C . MET B 1 46 ? 2.174 111.907 23.247 1.00 28.49 46 MET B C 1
ATOM 3226 O O . MET B 1 46 ? 2.604 110.929 23.855 1.00 28.52 46 MET B O 1
ATOM 3231 N N . GLU B 1 47 ? 2.204 113.138 23.746 1.00 29.42 47 GLU B N 1
ATOM 3232 C CA . GLU B 1 47 ? 2.778 113.402 25.060 1.00 29.27 47 GLU B CA 1
ATOM 3233 C C . GLU B 1 47 ? 1.934 112.846 26.195 1.00 29.38 47 GLU B C 1
ATOM 3234 O O . GLU B 1 47 ? 2.469 112.454 27.230 1.00 30.03 47 GLU B O 1
ATOM 3240 N N . LYS B 1 48 ? 0.619 112.802 26.024 1.00 29.26 48 LYS B N 1
ATOM 3241 C CA . LYS B 1 48 ? -0.197 112.225 27.079 1.00 29.74 48 LYS B CA 1
ATOM 3242 C C . LYS B 1 48 ? 0.202 110.755 27.173 1.00 30.09 48 LYS B C 1
ATOM 3243 O O . LYS B 1 48 ? 0.349 110.207 28.267 1.00 29.12 48 LYS B O 1
ATOM 3249 N N . ALA B 1 49 ? 0.415 110.136 26.014 1.00 30.22 49 ALA B N 1
ATOM 3250 C CA . ALA B 1 49 ? 0.822 108.738 25.947 1.00 29.03 49 ALA B CA 1
ATOM 3251 C C . ALA B 1 49 ? 2.141 108.528 26.687 1.00 28.64 49 ALA B C 1
ATOM 3252 O O . ALA B 1 49 ? 2.254 107.659 27.561 1.00 27.12 49 ALA B O 1
ATOM 3254 N N . ARG B 1 50 ? 3.142 109.319 26.320 1.00 28.00 50 ARG B N 1
ATOM 3255 C CA . ARG B 1 50 ? 4.452 109.225 26.949 1.00 29.61 50 ARG B CA 1
ATOM 3256 C C . ARG B 1 50 ? 4.254 109.308 28.459 1.00 32.74 50 ARG B C 1
ATOM 3257 O O . ARG B 1 50 ? 4.908 108.598 29.225 1.00 34.91 50 ARG B O 1
ATOM 3265 N N . GLU B 1 51 ? 3.327 110.164 28.882 1.00 33.83 51 GLU B N 1
ATOM 3266 C CA . GLU B 1 51 ? 3.045 110.337 30.301 1.00 33.57 51 GLU B CA 1
ATOM 3267 C C . GLU B 1 51 ? 2.375 109.109 30.904 1.00 32.75 51 GLU B C 1
ATOM 3268 O O . GLU B 1 51 ? 2.747 108.670 31.992 1.00 34.08 51 GLU B O 1
ATOM 3274 N N . LYS B 1 52 ? 1.395 108.548 30.204 1.00 32.04 52 LYS B N 1
ATOM 3275 C CA . LYS B 1 52 ? 0.706 107.367 30.709 1.00 32.04 52 LYS B CA 1
ATOM 3276 C C . LYS B 1 52 ? 1.731 106.250 30.956 1.00 33.25 52 LYS B C 1
ATOM 3277 O O . LYS B 1 52 ? 1.685 105.553 31.980 1.00 30.90 52 LYS B O 1
ATOM 3283 N N . VAL B 1 53 ? 2.670 106.107 30.020 1.00 34.02 53 VAL B N 1
ATOM 3284 C CA . VAL B 1 53 ? 3.718 105.098 30.124 1.00 33.11 53 VAL B CA 1
ATOM 3285 C C . VAL B 1 53 ? 4.644 105.392 31.302 1.00 33.16 53 VAL B C 1
ATOM 3286 O O . VAL B 1 53 ? 4.854 104.540 32.163 1.00 33.19 53 VAL B O 1
ATOM 3290 N N . ALA B 1 54 ? 5.202 106.597 31.339 1.00 32.93 54 ALA B N 1
ATOM 3291 C CA . ALA B 1 54 ? 6.113 106.961 32.420 1.00 32.83 54 ALA B CA 1
ATOM 3292 C C . ALA B 1 54 ? 5.461 106.642 33.763 1.00 33.31 54 ALA B C 1
ATOM 3293 O O . ALA B 1 54 ? 6.096 106.081 34.666 1.00 31.60 54 ALA B O 1
ATOM 3295 N N . LYS B 1 55 ? 4.183 106.987 33.885 1.00 33.36 55 LYS B N 1
ATOM 3296 C CA . LYS B 1 55 ? 3.471 106.745 35.124 1.00 35.07 55 LYS B CA 1
ATOM 3297 C C . LYS B 1 55 ? 3.396 105.253 35.473 1.00 35.23 55 LYS B C 1
ATOM 3298 O O . LYS B 1 55 ? 3.699 104.870 36.601 1.00 37.15 55 LYS B O 1
ATOM 3304 N N . VAL B 1 56 ? 2.993 104.416 34.519 1.00 33.77 56 VAL B N 1
ATOM 3305 C CA . VAL B 1 56 ? 2.898 102.983 34.771 1.00 31.58 56 VAL B CA 1
ATOM 3306 C C . VAL B 1 56 ? 4.251 102.396 35.163 1.00 31.62 56 VAL B C 1
ATOM 3307 O O . VAL B 1 56 ? 4.331 101.573 36.068 1.00 33.53 56 VAL B O 1
ATOM 3311 N N . LEU B 1 57 ? 5.320 102.818 34.501 1.00 30.26 57 LEU B N 1
ATOM 3312 C CA . LEU B 1 57 ? 6.641 102.296 34.833 1.00 29.92 57 LEU B CA 1
ATOM 3313 C C . LEU B 1 57 ? 7.262 102.976 36.063 1.00 29.80 57 LEU B C 1
ATOM 3314 O O . LEU B 1 57 ? 8.291 102.531 36.575 1.00 29.58 57 LEU B O 1
ATOM 3319 N N . GLY B 1 58 ? 6.630 104.044 36.541 1.00 29.77 58 GLY B N 1
ATOM 3320 C CA . GLY B 1 58 ? 7.159 104.759 37.693 1.00 28.97 58 GLY B CA 1
ATOM 3321 C C . GLY B 1 58 ? 8.393 105.603 37.384 1.00 29.14 58 GLY B C 1
ATOM 3322 O O . GLY B 1 58 ? 9.315 105.658 38.187 0.74 27.80 58 GLY B O 1
ATOM 3323 N N . VAL B 1 59 ? 8.415 106.262 36.226 1.00 29.22 59 VAL B N 1
ATOM 3324 C CA . VAL B 1 59 ? 9.551 107.097 35.843 1.00 29.19 59 VAL B CA 1
ATOM 3325 C C . VAL B 1 59 ? 9.102 108.477 35.367 1.00 30.20 59 VAL B C 1
ATOM 3326 O O . VAL B 1 59 ? 7.920 108.815 35.447 1.00 30.39 59 VAL B O 1
ATOM 3330 N N . SER B 1 60 ? 10.043 109.276 34.871 1.00 30.14 60 SER B N 1
ATOM 3331 C CA . SER B 1 60 ? 9.719 110.615 34.391 1.00 30.56 60 SER B CA 1
ATOM 3332 C C . SER B 1 60 ? 9.476 110.610 32.893 1.00 30.73 60 SER B C 1
ATOM 3333 O O . SER B 1 60 ? 10.246 110.030 32.128 1.00 31.91 60 SER B O 1
ATOM 3336 N N . PRO B 1 61 ? 8.409 111.280 32.450 1.00 30.49 61 PRO B N 1
ATOM 3337 C CA . PRO B 1 61 ? 8.062 111.352 31.030 1.00 29.72 61 PRO B CA 1
ATOM 3338 C C . PRO B 1 61 ? 9.261 111.529 30.107 1.00 29.86 61 PRO B C 1
ATOM 3339 O O . PRO B 1 61 ? 9.311 110.948 29.022 1.00 31.45 61 PRO B O 1
ATOM 3343 N N . SER B 1 62 ? 10.234 112.318 30.542 1.00 29.81 62 SER B N 1
ATOM 3344 C CA . SER B 1 62 ? 11.412 112.586 29.721 1.00 31.81 62 SER B CA 1
ATOM 3345 C C . SER B 1 62 ? 12.346 111.393 29.581 1.00 32.27 62 SER B C 1
ATOM 3346 O O . SER B 1 62 ? 13.311 111.435 28.805 1.00 32.31 62 SER B O 1
ATOM 3349 N N . GLU B 1 63 ? 12.062 110.333 30.332 1.00 32.33 63 GLU B N 1
ATOM 3350 C CA . GLU B 1 63 ? 12.887 109.135 30.290 1.00 32.44 63 GLU B CA 1
ATOM 3351 C C . GLU B 1 63 ? 12.273 108.042 29.420 1.00 31.93 63 GLU B C 1
ATOM 3352 O O . GLU B 1 63 ? 12.790 106.928 29.347 1.00 32.59 63 GLU B O 1
ATOM 3358 N N . ILE B 1 64 ? 11.171 108.366 28.757 1.00 30.57 64 ILE B N 1
ATOM 3359 C CA . ILE B 1 64 ? 10.515 107.412 27.885 1.00 30.09 64 ILE B CA 1
ATOM 3360 C C . ILE B 1 64 ? 10.683 107.826 26.425 1.00 30.33 64 ILE B C 1
ATOM 3361 O O . ILE B 1 64 ? 10.417 108.973 26.059 1.00 31.26 64 ILE B O 1
ATOM 3366 N N . PHE B 1 65 ? 11.143 106.894 25.595 1.00 28.99 65 PHE B N 1
ATOM 3367 C CA . PHE B 1 65 ? 11.327 107.164 24.170 1.00 27.67 65 PHE B CA 1
ATOM 3368 C C . PHE B 1 65 ? 10.589 106.115 23.351 1.00 25.40 65 PHE B C 1
ATOM 3369 O O . PHE B 1 65 ? 10.493 104.957 23.763 1.00 25.00 65 PHE B O 1
ATOM 3377 N N . PHE B 1 66 ? 10.054 106.519 22.202 1.00 23.22 66 PHE B N 1
ATOM 3378 C CA . PHE B 1 66 ? 9.311 105.592 21.355 1.00 21.49 66 PHE B CA 1
ATOM 3379 C C . PHE B 1 66 ? 10.069 105.156 20.115 1.00 21.22 66 PHE B C 1
ATOM 3380 O O . PHE B 1 66 ? 10.571 105.990 19.365 1.00 19.99 66 PHE B O 1
ATOM 3388 N N . THR B 1 67 ? 10.138 103.839 19.912 1.00 21.92 67 THR B N 1
ATOM 3389 C CA . THR B 1 67 ? 10.828 103.235 18.769 1.00 22.86 67 THR B CA 1
ATOM 3390 C C . THR B 1 67 ? 9.885 102.355 17.921 1.00 23.15 67 THR B C 1
ATOM 3391 O O . THR B 1 67 ? 8.673 102.318 18.158 1.00 22.23 67 THR B O 1
ATOM 3395 N N . SER B 1 68 ? 10.436 101.642 16.939 1.00 22.53 68 SER B N 1
ATOM 3396 C CA . SER B 1 68 ? 9.603 100.803 16.076 1.00 22.51 68 SER B CA 1
ATOM 3397 C C . SER B 1 68 ? 9.345 99.417 16.633 1.00 23.63 68 SER B C 1
ATOM 3398 O O . SER B 1 68 ? 8.466 98.714 16.135 1.00 22.97 68 SER B O 1
ATOM 3401 N N . CYS B 1 69 ? 10.112 99.026 17.652 1.00 24.33 69 CYS B N 1
ATOM 3402 C CA . CYS B 1 69 ? 9.976 97.713 18.290 1.00 24.93 69 CYS B CA 1
ATOM 3403 C C . CYS B 1 69 ? 11.093 97.521 19.302 1.00 26.69 69 CYS B C 1
ATOM 3404 O O . CYS B 1 69 ? 12.072 98.270 19.296 1.00 28.55 69 CYS B O 1
ATOM 3407 N N . ALA B 1 70 ? 10.958 96.518 20.165 1.00 26.34 70 ALA B N 1
ATOM 3408 C CA . ALA B 1 70 ? 11.975 96.255 21.179 1.00 24.93 70 ALA B CA 1
ATOM 3409 C C . ALA B 1 70 ? 13.349 96.013 20.558 1.00 25.17 70 ALA B C 1
ATOM 3410 O O . ALA B 1 70 ? 14.369 96.429 21.113 1.00 25.83 70 ALA B O 1
ATOM 3412 N N . THR B 1 71 ? 13.383 95.350 19.408 1.00 24.54 71 THR B N 1
ATOM 3413 C CA . THR B 1 71 ? 14.655 95.080 18.760 1.00 25.60 71 THR B CA 1
ATOM 3414 C C . THR B 1 71 ? 15.380 96.380 18.436 1.00 26.90 71 THR B C 1
ATOM 3415 O O . THR B 1 71 ? 16.568 96.523 18.734 1.00 28.94 71 THR B O 1
ATOM 3419 N N . GLU B 1 72 ? 14.678 97.341 17.847 1.00 26.51 72 GLU B N 1
ATOM 3420 C CA . GLU B 1 72 ? 15.323 98.613 17.542 1.00 27.50 72 GLU B CA 1
ATOM 3421 C C . GLU B 1 72 ? 15.866 99.243 18.828 1.00 28.23 72 GLU B C 1
ATOM 3422 O O . GLU B 1 72 ? 16.997 99.725 18.862 1.00 28.88 72 GLU B O 1
ATOM 3428 N N . SER B 1 73 ? 15.058 99.231 19.883 1.00 28.63 73 SER B N 1
ATOM 3429 C CA . SER B 1 73 ? 15.457 99.818 21.153 1.00 29.22 73 SER B CA 1
ATOM 3430 C C . SER B 1 73 ? 16.737 99.180 21.654 1.00 31.95 73 SER B C 1
ATOM 3431 O O . SER B 1 73 ? 17.665 99.876 22.082 1.00 32.71 73 SER B O 1
ATOM 3434 N N . ILE B 1 74 ? 16.785 97.850 21.589 1.00 32.96 74 ILE B N 1
ATOM 3435 C CA . ILE B 1 74 ? 17.952 97.096 22.043 1.00 32.11 74 ILE B CA 1
ATOM 3436 C C . ILE B 1 74 ? 19.190 97.414 21.199 1.00 32.10 74 ILE B C 1
ATOM 3437 O O . ILE B 1 74 ? 20.278 97.579 21.743 1.00 31.54 74 ILE B O 1
ATOM 3442 N N . ASN B 1 75 ? 19.029 97.508 19.881 1.00 32.03 75 ASN B N 1
ATOM 3443 C CA . ASN B 1 75 ? 20.154 97.846 19.009 1.00 33.98 75 ASN B CA 1
ATOM 3444 C C . ASN B 1 75 ? 20.682 99.240 19.389 1.00 35.72 75 ASN B C 1
ATOM 3445 O O . ASN B 1 75 ? 21.877 99.442 19.618 1.00 36.72 75 ASN B O 1
ATOM 3450 N N . TRP B 1 76 ? 19.763 100.196 19.447 1.00 35.85 76 TRP B N 1
ATOM 3451 C CA . TRP B 1 76 ? 20.062 101.579 19.776 1.00 35.04 76 TRP B CA 1
ATOM 3452 C C . TRP B 1 76 ? 20.843 101.750 21.077 1.00 34.95 76 TRP B C 1
ATOM 3453 O O . TRP B 1 76 ? 21.886 102.400 21.099 1.00 35.75 76 TRP B O 1
ATOM 3464 N N . ILE B 1 77 ? 20.347 101.170 22.159 1.00 34.40 77 ILE B N 1
ATOM 3465 C CA . ILE B 1 77 ? 21.027 101.295 23.444 1.00 34.92 77 ILE B CA 1
ATOM 3466 C C . ILE B 1 77 ? 22.395 100.601 23.494 1.00 35.00 77 ILE B C 1
ATOM 3467 O O . ILE B 1 77 ? 23.359 101.169 24.010 1.00 35.38 77 ILE B O 1
ATOM 3472 N N . LEU B 1 78 ? 22.489 99.388 22.957 1.00 33.60 78 LEU B N 1
ATOM 3473 C CA . LEU B 1 78 ? 23.755 98.666 22.979 1.00 33.17 78 LEU B CA 1
ATOM 3474 C C . LEU B 1 78 ? 24.789 99.278 22.042 1.00 34.12 78 LEU B C 1
ATOM 3475 O O . LEU B 1 78 ? 25.927 99.519 22.433 1.00 34.51 78 LEU B O 1
ATOM 3480 N N . LYS B 1 79 ? 24.393 99.542 20.804 1.00 34.90 79 LYS B N 1
ATOM 3481 C CA . LYS B 1 79 ? 25.320 100.117 19.840 1.00 34.39 79 LYS B CA 1
ATOM 3482 C C . LYS B 1 79 ? 25.803 101.528 20.177 1.00 35.74 79 LYS B C 1
ATOM 3483 O O . LYS B 1 79 ? 27.007 101.755 20.251 1.00 35.20 79 LYS B O 1
ATOM 3489 N N . THR B 1 80 ? 24.894 102.476 20.393 1.00 37.48 80 THR B N 1
ATOM 3490 C CA . THR B 1 80 ? 25.342 103.839 20.688 1.00 38.93 80 THR B CA 1
ATOM 3491 C C . THR B 1 80 ? 26.033 104.008 22.038 1.00 39.66 80 THR B C 1
ATOM 3492 O O . THR B 1 80 ? 26.903 104.866 22.168 1.00 41.10 80 THR B O 1
ATOM 3496 N N . VAL B 1 81 ? 25.668 103.211 23.041 1.00 39.52 81 VAL B N 1
ATOM 3497 C CA . VAL B 1 81 ? 26.337 103.338 24.334 1.00 39.93 81 VAL B CA 1
ATOM 3498 C C . VAL B 1 81 ? 27.748 102.776 24.229 1.00 41.38 81 VAL B C 1
ATOM 3499 O O . VAL B 1 81 ? 28.676 103.294 24.845 1.00 42.81 81 VAL B O 1
ATOM 3503 N N . ALA B 1 82 ? 27.910 101.714 23.449 1.00 42.38 82 ALA B N 1
ATOM 3504 C CA . ALA B 1 82 ? 29.228 101.127 23.256 1.00 43.98 82 ALA B CA 1
ATOM 3505 C C . ALA B 1 82 ? 30.040 102.155 22.487 1.00 46.01 82 ALA B C 1
ATOM 3506 O O . ALA B 1 82 ? 31.244 102.295 22.689 1.00 47.08 82 ALA B O 1
ATOM 3508 N N . GLU B 1 83 ? 29.352 102.880 21.607 1.00 49.01 83 GLU B N 1
ATOM 3509 C CA . GLU B 1 83 ? 29.958 103.911 20.768 1.00 50.17 83 GLU B CA 1
ATOM 3510 C C . GLU B 1 83 ? 30.525 105.074 21.575 1.00 50.44 83 GLU B C 1
ATOM 3511 O O . GLU B 1 83 ? 31.509 105.692 21.173 1.00 51.09 83 GLU B O 1
ATOM 3517 N N . THR B 1 84 ? 29.907 105.375 22.709 1.00 49.64 84 THR B N 1
ATOM 3518 C CA . THR B 1 84 ? 30.385 106.470 23.536 1.00 50.26 84 THR B CA 1
ATOM 3519 C C . THR B 1 84 ? 31.571 106.035 24.387 1.00 50.58 84 THR B C 1
ATOM 3520 O O . THR B 1 84 ? 32.310 106.869 24.899 1.00 50.51 84 THR B O 1
ATOM 3524 N N . PHE B 1 85 ? 31.755 104.729 24.539 1.00 51.02 85 PHE B N 1
ATOM 3525 C CA . PHE B 1 85 ? 32.854 104.230 25.354 1.00 51.73 85 PHE B CA 1
ATOM 3526 C C . PHE B 1 85 ? 34.062 103.732 24.577 1.00 53.54 85 PHE B C 1
ATOM 3527 O O . PHE B 1 85 ? 34.945 103.091 25.142 1.00 53.21 85 PHE B O 1
ATOM 3535 N N . GLU B 1 86 ? 34.109 104.020 23.284 1.00 55.92 86 GLU B N 1
ATOM 3536 C CA . GLU B 1 86 ? 35.243 103.589 22.487 1.00 59.33 86 GLU B CA 1
ATOM 3537 C C . GLU B 1 86 ? 36.543 104.211 22.986 1.00 62.15 86 GLU B C 1
ATOM 3538 O O . GLU B 1 86 ? 36.561 105.350 23.462 1.00 63.26 86 GLU B O 1
ATOM 3544 N N . LYS B 1 87 ? 37.631 103.455 22.872 1.00 64.14 87 LYS B N 1
ATOM 3545 C CA . LYS B 1 87 ? 38.942 103.923 23.304 1.00 65.07 87 LYS B CA 1
ATOM 3546 C C . LYS B 1 87 ? 38.955 104.372 24.771 1.00 65.74 87 LYS B C 1
ATOM 3547 O O . LYS B 1 87 ? 39.755 105.222 25.157 1.00 67.41 87 LYS B O 1
ATOM 3553 N N . ARG B 1 88 ? 38.065 103.810 25.585 1.00 65.63 88 ARG B N 1
ATOM 3554 C CA . ARG B 1 88 ? 38.001 104.139 27.010 1.00 65.54 88 ARG B CA 1
ATOM 3555 C C . ARG B 1 88 ? 37.668 102.868 27.777 1.00 65.12 88 ARG B C 1
ATOM 3556 O O . ARG B 1 88 ? 38.271 102.571 28.804 1.00 66.57 88 ARG B O 1
ATOM 3564 N N . LYS B 1 89 ? 36.687 102.131 27.273 1.00 63.89 89 LYS B N 1
ATOM 3565 C CA . LYS B 1 89 ? 36.267 100.872 27.869 1.00 62.39 89 LYS B CA 1
ATOM 3566 C C . LYS B 1 89 ? 35.987 99.910 26.723 1.00 61.71 89 LYS B C 1
ATOM 3567 O O . LYS B 1 89 ? 35.904 100.332 25.568 1.00 61.60 89 LYS B O 1
ATOM 3573 N N . ARG B 1 90 ? 35.828 98.627 27.027 1.00 60.52 90 ARG B N 1
ATOM 3574 C CA . ARG B 1 90 ? 35.624 97.649 25.967 1.00 59.69 90 ARG B CA 1
ATOM 3575 C C . ARG B 1 90 ? 34.944 96.354 26.430 1.00 57.33 90 ARG B C 1
ATOM 3576 O O . ARG B 1 90 ? 34.647 95.472 25.622 1.00 55.74 90 ARG B O 1
ATOM 3584 N N . THR B 1 91 ? 34.668 96.252 27.725 1.00 55.24 91 THR B N 1
ATOM 3585 C CA . THR B 1 91 ? 34.043 95.049 28.257 1.00 54.15 91 THR B CA 1
ATOM 3586 C C . THR B 1 91 ? 32.527 95.141 28.417 1.00 53.29 91 THR B C 1
ATOM 3587 O O . THR B 1 91 ? 32.016 96.027 29.112 1.00 53.80 91 THR B O 1
ATOM 3591 N N . ILE B 1 92 ? 31.820 94.217 27.764 1.00 50.98 92 ILE B N 1
ATOM 3592 C CA . ILE B 1 92 ? 30.359 94.140 27.836 1.00 47.86 92 ILE B CA 1
ATOM 3593 C C . ILE B 1 92 ? 29.976 92.781 28.419 1.00 46.76 92 ILE B C 1
ATOM 3594 O O . ILE B 1 92 ? 30.526 91.749 28.021 1.00 46.83 92 ILE B O 1
ATOM 3599 N N . ILE B 1 93 ? 29.031 92.777 29.353 1.00 44.29 93 ILE B N 1
ATOM 3600 C CA . ILE B 1 93 ? 28.596 91.532 29.979 1.00 42.77 93 ILE B CA 1
ATOM 3601 C C . ILE B 1 93 ? 27.105 91.224 29.786 1.00 41.50 93 ILE B C 1
ATOM 3602 O O . ILE B 1 93 ? 26.253 92.092 29.970 1.00 42.09 93 ILE B O 1
ATOM 3607 N N . THR B 1 94 ? 26.801 89.979 29.428 1.00 38.51 94 THR B N 1
ATOM 3608 C CA . THR B 1 94 ? 25.419 89.554 29.223 1.00 36.47 94 THR B CA 1
ATOM 3609 C C . THR B 1 94 ? 25.273 88.050 29.506 1.00 36.07 94 THR B C 1
ATOM 3610 O O . THR B 1 94 ? 26.137 87.461 30.149 1.00 37.05 94 THR B O 1
ATOM 3614 N N . THR B 1 95 ? 24.186 87.431 29.046 1.00 34.07 95 THR B N 1
ATOM 3615 C CA . THR B 1 95 ? 23.978 86.000 29.279 1.00 30.62 95 THR B CA 1
ATOM 3616 C C . THR B 1 95 ? 23.613 85.272 27.997 1.00 29.78 95 THR B C 1
ATOM 3617 O O . THR B 1 95 ? 23.140 85.881 27.043 1.00 29.07 95 THR B O 1
ATOM 3621 N N . PRO B 1 96 ? 23.825 83.949 27.962 1.00 30.08 96 PRO B N 1
ATOM 3622 C CA . PRO B 1 96 ? 23.525 83.128 26.786 1.00 30.22 96 PRO B CA 1
ATOM 3623 C C . PRO B 1 96 ? 22.044 82.836 26.538 1.00 31.95 96 PRO B C 1
ATOM 3624 O O . PRO B 1 96 ? 21.701 82.224 25.519 1.00 32.66 96 PRO B O 1
ATOM 3628 N N . ILE B 1 97 ? 21.167 83.260 27.450 1.00 30.84 97 ILE B N 1
ATOM 3629 C CA . ILE B 1 97 ? 19.735 83.022 27.260 1.00 31.11 97 ILE B CA 1
ATOM 3630 C C . ILE B 1 97 ? 18.977 84.220 26.667 1.00 31.04 97 ILE B C 1
ATOM 3631 O O . ILE B 1 97 ? 17.760 84.157 26.481 1.00 30.35 97 ILE B O 1
ATOM 3636 N N . GLU B 1 98 ? 19.698 85.300 26.364 1.00 31.88 98 GLU B N 1
ATOM 3637 C CA . GLU B 1 98 ? 19.091 86.513 25.803 1.00 30.99 98 GLU B CA 1
ATOM 3638 C C . GLU B 1 98 ? 18.478 86.280 24.434 1.00 31.04 98 GLU B C 1
ATOM 3639 O O . GLU B 1 98 ? 18.871 85.358 23.713 1.00 32.59 98 GLU B O 1
ATOM 3645 N N . HIS B 1 99 ? 17.509 87.122 24.087 1.00 30.20 99 HIS B N 1
ATOM 3646 C CA . HIS B 1 99 ? 16.836 87.048 22.793 1.00 29.02 99 HIS B CA 1
ATOM 3647 C C . HIS B 1 99 ? 17.892 87.428 21.742 1.00 29.68 99 HIS B C 1
ATOM 3648 O O . HIS B 1 99 ? 18.833 88.171 22.049 1.00 28.70 99 HIS B O 1
ATOM 3655 N N . LYS B 1 100 ? 17.754 86.918 20.520 1.00 29.82 100 LYS B N 1
ATOM 3656 C CA . LYS B 1 100 ? 18.718 87.235 19.463 1.00 31.33 100 LYS B CA 1
ATOM 3657 C C . LYS B 1 100 ? 18.850 88.729 19.189 1.00 30.30 100 LYS B C 1
ATOM 3658 O O . LYS B 1 100 ? 19.809 89.162 18.557 1.00 31.31 100 LYS B O 1
ATOM 3664 N N . ALA B 1 101 ? 17.887 89.520 19.644 1.00 29.09 101 ALA B N 1
ATOM 3665 C CA . ALA B 1 101 ? 17.970 90.956 19.457 1.00 28.11 101 ALA B CA 1
ATOM 3666 C C . ALA B 1 101 ? 19.244 91.386 20.173 1.00 29.24 101 ALA B C 1
ATOM 3667 O O . ALA B 1 101 ? 20.034 92.165 19.651 1.00 29.29 101 ALA B O 1
ATOM 3669 N N . VAL B 1 102 ? 19.445 90.850 21.371 1.00 29.79 102 VAL B N 1
ATOM 3670 C CA . VAL B 1 102 ? 20.622 91.169 22.162 1.00 30.79 102 VAL B CA 1
ATOM 3671 C C . VAL B 1 102 ? 21.854 90.411 21.685 1.00 32.59 102 VAL B C 1
ATOM 3672 O O . VAL B 1 102 ? 22.886 91.015 21.373 1.00 33.42 102 VAL B O 1
ATOM 3676 N N . LEU B 1 103 ? 21.741 89.087 21.634 1.00 33.18 103 LEU B N 1
ATOM 3677 C CA . LEU B 1 103 ? 22.853 88.236 21.225 1.00 33.14 103 LEU B CA 1
ATOM 3678 C C . LEU B 1 103 ? 23.476 88.620 19.890 1.00 34.05 103 LEU B C 1
ATOM 3679 O O . LEU B 1 103 ? 24.699 88.703 19.776 1.00 35.52 103 LEU B O 1
ATOM 3684 N N . GLU B 1 104 ? 22.647 88.867 18.884 1.00 34.86 104 GLU B N 1
ATOM 3685 C CA . GLU B 1 104 ? 23.159 89.243 17.573 1.00 34.83 104 GLU B CA 1
ATOM 3686 C C . GLU B 1 104 ? 23.842 90.605 17.569 1.00 36.00 104 GLU B C 1
ATOM 3687 O O . GLU B 1 104 ? 24.754 90.841 16.781 1.00 38.11 104 GLU B O 1
ATOM 3693 N N . THR B 1 105 ? 23.405 91.507 18.439 1.00 35.61 105 THR B N 1
ATOM 3694 C CA . THR B 1 105 ? 24.022 92.823 18.504 1.00 35.49 105 THR B CA 1
ATOM 3695 C C . THR B 1 105 ? 25.387 92.671 19.153 1.00 36.70 105 THR B C 1
ATOM 3696 O O . THR B 1 105 ? 26.347 93.312 18.734 1.00 36.36 105 THR B O 1
ATOM 3700 N N . MET B 1 106 ? 25.467 91.814 20.172 1.00 39.16 106 MET B N 1
ATOM 3701 C CA . MET B 1 106 ? 26.722 91.561 20.890 1.00 40.55 106 MET B CA 1
ATOM 3702 C C . MET B 1 106 ? 27.739 90.978 19.924 1.00 42.58 106 MET B C 1
ATOM 3703 O O . MET B 1 106 ? 28.916 91.344 19.941 1.00 42.02 106 MET B O 1
ATOM 3708 N N . LYS B 1 107 ? 27.269 90.064 19.081 1.00 44.08 107 LYS B N 1
ATOM 3709 C CA . LYS B 1 107 ? 28.115 89.435 18.083 1.00 46.25 107 LYS B CA 1
ATOM 3710 C C . LYS B 1 107 ? 28.667 90.551 17.188 1.00 47.08 107 LYS B C 1
ATOM 3711 O O . LYS B 1 107 ? 29.830 90.527 16.778 1.00 48.98 107 LYS B O 1
ATOM 3717 N N . TYR B 1 108 ? 27.825 91.538 16.905 1.00 45.80 108 TYR B N 1
ATOM 3718 C CA . TYR B 1 108 ? 28.223 92.671 16.083 1.00 45.01 108 TYR B CA 1
ATOM 3719 C C . TYR B 1 108 ? 29.335 93.470 16.770 1.00 44.94 108 TYR B C 1
ATOM 3720 O O . TYR B 1 108 ? 30.379 93.731 16.172 1.00 44.85 108 TYR B O 1
ATOM 3729 N N . LEU B 1 109 ? 29.111 93.850 18.027 1.00 44.22 109 LEU B N 1
ATOM 3730 C CA . LEU B 1 109 ? 30.096 94.623 18.778 1.00 44.36 109 LEU B CA 1
ATOM 3731 C C . LEU B 1 109 ? 31.418 93.884 18.930 1.00 45.52 109 LEU B C 1
ATOM 3732 O O . LEU B 1 109 ? 32.470 94.503 19.092 1.00 45.13 109 LEU B O 1
ATOM 3737 N N . SER B 1 110 ? 31.368 92.557 18.887 1.00 46.93 110 SER B N 1
ATOM 3738 C CA . SER B 1 110 ? 32.585 91.770 18.991 1.00 47.56 110 SER B CA 1
ATOM 3739 C C . SER B 1 110 ? 33.352 92.008 17.709 1.00 48.05 110 SER B C 1
ATOM 3740 O O . SER B 1 110 ? 34.532 92.352 17.741 1.00 49.54 110 SER B O 1
ATOM 3743 N N . MET B 1 111 ? 32.676 91.826 16.579 1.00 46.60 111 MET B N 1
ATOM 3744 C CA . MET B 1 111 ? 33.305 92.060 15.289 1.00 46.47 111 MET B CA 1
ATOM 3745 C C . MET B 1 111 ? 34.035 93.401 15.335 1.00 46.21 111 MET B C 1
ATOM 3746 O O . MET B 1 111 ? 35.120 93.541 14.792 1.00 47.50 111 MET B O 1
ATOM 3751 N N . LYS B 1 112 ? 33.437 94.377 16.007 1.00 46.43 112 LYS B N 1
ATOM 3752 C CA . LYS B 1 112 ? 34.006 95.717 16.111 1.00 46.39 112 LYS B CA 1
ATOM 3753 C C . LYS B 1 112 ? 35.118 95.884 17.145 1.00 46.52 112 LYS B C 1
ATOM 3754 O O . LYS B 1 112 ? 35.581 96.997 17.397 1.00 46.62 112 LYS B O 1
ATOM 3760 N N . GLY B 1 113 ? 35.544 94.788 17.754 1.00 46.84 113 GLY B N 1
ATOM 3761 C CA . GLY B 1 113 ? 36.615 94.884 18.726 1.00 47.91 113 GLY B CA 1
ATOM 3762 C C . GLY B 1 113 ? 36.196 95.142 20.160 1.00 49.30 113 GLY B C 1
ATOM 3763 O O . GLY B 1 113 ? 36.900 95.825 20.911 1.00 49.79 113 GLY B O 1
ATOM 3764 N N . PHE B 1 114 ? 35.048 94.604 20.548 1.00 48.78 114 PHE B N 1
ATOM 3765 C CA . PHE B 1 114 ? 34.577 94.771 21.912 1.00 48.21 114 PHE B CA 1
ATOM 3766 C C . PHE B 1 114 ? 34.676 93.417 22.589 1.00 48.78 114 PHE B C 1
ATOM 3767 O O . PHE B 1 114 ? 34.570 92.386 21.928 1.00 50.01 114 PHE B O 1
ATOM 3775 N N . LYS B 1 115 ? 34.901 93.420 23.899 1.00 48.60 115 LYS B N 1
ATOM 3776 C CA . LYS B 1 115 ? 35.030 92.179 24.646 1.00 48.32 115 LYS B CA 1
ATOM 3777 C C . LYS B 1 115 ? 33.682 91.823 25.263 1.00 47.96 115 LYS B C 1
ATOM 3778 O O . LYS B 1 115 ? 33.218 92.486 26.193 1.00 48.04 115 LYS B O 1
ATOM 3784 N N . VAL B 1 116 ? 33.057 90.776 24.735 1.00 47.26 116 VAL B N 1
ATOM 3785 C CA . VAL B 1 116 ? 31.753 90.338 25.217 1.00 47.87 116 VAL B CA 1
ATOM 3786 C C . VAL B 1 116 ? 31.831 89.064 26.052 1.00 48.34 116 VAL B C 1
ATOM 3787 O O . VAL B 1 116 ? 32.044 87.975 25.521 1.00 49.10 116 VAL B O 1
ATOM 3791 N N . LYS B 1 117 ? 31.638 89.205 27.358 1.00 48.26 117 LYS B N 1
ATOM 3792 C CA . LYS B 1 117 ? 31.678 88.065 28.264 1.00 47.99 117 LYS B CA 1
ATOM 3793 C C . LYS B 1 117 ? 30.264 87.544 28.488 1.00 46.87 117 LYS B C 1
ATOM 3794 O O . LYS B 1 117 ? 29.307 88.312 28.428 1.00 47.59 117 LYS B O 1
ATOM 3800 N N . TYR B 1 118 ? 30.134 86.249 28.768 1.00 45.24 118 TYR B N 1
ATOM 3801 C CA . TYR B 1 118 ? 28.825 85.649 29.015 1.00 43.58 118 TYR B CA 1
ATOM 3802 C C . TYR B 1 118 ? 28.700 84.904 30.350 1.00 42.43 118 TYR B C 1
ATOM 3803 O O . TYR B 1 118 ? 29.344 83.875 30.562 1.00 42.90 118 TYR B O 1
ATOM 3812 N N . VAL B 1 119 ? 27.862 85.422 31.245 1.00 40.70 119 VAL B N 1
ATOM 3813 C CA . VAL B 1 119 ? 27.635 84.787 32.542 1.00 40.10 119 VAL B CA 1
ATOM 3814 C C . VAL B 1 119 ? 26.739 83.576 32.312 1.00 40.91 119 VAL B C 1
ATOM 3815 O O . VAL B 1 119 ? 25.680 83.697 31.704 1.00 42.93 119 VAL B O 1
ATOM 3819 N N . PRO B 1 120 ? 27.144 82.390 32.791 1.00 40.67 120 PRO B N 1
ATOM 3820 C CA . PRO B 1 120 ? 26.301 81.208 32.584 1.00 39.27 120 PRO B CA 1
ATOM 3821 C C . PRO B 1 120 ? 25.043 81.207 33.449 1.00 39.32 120 PRO B C 1
ATOM 3822 O O . PRO B 1 120 ? 24.902 82.012 34.377 1.00 37.65 120 PRO B O 1
ATOM 3826 N N . VAL B 1 121 ? 24.130 80.296 33.128 1.00 39.23 121 VAL B N 1
ATOM 3827 C CA . VAL B 1 121 ? 22.872 80.161 33.852 1.00 39.54 121 VAL B CA 1
ATOM 3828 C C . VAL B 1 121 ? 22.781 78.761 34.453 1.00 39.78 121 VAL B C 1
ATOM 3829 O O . VAL B 1 121 ? 23.448 77.834 33.985 1.00 39.87 121 VAL B O 1
ATOM 3833 N N . ASP B 1 122 ? 21.955 78.603 35.482 1.00 38.40 122 ASP B N 1
ATOM 3834 C CA . ASP B 1 122 ? 21.813 77.299 36.095 1.00 38.51 122 ASP B CA 1
ATOM 3835 C C . ASP B 1 122 ? 20.823 76.438 35.306 1.00 39.24 122 ASP B C 1
ATOM 3836 O O . ASP B 1 122 ? 20.313 76.858 34.264 1.00 39.88 122 ASP B O 1
ATOM 3841 N N . SER B 1 123 ? 20.575 75.230 35.795 1.00 39.31 123 SER B N 1
ATOM 3842 C CA . SER B 1 123 ? 19.684 74.287 35.138 1.00 39.46 123 SER B CA 1
ATOM 3843 C C . SER B 1 123 ? 18.261 74.793 34.996 1.00 41.26 123 SER B C 1
ATOM 3844 O O . SER B 1 123 ? 17.519 74.315 34.140 1.00 42.49 123 SER B O 1
ATOM 3847 N N . ARG B 1 124 ? 17.874 75.744 35.842 1.00 41.99 124 ARG B N 1
ATOM 3848 C CA . ARG B 1 124 ? 16.516 76.289 35.801 1.00 43.21 124 ARG B CA 1
ATOM 3849 C C . ARG B 1 124 ? 16.427 77.510 34.884 1.00 42.50 124 ARG B C 1
ATOM 3850 O O . ARG B 1 124 ? 15.345 78.041 34.652 1.00 43.84 124 ARG B O 1
ATOM 3858 N N . GLY B 1 125 ? 17.566 77.954 34.368 1.00 40.66 125 GLY B N 1
ATOM 3859 C CA . GLY B 1 125 ? 17.559 79.098 33.484 1.00 39.76 125 GLY B CA 1
ATOM 3860 C C . GLY B 1 125 ? 17.931 80.387 34.181 1.00 39.72 125 GLY B C 1
ATOM 3861 O O . GLY B 1 125 ? 18.020 81.436 33.539 1.00 38.89 125 GLY B O 1
ATOM 3862 N N . VAL B 1 126 ? 18.145 80.318 35.493 1.00 39.25 126 VAL B N 1
ATOM 3863 C CA . VAL B 1 126 ? 18.522 81.502 36.268 1.00 37.36 126 VAL B CA 1
ATOM 3864 C C . VAL B 1 126 ? 20.010 81.786 36.128 1.00 38.57 126 VAL B C 1
ATOM 3865 O O . VAL B 1 126 ? 20.827 80.868 36.164 1.00 40.26 126 VAL B O 1
ATOM 3869 N N . VAL B 1 127 ? 20.355 83.058 35.961 1.00 38.93 127 VAL B N 1
ATOM 3870 C CA . VAL B 1 127 ? 21.748 83.465 35.838 1.00 39.04 127 VAL B CA 1
ATOM 3871 C C . VAL B 1 127 ? 22.459 83.090 37.138 1.00 40.52 127 VAL B C 1
ATOM 3872 O O . VAL B 1 127 ? 21.839 83.063 38.206 1.00 40.63 127 VAL B O 1
ATOM 3876 N N . LYS B 1 128 ? 23.752 82.790 37.047 1.00 41.80 128 LYS B N 1
ATOM 3877 C CA . LYS B 1 128 ? 24.544 82.428 38.224 1.00 43.06 128 LYS B CA 1
ATOM 3878 C C . LYS B 1 128 ? 25.203 83.669 38.810 1.00 43.93 128 LYS B C 1
ATOM 3879 O O . LYS B 1 128 ? 26.215 84.139 38.295 1.00 44.91 128 LYS B O 1
ATOM 3885 N N . LEU B 1 129 ? 24.625 84.190 39.889 1.00 43.88 129 LEU B N 1
ATOM 3886 C CA . LEU B 1 129 ? 25.130 85.395 40.531 1.00 44.94 129 LEU B CA 1
ATOM 3887 C C . LEU B 1 129 ? 26.599 85.358 40.954 1.00 47.47 129 LEU B C 1
ATOM 3888 O O . LEU B 1 129 ? 27.300 86.370 40.862 1.00 48.07 129 LEU B O 1
ATOM 3893 N N . GLU B 1 130 ? 27.077 84.210 41.423 1.00 49.24 130 GLU B N 1
ATOM 3894 C CA . GLU B 1 130 ? 28.471 84.125 41.851 1.00 50.53 130 GLU B CA 1
ATOM 3895 C C . GLU B 1 130 ? 29.430 84.430 40.694 1.00 51.31 130 GLU B C 1
ATOM 3896 O O . GLU B 1 130 ? 30.358 85.225 40.849 1.00 53.36 130 GLU B O 1
ATOM 3902 N N . GLU B 1 131 ? 29.200 83.813 39.537 1.00 50.95 131 GLU B N 1
ATOM 3903 C CA . GLU B 1 131 ? 30.053 84.028 38.371 1.00 50.67 131 GLU B CA 1
ATOM 3904 C C . GLU B 1 131 ? 29.975 85.478 37.898 1.00 50.87 131 GLU B C 1
ATOM 3905 O O . GLU B 1 131 ? 30.928 86.008 37.334 1.00 51.21 131 GLU B O 1
ATOM 3911 N N . LEU B 1 132 ? 28.828 86.112 38.124 1.00 51.44 132 LEU B N 1
ATOM 3912 C CA . LEU B 1 132 ? 28.616 87.504 37.725 1.00 51.36 132 LEU B CA 1
ATOM 3913 C C . LEU B 1 132 ? 29.561 88.446 38.482 1.00 52.05 132 LEU B C 1
ATOM 3914 O O . LEU B 1 132 ? 30.270 89.252 37.871 1.00 52.18 132 LEU B O 1
ATOM 3919 N N . GLU B 1 133 ? 29.564 88.343 39.808 1.00 52.22 133 GLU B N 1
ATOM 3920 C CA . GLU B 1 133 ? 30.431 89.177 40.628 1.00 53.28 133 GLU B CA 1
ATOM 3921 C C . GLU B 1 133 ? 31.843 89.127 40.067 1.00 54.10 133 GLU B C 1
ATOM 3922 O O . GLU B 1 133 ? 32.484 90.157 39.877 1.00 54.88 133 GLU B O 1
ATOM 3928 N N . LYS B 1 134 ? 32.319 87.919 39.793 1.00 54.17 134 LYS B N 1
ATOM 3929 C CA . LYS B 1 134 ? 33.661 87.742 39.267 1.00 54.80 134 LYS B CA 1
ATOM 3930 C C . LYS B 1 134 ? 33.861 88.388 37.896 1.00 55.07 134 LYS B C 1
ATOM 3931 O O . LYS B 1 134 ? 34.719 89.253 37.740 1.00 55.66 134 LYS B O 1
ATOM 3937 N N . LEU B 1 135 ? 33.065 87.975 36.912 1.00 54.61 135 LEU B N 1
ATOM 3938 C CA . LEU B 1 135 ? 33.184 88.494 35.553 1.00 53.46 135 LEU B CA 1
ATOM 3939 C C . LEU B 1 135 ? 33.185 90.011 35.394 1.00 53.96 135 LEU B C 1
ATOM 3940 O O . LEU B 1 135 ? 33.756 90.533 34.440 1.00 54.42 135 LEU B O 1
ATOM 3945 N N . VAL B 1 136 ? 32.562 90.727 36.318 1.00 53.80 136 VAL B N 1
ATOM 3946 C CA . VAL B 1 136 ? 32.526 92.180 36.215 1.00 54.39 136 VAL B CA 1
ATOM 3947 C C . VAL B 1 136 ? 33.832 92.825 36.671 1.00 54.76 136 VAL B C 1
ATOM 3948 O O . VAL B 1 136 ? 34.207 92.712 37.834 1.00 54.02 136 VAL B O 1
ATOM 3952 N N . ASP B 1 137 ? 34.512 93.509 35.752 1.00 55.57 137 ASP B N 1
ATOM 3953 C CA . ASP B 1 137 ? 35.769 94.184 36.067 1.00 56.51 137 ASP B CA 1
ATOM 3954 C C . ASP B 1 137 ? 35.684 95.692 35.826 1.00 57.41 137 ASP B C 1
ATOM 3955 O O . ASP B 1 137 ? 34.620 96.216 35.500 1.00 58.78 137 ASP B O 1
ATOM 3960 N N . GLU B 1 138 ? 36.803 96.392 35.986 1.00 58.20 138 GLU B N 1
ATOM 3961 C CA . GLU B 1 138 ? 36.820 97.841 35.798 1.00 58.47 138 GLU B CA 1
ATOM 3962 C C . GLU B 1 138 ? 36.627 98.272 34.350 1.00 58.30 138 GLU B C 1
ATOM 3963 O O . GLU B 1 138 ? 36.162 99.379 34.083 1.00 59.70 138 GLU B O 1
ATOM 3969 N N . ASP B 1 139 ? 36.988 97.399 33.419 1.00 57.00 139 ASP B N 1
ATOM 3970 C CA . ASP B 1 139 ? 36.839 97.691 32.000 1.00 55.94 139 ASP B CA 1
ATOM 3971 C C . ASP B 1 139 ? 35.397 97.401 31.549 1.00 56.01 139 ASP B C 1
ATOM 3972 O O . ASP B 1 139 ? 35.046 97.588 30.381 1.00 56.56 139 ASP B O 1
ATOM 3977 N N . THR B 1 140 ? 34.566 96.932 32.475 1.00 54.19 140 THR B N 1
ATOM 3978 C CA . THR B 1 140 ? 33.183 96.624 32.149 1.00 52.61 140 THR B CA 1
ATOM 3979 C C . THR B 1 140 ? 32.342 97.879 32.287 1.00 51.69 140 THR B C 1
ATOM 3980 O O . THR B 1 140 ? 32.204 98.425 33.387 1.00 50.71 140 THR B O 1
ATOM 3984 N N . PHE B 1 141 ? 31.772 98.331 31.174 1.00 49.89 141 PHE B N 1
ATOM 3985 C CA . PHE B 1 141 ? 30.955 99.535 31.204 1.00 48.54 141 PHE B CA 1
ATOM 3986 C C . PHE B 1 141 ? 29.453 99.276 31.090 1.00 47.28 141 PHE B C 1
ATOM 3987 O O . PHE B 1 141 ? 28.644 100.125 31.469 1.00 46.87 141 PHE B O 1
ATOM 3995 N N . LEU B 1 142 ? 29.077 98.102 30.593 1.00 45.82 142 LEU B N 1
ATOM 3996 C CA . LEU B 1 142 ? 27.661 97.792 30.429 1.00 43.71 142 LEU B CA 1
ATOM 3997 C C . LEU B 1 142 ? 27.301 96.320 30.616 1.00 42.90 142 LEU B C 1
ATOM 3998 O O . LEU B 1 142 ? 27.971 95.432 30.091 1.00 44.28 142 LEU B O 1
ATOM 4003 N N . VAL B 1 143 ? 26.231 96.076 31.361 1.00 41.32 143 VAL B N 1
ATOM 4004 C CA . VAL B 1 143 ? 25.745 94.726 31.602 1.00 40.24 143 VAL B CA 1
ATOM 4005 C C . VAL B 1 143 ? 24.325 94.667 31.064 1.00 39.38 143 VAL B C 1
ATOM 4006 O O . VAL B 1 143 ? 23.472 95.449 31.480 1.00 40.48 143 VAL B O 1
ATOM 4010 N N . SER B 1 144 ? 24.073 93.744 30.141 1.00 38.18 144 SER B N 1
ATOM 4011 C CA . SER B 1 144 ? 22.744 93.592 29.552 1.00 35.70 144 SER B CA 1
ATOM 4012 C C . SER B 1 144 ? 22.103 92.282 30.001 1.00 33.97 144 SER B C 1
ATOM 4013 O O . SER B 1 144 ? 22.552 91.199 29.629 1.00 32.17 144 SER B O 1
ATOM 4016 N N . ILE B 1 145 ? 21.049 92.388 30.801 1.00 34.02 145 ILE B N 1
ATOM 4017 C CA . ILE B 1 145 ? 20.340 91.213 31.296 1.00 35.39 145 ILE B CA 1
ATOM 4018 C C . ILE B 1 145 ? 18.826 91.309 31.017 1.00 34.96 145 ILE B C 1
ATOM 4019 O O . ILE B 1 145 ? 18.282 92.403 30.926 1.00 36.92 145 ILE B O 1
ATOM 4024 N N . MET B 1 146 ? 18.147 90.174 30.871 1.00 34.04 146 MET B N 1
ATOM 4025 C CA . MET B 1 146 ? 16.705 90.192 30.602 1.00 32.97 146 MET B CA 1
ATOM 4026 C C . MET B 1 146 ? 15.896 89.945 31.892 1.00 32.55 146 MET B C 1
ATOM 4027 O O . MET B 1 146 ? 16.369 89.272 32.804 1.00 34.30 146 MET B O 1
ATOM 4032 N N . ALA B 1 147 ? 14.682 90.485 31.972 1.00 30.09 147 ALA B N 1
ATOM 4033 C CA . ALA B 1 147 ? 13.858 90.316 33.167 1.00 28.26 147 ALA B CA 1
ATOM 4034 C C . ALA B 1 147 ? 13.230 88.929 33.275 1.00 28.43 147 ALA B C 1
ATOM 4035 O O . ALA B 1 147 ? 13.029 88.416 34.381 1.00 29.58 147 ALA B O 1
ATOM 4037 N N . ALA B 1 148 ? 12.907 88.334 32.131 1.00 27.49 148 ALA B N 1
ATOM 4038 C CA . ALA B 1 148 ? 12.313 87.000 32.085 1.00 27.01 148 ALA B CA 1
ATOM 4039 C C . ALA B 1 148 ? 12.628 86.410 30.719 1.00 28.02 148 ALA B C 1
ATOM 4040 O O . ALA B 1 148 ? 12.750 87.144 29.740 1.00 27.61 148 ALA B O 1
ATOM 4042 N N . ASN B 1 149 ? 12.773 85.089 30.651 1.00 28.37 149 ASN B N 1
ATOM 4043 C CA . ASN B 1 149 ? 13.092 84.437 29.384 1.00 27.54 149 ASN B CA 1
ATOM 4044 C C . ASN B 1 149 ? 11.832 84.126 28.588 1.00 27.40 149 ASN B C 1
ATOM 4045 O O . ASN B 1 149 ? 10.859 83.603 29.130 1.00 27.07 149 ASN B O 1
ATOM 4050 N N . ASN B 1 150 ? 11.866 84.441 27.297 1.00 27.09 150 ASN B N 1
ATOM 4051 C CA . ASN B 1 150 ? 10.725 84.230 26.410 1.00 27.48 150 ASN B CA 1
ATOM 4052 C C . ASN B 1 150 ? 10.430 82.773 26.039 1.00 28.36 150 ASN B C 1
ATOM 4053 O O . ASN B 1 150 ? 9.275 82.406 25.802 1.00 28.19 150 ASN B O 1
ATOM 4058 N N . GLU B 1 151 ? 11.463 81.940 25.984 1.00 29.00 151 GLU B N 1
ATOM 4059 C CA . GLU B 1 151 ? 11.267 80.541 25.629 1.00 29.51 151 GLU B CA 1
ATOM 4060 C C . GLU B 1 151 ? 10.790 79.646 26.774 1.00 29.41 151 GLU B C 1
ATOM 4061 O O . GLU B 1 151 ? 9.881 78.838 26.584 1.00 30.16 151 GLU B O 1
ATOM 4067 N N . VAL B 1 152 ? 11.394 79.777 27.952 1.00 27.73 152 VAL B N 1
ATOM 4068 C CA . VAL B 1 152 ? 11.003 78.946 29.080 1.00 28.15 152 VAL B CA 1
ATOM 4069 C C . VAL B 1 152 ? 10.240 79.714 30.154 1.00 29.93 152 VAL B C 1
ATOM 4070 O O . VAL B 1 152 ? 9.531 79.114 30.969 1.00 30.87 152 VAL B O 1
ATOM 4074 N N . GLY B 1 153 ? 10.387 81.040 30.149 1.00 30.48 153 GLY B N 1
ATOM 4075 C CA . GLY B 1 153 ? 9.699 81.889 31.112 1.00 27.30 153 GLY B CA 1
ATOM 4076 C C . GLY B 1 153 ? 10.436 82.182 32.410 1.00 26.31 153 GLY B C 1
ATOM 4077 O O . GLY B 1 153 ? 9.889 82.835 33.299 1.00 25.99 153 GLY B O 1
ATOM 4078 N N . THR B 1 154 ? 11.675 81.723 32.533 1.00 25.03 154 THR B N 1
ATOM 4079 C CA . THR B 1 154 ? 12.423 81.945 33.765 1.00 26.54 154 THR B CA 1
ATOM 4080 C C . THR B 1 154 ? 12.653 83.419 34.086 1.00 26.44 154 THR B C 1
ATOM 4081 O O . THR B 1 154 ? 13.163 84.184 33.266 1.00 26.36 154 THR B O 1
ATOM 4085 N N . ILE B 1 155 ? 12.267 83.801 35.298 1.00 25.92 155 ILE B N 1
ATOM 4086 C CA . ILE B 1 155 ? 12.412 85.166 35.772 1.00 25.55 155 ILE B CA 1
ATOM 4087 C C . ILE B 1 155 ? 13.821 85.365 36.323 1.00 27.21 155 ILE B C 1
ATOM 4088 O O . ILE B 1 155 ? 14.322 84.522 37.073 1.00 27.33 155 ILE B O 1
ATOM 4093 N N . GLN B 1 156 ? 14.459 86.475 35.960 1.00 26.99 156 GLN B N 1
ATOM 4094 C CA . GLN B 1 156 ? 15.807 86.742 36.438 1.00 29.39 156 GLN B CA 1
ATOM 4095 C C . GLN B 1 156 ? 15.790 87.641 37.672 1.00 31.70 156 GLN B C 1
ATOM 4096 O O . GLN B 1 156 ? 14.858 88.420 37.871 1.00 33.50 156 GLN B O 1
ATOM 4102 N N . PRO B 1 157 ? 16.812 87.521 38.535 1.00 32.42 157 PRO B N 1
ATOM 4103 C CA . PRO B 1 157 ? 16.901 88.336 39.749 1.00 32.96 157 PRO B CA 1
ATOM 4104 C C . PRO B 1 157 ? 17.505 89.704 39.430 1.00 34.34 157 PRO B C 1
ATOM 4105 O O . PRO B 1 157 ? 18.601 90.029 39.879 1.00 36.36 157 PRO B O 1
ATOM 4109 N N . VAL B 1 158 ? 16.783 90.500 38.651 1.00 35.20 158 VAL B N 1
ATOM 4110 C CA . VAL B 1 158 ? 17.251 91.819 38.246 1.00 36.39 158 VAL B CA 1
ATOM 4111 C C . VAL B 1 158 ? 17.759 92.691 39.395 1.00 38.43 158 VAL B C 1
ATOM 4112 O O . VAL B 1 158 ? 18.766 93.387 39.247 1.00 38.97 158 VAL B O 1
ATOM 4116 N N . GLU B 1 159 ? 17.079 92.663 40.537 1.00 39.28 159 GLU B N 1
ATOM 4117 C CA . GLU B 1 159 ? 17.520 93.463 41.679 1.00 41.13 159 GLU B CA 1
ATOM 4118 C C . GLU B 1 159 ? 18.945 93.066 42.075 1.00 41.33 159 GLU B C 1
ATOM 4119 O O . GLU B 1 159 ? 19.847 93.910 42.128 1.00 39.84 159 GLU B O 1
ATOM 4125 N N . ASP B 1 160 ? 19.133 91.773 42.348 1.00 41.64 160 ASP B N 1
ATOM 4126 C CA . ASP B 1 160 ? 20.432 91.228 42.738 1.00 41.49 160 ASP B CA 1
ATOM 4127 C C . ASP B 1 160 ? 21.497 91.537 41.697 1.00 41.81 160 ASP B C 1
ATOM 4128 O O . ASP B 1 160 ? 22.544 92.106 42.019 1.00 41.80 160 ASP B O 1
ATOM 4133 N N . VAL B 1 161 ? 21.224 91.168 40.449 1.00 41.41 161 VAL B N 1
ATOM 4134 C CA . VAL B 1 161 ? 22.159 91.424 39.359 1.00 41.45 161 VAL B CA 1
ATOM 4135 C C . VAL B 1 161 ? 22.636 92.874 39.405 1.00 43.00 161 VAL B C 1
ATOM 4136 O O . VAL B 1 161 ? 23.823 93.152 39.245 1.00 44.18 161 VAL B O 1
ATOM 4140 N N . THR B 1 162 ? 21.706 93.794 39.636 1.00 43.80 162 THR B N 1
ATOM 4141 C CA . THR B 1 162 ? 22.040 95.211 39.699 1.00 45.64 162 THR B CA 1
ATOM 4142 C C . THR B 1 162 ? 22.951 95.506 40.886 1.00 46.48 162 THR B C 1
ATOM 4143 O O . THR B 1 162 ? 24.042 96.053 40.725 1.00 45.33 162 THR B O 1
ATOM 4147 N N . ARG B 1 163 ? 22.486 95.145 42.077 1.00 47.19 163 ARG B N 1
ATOM 4148 C CA . ARG B 1 163 ? 23.250 95.352 43.299 1.00 47.33 163 ARG B CA 1
ATOM 4149 C C . ARG B 1 163 ? 24.662 94.805 43.156 1.00 46.79 163 ARG B C 1
ATOM 4150 O O . ARG B 1 163 ? 25.637 95.525 43.341 1.00 46.84 163 ARG B O 1
ATOM 4158 N N . ILE B 1 164 ? 24.768 93.525 42.825 1.00 45.87 164 ILE B N 1
ATOM 4159 C CA . ILE B 1 164 ? 26.069 92.897 42.659 1.00 45.16 164 ILE B CA 1
ATOM 4160 C C . ILE B 1 164 ? 26.944 93.689 41.701 1.00 46.40 164 ILE B C 1
ATOM 4161 O O . ILE B 1 164 ? 28.144 93.829 41.916 1.00 47.80 164 ILE B O 1
ATOM 4166 N N . VAL B 1 165 ? 26.346 94.213 40.643 1.00 47.09 165 VAL B N 1
ATOM 4167 C CA . VAL B 1 165 ? 27.115 94.968 39.669 1.00 48.54 165 VAL B CA 1
ATOM 4168 C C . VAL B 1 165 ? 27.620 96.312 40.195 1.00 49.82 165 VAL B C 1
ATOM 4169 O O . VAL B 1 165 ? 28.778 96.661 39.975 1.00 49.74 165 VAL B O 1
ATOM 4173 N N . LYS B 1 166 ? 26.759 97.057 40.887 1.00 51.50 166 LYS B N 1
ATOM 4174 C CA . LYS B 1 166 ? 27.125 98.374 41.418 1.00 51.60 166 LYS B CA 1
ATOM 4175 C C . LYS B 1 166 ? 28.286 98.280 42.393 1.00 51.65 166 LYS B C 1
ATOM 4176 O O . LYS B 1 166 ? 29.182 99.127 42.396 1.00 50.15 166 LYS B O 1
ATOM 4182 N N . LYS B 1 167 ? 28.261 97.245 43.223 1.00 52.44 167 LYS B N 1
ATOM 4183 C CA . LYS B 1 167 ? 29.311 97.040 44.203 1.00 53.50 167 LYS B CA 1
ATOM 4184 C C . LYS B 1 167 ? 30.627 96.748 43.495 1.00 53.07 167 LYS B C 1
ATOM 4185 O O . LYS B 1 167 ? 31.610 97.458 43.693 1.00 53.83 167 LYS B O 1
ATOM 4191 N N . LYS B 1 168 ? 30.648 95.712 42.666 1.00 51.52 168 LYS B N 1
ATOM 4192 C CA . LYS B 1 168 ? 31.865 95.369 41.956 1.00 51.75 168 LYS B CA 1
ATOM 4193 C C . LYS B 1 168 ? 32.379 96.550 41.128 1.00 52.90 168 LYS B C 1
ATOM 4194 O O . LYS B 1 168 ? 33.590 96.683 40.912 1.00 53.75 168 LYS B O 1
ATOM 4200 N N . ASN B 1 169 ? 31.463 97.406 40.673 1.00 52.07 169 ASN B N 1
ATOM 4201 C CA . ASN B 1 169 ? 31.824 98.579 39.869 1.00 50.93 169 ASN B CA 1
ATOM 4202 C C . ASN B 1 169 ? 30.675 99.584 39.830 1.00 52.21 169 ASN B C 1
ATOM 4203 O O . ASN B 1 169 ? 29.639 99.330 39.208 1.00 54.64 169 ASN B O 1
ATOM 4208 N N . LYS B 1 170 ? 30.867 100.733 40.470 1.00 52.59 170 LYS B N 1
ATOM 4209 C CA . LYS B 1 170 ? 29.827 101.754 40.525 1.00 52.52 170 LYS B CA 1
ATOM 4210 C C . LYS B 1 170 ? 29.559 102.480 39.203 1.00 52.61 170 LYS B C 1
ATOM 4211 O O . LYS B 1 170 ? 28.510 103.095 39.038 1.00 52.69 170 LYS B O 1
ATOM 4217 N N . GLU B 1 171 ? 30.481 102.401 38.254 1.00 52.11 171 GLU B N 1
ATOM 4218 C CA . GLU B 1 171 ? 30.277 103.105 36.997 1.00 53.01 171 GLU B CA 1
ATOM 4219 C C . GLU B 1 171 ? 29.653 102.289 35.867 1.00 52.58 171 GLU B C 1
ATOM 4220 O O . GLU B 1 171 ? 29.280 102.835 34.822 1.00 53.15 171 GLU B O 1
ATOM 4226 N N . THR B 1 172 ? 29.520 100.986 36.072 1.00 51.31 172 THR B N 1
ATOM 4227 C CA . THR B 1 172 ? 28.933 100.136 35.046 1.00 48.71 172 THR B CA 1
ATOM 4228 C C . THR B 1 172 ? 27.443 100.419 34.900 1.00 46.65 172 THR B C 1
ATOM 4229 O O . THR B 1 172 ? 26.739 100.625 35.885 1.00 46.78 172 THR B O 1
ATOM 4233 N N . LEU B 1 173 ? 26.972 100.441 33.657 1.00 45.17 173 LEU B N 1
ATOM 4234 C CA . LEU B 1 173 ? 25.563 100.702 33.361 1.00 41.86 173 LEU B CA 1
ATOM 4235 C C . LEU B 1 173 ? 24.803 99.390 33.172 1.00 41.22 173 LEU B C 1
ATOM 4236 O O . LEU B 1 173 ? 25.382 98.379 32.754 1.00 42.45 173 LEU B O 1
ATOM 4241 N N . VAL B 1 174 ? 23.512 99.396 33.480 1.00 38.43 174 VAL B N 1
ATOM 4242 C CA . VAL B 1 174 ? 22.717 98.187 33.327 1.00 36.48 174 VAL B CA 1
ATOM 4243 C C . VAL B 1 174 ? 21.500 98.372 32.427 1.00 37.94 174 VAL B C 1
ATOM 4244 O O . VAL B 1 174 ? 20.710 99.298 32.614 1.00 38.80 174 VAL B O 1
ATOM 4248 N N . HIS B 1 175 ? 21.369 97.486 31.442 1.00 38.40 175 HIS B N 1
ATOM 4249 C CA . HIS B 1 175 ? 20.239 97.502 30.514 1.00 37.03 175 HIS B CA 1
ATOM 4250 C C . HIS B 1 175 ? 19.400 96.262 30.762 1.00 37.20 175 HIS B C 1
ATOM 4251 O O . HIS B 1 175 ? 19.933 95.154 30.844 1.00 37.74 175 HIS B O 1
ATOM 4258 N N . VAL B 1 176 ? 18.089 96.446 30.853 1.00 36.60 176 VAL B N 1
ATOM 4259 C CA . VAL B 1 176 ? 17.190 95.333 31.099 1.00 34.97 176 VAL B CA 1
ATOM 4260 C C . VAL B 1 176 ? 16.158 95.080 29.993 1.00 36.25 176 VAL B C 1
ATOM 4261 O O . VAL B 1 176 ? 15.270 95.914 29.757 1.00 37.29 176 VAL B O 1
ATOM 4265 N N . ASP B 1 177 ? 16.279 93.938 29.311 1.00 34.54 177 ASP B N 1
ATOM 4266 C CA . ASP B 1 177 ? 15.316 93.578 28.271 1.00 32.22 177 ASP B CA 1
ATOM 4267 C C . ASP B 1 177 ? 14.094 93.092 29.043 1.00 31.18 177 ASP B C 1
ATOM 4268 O O . ASP B 1 177 ? 14.044 91.939 29.480 1.00 30.69 177 ASP B O 1
ATOM 4273 N N . ALA B 1 178 ? 13.121 93.988 29.214 1.00 29.25 178 ALA B N 1
ATOM 4274 C CA . ALA B 1 178 ? 11.897 93.697 29.966 1.00 27.02 178 ALA B CA 1
ATOM 4275 C C . ALA B 1 178 ? 10.678 93.351 29.112 1.00 25.01 178 ALA B C 1
ATOM 4276 O O . ALA B 1 178 ? 9.545 93.389 29.590 1.00 25.64 178 ALA B O 1
ATOM 4278 N N . VAL B 1 179 ? 10.909 92.992 27.860 1.00 22.61 179 VAL B N 1
ATOM 4279 C CA . VAL B 1 179 ? 9.824 92.661 26.951 1.00 21.26 179 VAL B CA 1
ATOM 4280 C C . VAL B 1 179 ? 8.744 91.709 27.465 1.00 21.10 179 VAL B C 1
ATOM 4281 O O . VAL B 1 179 ? 7.571 91.905 27.180 1.00 22.13 179 VAL B O 1
ATOM 4285 N N . GLN B 1 180 ? 9.124 90.682 28.215 1.00 22.05 180 GLN B N 1
ATOM 4286 C CA . GLN B 1 180 ? 8.148 89.700 28.691 1.00 22.32 180 GLN B CA 1
ATOM 4287 C C . GLN B 1 180 ? 7.511 89.951 30.052 1.00 21.76 180 GLN B C 1
ATOM 4288 O O . GLN B 1 180 ? 6.838 89.071 30.581 0.55 21.05 180 GLN B O 1
ATOM 4294 N N . THR B 1 181 ? 7.707 91.133 30.622 1.00 21.41 181 THR B N 1
ATOM 4295 C CA . THR B 1 181 ? 7.132 91.422 31.933 1.00 22.59 181 THR B CA 1
ATOM 4296 C C . THR B 1 181 ? 5.690 91.916 31.901 1.00 23.37 181 THR B C 1
ATOM 4297 O O . THR B 1 181 ? 4.776 91.247 32.401 1.00 22.80 181 THR B O 1
ATOM 4301 N N . ILE B 1 182 ? 5.504 93.098 31.323 1.00 23.70 182 ILE B N 1
ATOM 4302 C CA . ILE B 1 182 ? 4.205 93.754 31.240 1.00 24.95 182 ILE B CA 1
ATOM 4303 C C . ILE B 1 182 ? 2.999 92.832 31.021 1.00 26.22 182 ILE B C 1
ATOM 4304 O O . ILE B 1 182 ? 2.932 92.101 30.034 1.00 27.75 182 ILE B O 1
ATOM 4309 N N . GLY B 1 183 ? 2.049 92.877 31.955 1.00 26.46 183 GLY B N 1
ATOM 4310 C CA . GLY B 1 183 ? 0.855 92.058 31.857 1.00 27.17 183 GLY B CA 1
ATOM 4311 C C . GLY B 1 183 ? 0.986 90.636 32.386 1.00 28.46 183 GLY B C 1
ATOM 4312 O O . GLY B 1 183 ? 0.000 89.892 32.438 1.00 28.99 183 GLY B O 1
ATOM 4313 N N . LYS B 1 184 ? 2.192 90.242 32.785 1.00 28.65 184 LYS B N 1
ATOM 4314 C CA . LYS B 1 184 ? 2.399 88.887 33.288 1.00 28.42 184 LYS B CA 1
ATOM 4315 C C . LYS B 1 184 ? 3.038 88.877 34.687 1.00 28.55 184 LYS B C 1
ATOM 4316 O O . LYS B 1 184 ? 2.724 88.021 35.518 1.00 27.34 184 LYS B O 1
ATOM 4322 N N . ILE B 1 185 ? 3.932 89.826 34.944 1.00 27.69 185 ILE B N 1
ATOM 4323 C CA . ILE B 1 185 ? 4.540 89.952 36.269 1.00 28.46 185 ILE B CA 1
ATOM 4324 C C . ILE B 1 185 ? 4.779 91.441 36.518 1.00 28.86 185 ILE B C 1
ATOM 4325 O O . ILE B 1 185 ? 5.049 92.200 35.588 1.00 29.74 185 ILE B O 1
ATOM 4330 N N . PRO B 1 186 ? 4.672 91.880 37.778 1.00 29.04 186 PRO B N 1
ATOM 4331 C CA . PRO B 1 186 ? 4.889 93.299 38.061 1.00 27.72 186 PRO B CA 1
ATOM 4332 C C . PRO B 1 186 ? 6.284 93.750 37.676 1.00 29.29 186 PRO B C 1
ATOM 4333 O O . PRO B 1 186 ? 7.259 93.029 37.889 1.00 30.35 186 PRO B O 1
ATOM 4337 N N . PHE B 1 187 ? 6.381 94.937 37.095 1.00 29.71 187 PHE B N 1
ATOM 4338 C CA . PHE B 1 187 ? 7.678 95.467 36.724 1.00 30.55 187 PHE B CA 1
ATOM 4339 C C . PHE B 1 187 ? 7.672 96.978 36.811 1.00 31.32 187 PHE B C 1
ATOM 4340 O O . PHE B 1 187 ? 7.007 97.642 36.023 0.75 32.15 187 PHE B O 1
ATOM 4348 N N . SER B 1 188 ? 8.406 97.518 37.777 1.00 31.69 188 SER B N 1
ATOM 4349 C CA . SER B 1 188 ? 8.501 98.961 37.940 1.00 31.99 188 SER B CA 1
ATOM 4350 C C . SER B 1 188 ? 9.967 99.353 37.963 1.00 32.76 188 SER B C 1
ATOM 4351 O O . SER B 1 188 ? 10.797 98.641 38.532 1.00 33.85 188 SER B O 1
ATOM 4354 N N . LEU B 1 189 ? 10.289 100.482 37.346 1.00 32.38 189 LEU B N 1
ATOM 4355 C CA . LEU B 1 189 ? 11.669 100.942 37.297 1.00 34.35 189 LEU B CA 1
ATOM 4356 C C . LEU B 1 189 ? 12.002 101.968 38.384 1.00 35.61 189 LEU B C 1
ATOM 4357 O O . LEU B 1 189 ? 13.169 102.309 38.585 1.00 34.15 189 LEU B O 1
ATOM 4362 N N . GLU B 1 190 ? 10.974 102.437 39.090 1.00 36.44 190 GLU B N 1
ATOM 4363 C CA . GLU B 1 190 ? 11.126 103.442 40.136 1.00 37.97 190 GLU B CA 1
ATOM 4364 C C . GLU B 1 190 ? 12.329 103.296 41.056 1.00 40.99 190 GLU B C 1
ATOM 4365 O O . GLU B 1 190 ? 13.074 104.259 41.263 1.00 41.40 190 GLU B O 1
ATOM 4371 N N . LYS B 1 191 ? 12.526 102.103 41.605 1.00 42.97 191 LYS B N 1
ATOM 4372 C CA . LYS B 1 191 ? 13.636 101.881 42.523 1.00 44.49 191 LYS B CA 1
ATOM 4373 C C . LYS B 1 191 ? 14.611 100.823 42.030 1.00 44.20 191 LYS B C 1
ATOM 4374 O O . LYS B 1 191 ? 15.620 100.541 42.672 0.80 44.09 191 LYS B O 1
ATOM 4380 N N . LEU B 1 192 ? 14.310 100.250 40.876 1.00 43.87 192 LEU B N 1
ATOM 4381 C CA . LEU B 1 192 ? 15.138 99.207 40.303 1.00 42.77 192 LEU B CA 1
ATOM 4382 C C . LEU B 1 192 ? 16.608 99.584 40.108 1.00 42.70 192 LEU B C 1
ATOM 4383 O O . LEU B 1 192 ? 17.465 98.704 40.029 1.00 45.35 192 LEU B O 1
ATOM 4388 N N . GLU B 1 193 ? 16.906 100.877 40.036 1.00 41.19 193 GLU B N 1
ATOM 4389 C CA . GLU B 1 193 ? 18.282 101.344 39.843 1.00 40.76 193 GLU B CA 1
ATOM 4390 C C . GLU B 1 193 ? 18.953 100.891 38.546 1.00 40.42 193 GLU B C 1
ATOM 4391 O O . GLU B 1 193 ? 20.171 100.748 38.505 1.00 39.99 193 GLU B O 1
ATOM 4397 N N . VAL B 1 194 ? 18.178 100.658 37.492 1.00 40.56 194 VAL B N 1
ATOM 4398 C CA . VAL B 1 194 ? 18.767 100.257 36.214 1.00 40.22 194 VAL B CA 1
ATOM 4399 C C . VAL B 1 194 ? 18.892 101.510 35.352 1.00 39.73 194 VAL B C 1
ATOM 4400 O O . VAL B 1 194 ? 18.327 102.549 35.685 1.00 38.17 194 VAL B O 1
ATOM 4404 N N . ASP B 1 195 ? 19.624 101.423 34.248 1.00 39.81 195 ASP B N 1
ATOM 4405 C CA . ASP B 1 195 ? 19.814 102.595 33.396 1.00 41.19 195 ASP B CA 1
ATOM 4406 C C . ASP B 1 195 ? 19.075 102.562 32.064 1.00 41.79 195 ASP B C 1
ATOM 4407 O O . ASP B 1 195 ? 18.805 103.608 31.473 1.00 43.19 195 ASP B O 1
ATOM 4412 N N . TYR B 1 196 ? 18.759 101.365 31.585 1.00 41.35 196 TYR B N 1
ATOM 4413 C CA . TYR B 1 196 ? 18.065 101.227 30.315 1.00 39.86 196 TYR B CA 1
ATOM 4414 C C . TYR B 1 196 ? 17.102 100.053 30.350 1.00 38.70 196 TYR B C 1
ATOM 4415 O O . TYR B 1 196 ? 17.408 99.019 30.934 1.00 39.19 196 TYR B O 1
ATOM 4424 N N . ALA B 1 197 ? 15.943 100.213 29.717 1.00 37.18 197 ALA B N 1
ATOM 4425 C CA . ALA B 1 197 ? 14.952 99.141 29.659 1.00 35.49 197 ALA B CA 1
ATOM 4426 C C . ALA B 1 197 ? 14.298 99.129 28.280 1.00 34.55 197 ALA B C 1
ATOM 4427 O O . ALA B 1 197 ? 14.112 100.183 27.668 1.00 33.72 197 ALA B O 1
ATOM 4429 N N . SER B 1 198 ? 13.970 97.933 27.792 1.00 33.83 198 SER B N 1
ATOM 4430 C CA . SER B 1 198 ? 13.338 97.765 26.481 1.00 32.45 198 SER B CA 1
ATOM 4431 C C . SER B 1 198 ? 12.013 97.036 26.580 1.00 30.92 198 SER B C 1
ATOM 4432 O O . SER B 1 198 ? 11.882 96.088 27.350 1.00 31.40 198 SER B O 1
ATOM 4435 N N . PHE B 1 199 ? 11.037 97.472 25.787 1.00 29.12 199 PHE B N 1
ATOM 4436 C CA . PHE B 1 199 ? 9.716 96.844 25.772 1.00 26.55 199 PHE B CA 1
ATOM 4437 C C . PHE B 1 199 ? 9.195 96.774 24.350 1.00 26.15 199 PHE B C 1
ATOM 4438 O O . PHE B 1 199 ? 9.638 97.530 23.482 1.00 27.20 199 PHE B O 1
ATOM 4446 N N . SER B 1 200 ? 8.250 95.868 24.117 1.00 25.30 200 SER B N 1
ATOM 4447 C CA . SER B 1 200 ? 7.604 95.754 22.808 1.00 25.42 200 SER B CA 1
ATOM 4448 C C . SER B 1 200 ? 6.099 95.684 23.059 1.00 25.49 200 SER B C 1
ATOM 4449 O O . SER B 1 200 ? 5.606 94.750 23.680 1.00 26.73 200 SER B O 1
ATOM 4452 N N . ALA B 1 201 ? 5.383 96.693 22.581 1.00 24.71 201 ALA B N 1
ATOM 4453 C CA . ALA B 1 201 ? 3.946 96.795 22.775 1.00 24.59 201 ALA B CA 1
ATOM 4454 C C . ALA B 1 201 ? 3.075 95.601 22.326 1.00 24.90 201 ALA B C 1
ATOM 4455 O O . ALA B 1 201 ? 2.093 95.266 23.005 1.00 24.19 201 ALA B O 1
ATOM 4457 N N . HIS B 1 202 ? 3.417 94.957 21.207 1.00 23.84 202 HIS B N 1
ATOM 4458 C CA . HIS B 1 202 ? 2.610 93.834 20.714 1.00 23.56 202 HIS B CA 1
ATOM 4459 C C . HIS B 1 202 ? 2.651 92.559 21.567 1.00 23.19 202 HIS B C 1
ATOM 4460 O O . HIS B 1 202 ? 1.928 91.599 21.287 1.00 22.05 202 HIS B O 1
ATOM 4467 N N . LYS B 1 203 ? 3.488 92.556 22.605 1.00 22.40 203 LYS B N 1
ATOM 4468 C CA . LYS B 1 203 ? 3.601 91.420 23.517 1.00 21.94 203 LYS B CA 1
ATOM 4469 C C . LYS B 1 203 ? 2.591 91.509 24.643 1.00 21.61 203 LYS B C 1
ATOM 4470 O O . LYS B 1 203 ? 2.423 90.555 25.397 1.00 20.41 203 LYS B O 1
ATOM 4476 N N . PHE B 1 204 ? 1.951 92.669 24.774 1.00 21.38 204 PHE B N 1
ATOM 4477 C CA . PHE B 1 204 ? 0.938 92.866 25.800 1.00 22.21 204 PHE B CA 1
ATOM 4478 C C . PHE B 1 204 ? -0.329 93.534 25.245 1.00 23.28 204 PHE B C 1
ATOM 4479 O O . PHE B 1 204 ? -0.866 94.493 25.797 1.00 22.93 204 PHE B O 1
ATOM 4487 N N . HIS B 1 205 ? -0.794 92.976 24.133 1.00 24.21 205 HIS B N 1
ATOM 4488 C CA . HIS B 1 205 ? -2.005 93.409 23.455 1.00 25.64 205 HIS B CA 1
ATOM 4489 C C . HIS B 1 205 ? -1.980 94.790 22.808 1.00 27.58 205 HIS B C 1
ATOM 4490 O O . HIS B 1 205 ? -3.035 95.385 22.541 1.00 28.44 205 HIS B O 1
ATOM 4497 N N . GLY B 1 206 ? -0.775 95.287 22.540 1.00 27.26 206 GLY B N 1
ATOM 4498 C CA . GLY B 1 206 ? -0.645 96.570 21.876 1.00 26.21 206 GLY B CA 1
ATOM 4499 C C . GLY B 1 206 ? -0.490 96.287 20.394 1.00 25.85 206 GLY B C 1
ATOM 4500 O O . GLY B 1 206 ? -0.559 95.134 19.976 1.00 26.73 206 GLY B O 1
ATOM 4501 N N . PRO B 1 207 ? -0.282 97.303 19.563 1.00 25.54 207 PRO B N 1
ATOM 4502 C CA . PRO B 1 207 ? -0.137 96.986 18.141 1.00 25.77 207 PRO B CA 1
ATOM 4503 C C . PRO B 1 207 ? 1.321 96.701 17.817 1.00 25.51 207 PRO B C 1
ATOM 4504 O O . PRO B 1 207 ? 2.206 97.018 18.614 1.00 26.20 207 PRO B O 1
ATOM 4508 N N . LYS B 1 208 ? 1.575 96.096 16.663 1.00 25.14 208 LYS B N 1
ATOM 4509 C CA . LYS B 1 208 ? 2.950 95.819 16.260 1.00 25.21 208 LYS B CA 1
ATOM 4510 C C . LYS B 1 208 ? 3.536 97.129 15.731 1.00 25.70 208 LYS B C 1
ATOM 4511 O O . LYS B 1 208 ? 2.802 98.083 15.456 1.00 26.58 208 LYS B O 1
ATOM 4517 N N . GLY B 1 209 ? 4.854 97.183 15.600 1.00 24.69 209 GLY B N 1
ATOM 4518 C CA . GLY B 1 209 ? 5.479 98.390 15.098 1.00 23.79 209 GLY B CA 1
ATOM 4519 C C . GLY B 1 209 ? 5.769 99.462 16.141 1.00 24.30 209 GLY B C 1
ATOM 4520 O O . GLY B 1 209 ? 6.161 100.581 15.787 1.00 24.83 209 GLY B O 1
ATOM 4521 N N . VAL B 1 210 ? 5.589 99.151 17.421 1.00 21.92 210 VAL B N 1
ATOM 4522 C CA . VAL B 1 210 ? 5.868 100.146 18.444 1.00 21.32 210 VAL B CA 1
ATOM 4523 C C . VAL B 1 210 ? 6.731 99.598 19.565 1.00 22.66 210 VAL B C 1
ATOM 4524 O O . VAL B 1 210 ? 6.400 98.580 20.174 1.00 22.57 210 VAL B O 1
ATOM 4528 N N . GLY B 1 211 ? 7.844 100.282 19.824 1.00 23.56 211 GLY B N 1
ATOM 4529 C CA . GLY B 1 211 ? 8.745 99.883 20.886 1.00 25.52 211 GLY B CA 1
ATOM 4530 C C . GLY B 1 211 ? 8.781 100.971 21.951 1.00 28.36 211 GLY B C 1
ATOM 4531 O O . GLY B 1 211 ? 8.578 102.150 21.650 1.00 29.12 211 GLY B O 1
ATOM 4532 N N . ILE B 1 212 ? 9.015 100.584 23.200 1.00 28.24 212 ILE B N 1
ATOM 4533 C CA . ILE B 1 212 ? 9.089 101.553 24.283 1.00 28.45 212 ILE B CA 1
ATOM 4534 C C . ILE B 1 212 ? 10.462 101.462 24.936 1.00 30.89 212 ILE B C 1
ATOM 4535 O O . ILE B 1 212 ? 10.929 100.377 25.285 1.00 31.22 212 ILE B O 1
ATOM 4540 N N . THR B 1 213 ? 11.098 102.619 25.097 1.00 32.18 213 THR B N 1
ATOM 4541 C CA . THR B 1 213 ? 12.438 102.704 25.662 1.00 32.15 213 THR B CA 1
ATOM 4542 C C . THR B 1 213 ? 12.563 103.570 26.902 1.00 32.41 213 THR B C 1
ATOM 4543 O O . THR B 1 213 ? 12.022 104.675 26.960 1.00 33.02 213 THR B O 1
ATOM 4547 N N . TYR B 1 214 ? 13.290 103.058 27.889 1.00 33.02 214 TYR B N 1
ATOM 4548 C CA . TYR B 1 214 ? 13.549 103.795 29.119 1.00 33.93 214 TYR B CA 1
ATOM 4549 C C . TYR B 1 214 ? 15.034 104.127 29.150 1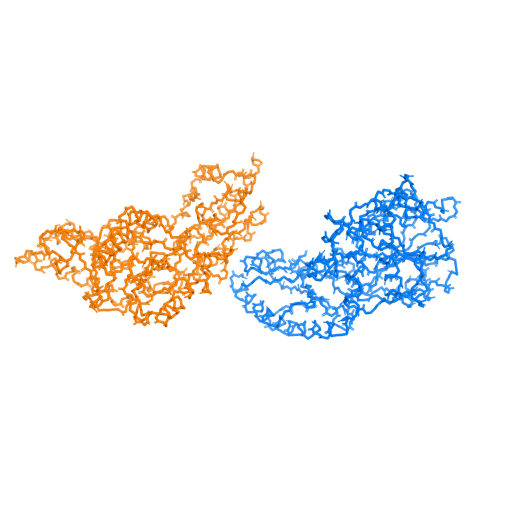.00 32.72 214 TYR B C 1
ATOM 4550 O O . TYR B 1 214 ? 15.872 103.234 29.066 1.00 31.53 214 TYR B O 1
ATOM 4559 N N . ILE B 1 215 ? 15.347 105.413 29.258 1.00 32.31 215 ILE B N 1
ATOM 4560 C CA . ILE B 1 215 ? 16.729 105.872 29.323 1.00 32.97 215 ILE B CA 1
ATOM 4561 C C . ILE B 1 215 ? 16.837 106.800 30.531 1.00 34.41 215 ILE B C 1
ATOM 4562 O O . ILE B 1 215 ? 16.334 107.927 30.504 1.00 35.45 215 ILE B O 1
ATOM 4567 N N . ARG B 1 216 ? 17.473 106.314 31.595 1.00 35.82 216 ARG B N 1
ATOM 4568 C CA . ARG B 1 216 ? 17.646 107.098 32.818 1.00 35.71 216 ARG B CA 1
ATOM 4569 C C . ARG B 1 216 ? 18.286 108.447 32.530 1.00 34.58 216 ARG B C 1
ATOM 4570 O O . ARG B 1 216 ? 19.264 108.545 31.786 1.00 31.13 216 ARG B O 1
ATOM 4578 N N . LYS B 1 217 ? 17.721 109.482 33.141 1.00 35.22 217 LYS B N 1
ATOM 4579 C CA . LYS B 1 217 ? 18.199 110.850 32.977 1.00 36.75 217 LYS B CA 1
ATOM 4580 C C . LYS B 1 217 ? 19.696 110.998 33.263 1.00 36.90 217 LYS B C 1
ATOM 4581 O O . LYS B 1 217 ? 20.160 110.753 34.378 1.00 36.94 217 LYS B O 1
ATOM 4587 N N . GLY B 1 218 ? 20.445 111.387 32.238 1.00 37.11 218 GLY B N 1
ATOM 4588 C CA . GLY B 1 218 ? 21.872 111.586 32.396 1.00 37.79 218 GLY B CA 1
ATOM 4589 C C . GLY B 1 218 ? 22.779 110.553 31.756 1.00 38.16 218 GLY B C 1
ATOM 4590 O O . GLY B 1 218 ? 23.852 110.895 31.249 1.00 39.32 218 GLY B O 1
ATOM 4591 N N . VAL B 1 219 ? 22.363 109.293 31.775 1.00 36.17 219 VAL B N 1
ATOM 4592 C CA . VAL B 1 219 ? 23.184 108.232 31.218 1.00 34.86 219 VAL B CA 1
ATOM 4593 C C . VAL B 1 219 ? 23.521 108.474 29.758 1.00 34.62 219 VAL B C 1
ATOM 4594 O O . VAL B 1 219 ? 22.853 109.251 29.075 1.00 35.44 219 VAL B O 1
ATOM 4598 N N . PRO B 1 220 ? 24.585 107.822 29.267 1.00 34.56 220 PRO B N 1
ATOM 4599 C CA . PRO B 1 220 ? 25.062 107.922 27.884 1.00 34.66 220 PRO B CA 1
ATOM 4600 C C . PRO B 1 220 ? 24.034 107.407 26.887 1.00 35.50 220 PRO B C 1
ATOM 4601 O O . PRO B 1 220 ? 23.270 106.482 27.187 1.00 34.75 220 PRO B O 1
ATOM 4605 N N . ILE B 1 221 ? 24.036 108.003 25.698 1.00 36.85 221 ILE B N 1
ATOM 4606 C CA . ILE B 1 221 ? 23.116 107.624 24.630 1.00 37.28 221 ILE B CA 1
ATOM 4607 C C . ILE B 1 221 ? 23.398 108.495 23.423 1.00 39.68 221 ILE B C 1
ATOM 4608 O O . ILE B 1 221 ? 23.861 109.626 23.561 1.00 40.85 221 ILE B O 1
ATOM 4613 N N . ARG B 1 222 ? 23.117 107.967 22.241 1.00 41.68 222 ARG B N 1
ATOM 4614 C CA . ARG B 1 222 ? 23.305 108.716 21.010 1.00 42.20 222 ARG B CA 1
ATOM 4615 C C . ARG B 1 222 ? 22.285 108.243 19.989 1.00 41.62 222 ARG B C 1
ATOM 4616 O O . ARG B 1 222 ? 21.671 107.190 20.153 1.00 43.68 222 ARG B O 1
ATOM 4624 N N . PRO B 1 223 ? 22.094 109.006 18.909 1.00 39.96 223 PRO B N 1
ATOM 4625 C CA . PRO B 1 223 ? 21.114 108.595 17.907 1.00 38.12 223 PRO B CA 1
ATOM 4626 C C . PRO B 1 223 ? 21.484 107.382 17.074 1.00 36.95 223 PRO B C 1
ATOM 4627 O O . PRO B 1 223 ? 22.591 107.313 16.534 1.00 36.73 223 PRO B O 1
ATOM 4631 N N . LEU B 1 224 ? 20.564 106.424 16.980 1.00 35.63 224 LEU B N 1
ATOM 4632 C CA . LEU B 1 224 ? 20.778 105.272 16.112 1.00 33.76 224 LEU B CA 1
ATOM 4633 C C . LEU B 1 224 ? 20.159 105.726 14.783 1.00 34.26 224 LEU B C 1
ATOM 4634 O O . LEU B 1 224 ? 20.607 105.342 13.702 1.00 33.68 224 LEU B O 1
ATOM 4639 N N . ILE B 1 225 ? 19.133 106.571 14.883 1.00 34.08 225 ILE B N 1
ATOM 4640 C CA . ILE B 1 225 ? 18.458 107.118 13.708 1.00 35.29 225 ILE B CA 1
ATOM 4641 C C . ILE B 1 225 ? 18.561 108.645 13.745 1.00 36.65 225 ILE B C 1
ATOM 4642 O O . ILE B 1 225 ? 17.854 109.293 14.519 1.00 37.28 225 ILE B O 1
ATOM 4647 N N . HIS B 1 226 ? 19.440 109.218 12.922 1.00 37.61 226 HIS B N 1
ATOM 4648 C CA . HIS B 1 226 ? 19.604 110.674 12.857 1.00 36.68 226 HIS B CA 1
ATOM 4649 C C . HIS B 1 226 ? 18.574 111.233 11.887 1.00 36.84 226 HIS B C 1
ATOM 4650 O O . HIS B 1 226 ? 18.137 110.530 10.981 1.00 37.47 226 HIS B O 1
ATOM 4657 N N . GLY B 1 227 ? 18.193 112.495 12.066 1.00 37.16 227 GLY B N 1
ATOM 4658 C CA . GLY B 1 227 ? 17.216 113.093 11.170 1.00 34.37 227 GLY B CA 1
ATOM 4659 C C . GLY B 1 227 ? 16.510 114.336 11.681 1.00 33.20 227 GLY B C 1
ATOM 4660 O O . GLY B 1 227 ? 17.111 115.188 12.325 1.00 33.44 227 GLY B O 1
ATOM 4661 N N . GLY B 1 228 ? 15.215 114.422 11.393 1.00 32.61 228 GLY B N 1
ATOM 4662 C CA . GLY B 1 228 ? 14.407 115.563 11.790 1.00 30.30 228 GLY B CA 1
ATOM 4663 C C . GLY B 1 228 ? 14.478 116.055 13.220 1.00 30.26 228 GLY B C 1
ATOM 4664 O O . GLY B 1 228 ? 14.053 117.175 13.490 1.00 31.84 228 GLY B O 1
ATOM 4665 N N . GLY B 1 229 ? 14.971 115.239 14.148 1.00 30.34 229 GLY B N 1
ATOM 4666 C CA . GLY B 1 229 ? 15.074 115.693 15.528 1.00 28.39 229 GLY B CA 1
ATOM 4667 C C . GLY B 1 229 ? 13.964 115.300 16.488 1.00 28.21 229 GLY B C 1
ATOM 4668 O O . GLY B 1 229 ? 13.847 115.872 17.574 1.00 25.10 229 GLY B O 1
ATOM 4669 N N . GLN B 1 230 ? 13.150 114.323 16.099 1.00 29.64 230 GLN B N 1
ATOM 4670 C CA . GLN B 1 230 ? 12.064 113.858 16.956 1.00 29.77 230 GLN B CA 1
ATOM 4671 C C . GLN B 1 230 ? 12.642 113.179 18.202 1.00 30.39 230 GLN B C 1
ATOM 4672 O O . GLN B 1 230 ? 13.852 112.944 18.297 1.00 29.56 230 GLN B O 1
ATOM 4678 N N . GLU B 1 231 ? 11.768 112.860 19.150 1.00 30.38 231 GLU B N 1
ATOM 4679 C CA . GLU B 1 231 ? 12.185 112.237 20.394 1.00 31.31 231 GLU B CA 1
ATOM 4680 C C . GLU B 1 231 ? 13.429 112.916 20.973 1.00 31.57 231 GLU B C 1
ATOM 4681 O O . GLU B 1 231 ? 14.454 112.275 21.213 1.00 30.89 231 GLU B O 1
ATOM 4687 N N . ARG B 1 232 ? 13.333 114.229 21.176 1.00 32.44 232 ARG B N 1
ATOM 4688 C CA . ARG B 1 232 ? 14.428 115.005 21.759 1.00 32.00 232 ARG B CA 1
ATOM 4689 C C . ARG B 1 232 ? 15.751 114.863 21.018 1.00 30.67 232 ARG B C 1
ATOM 4690 O O . ARG B 1 232 ? 16.813 114.843 21.631 1.00 30.50 232 ARG B O 1
ATOM 4698 N N . GLY B 1 233 ? 15.684 114.765 19.698 1.00 29.84 233 GLY B N 1
ATOM 4699 C CA . GLY B 1 233 ? 16.894 114.634 18.917 1.00 29.60 233 GLY B CA 1
ATOM 4700 C C . GLY B 1 233 ? 17.517 113.252 18.940 1.00 30.96 233 GLY B C 1
ATOM 4701 O O . GLY B 1 233 ? 18.406 112.971 18.137 1.00 31.97 233 GLY B O 1
ATOM 4702 N N . LEU B 1 234 ? 17.048 112.375 19.825 1.00 29.68 234 LEU B N 1
ATOM 4703 C CA . LEU B 1 234 ? 17.618 111.034 19.920 1.00 30.58 234 LEU B CA 1
ATOM 4704 C C . LEU B 1 234 ? 17.050 109.936 18.989 1.00 31.55 234 LEU B C 1
ATOM 4705 O O . LEU B 1 234 ? 17.681 108.896 18.812 1.00 32.35 234 LEU B O 1
ATOM 4710 N N . ARG B 1 235 ? 15.876 110.147 18.401 1.00 29.84 235 ARG B N 1
ATOM 4711 C CA . ARG B 1 235 ? 15.308 109.144 17.506 1.00 29.60 235 ARG B CA 1
ATOM 4712 C C . ARG B 1 235 ? 14.381 109.846 16.505 1.00 31.02 235 ARG B C 1
ATOM 4713 O O . ARG B 1 235 ? 13.206 110.084 16.779 1.00 31.04 235 ARG B O 1
ATOM 4721 N N . SER B 1 236 ? 14.925 110.175 15.336 1.00 31.32 236 SER B N 1
ATOM 4722 C CA . SER B 1 236 ? 14.168 110.887 14.310 1.00 31.34 236 SER B CA 1
ATOM 4723 C C . SER B 1 236 ? 13.181 110.058 13.494 1.00 31.55 236 SER B C 1
ATOM 4724 O O . SER B 1 236 ? 13.074 108.838 13.667 1.00 30.71 236 SER B O 1
ATOM 4727 N N . GLY B 1 237 ? 12.467 110.738 12.597 1.00 30.47 237 GLY B N 1
ATOM 4728 C CA . GLY B 1 237 ? 11.454 110.089 11.782 1.00 29.02 237 GLY B CA 1
ATOM 4729 C C . GLY B 1 237 ? 10.098 110.422 12.389 1.00 29.62 237 GLY B C 1
ATOM 4730 O O . GLY B 1 237 ? 9.964 110.504 13.617 1.00 29.82 237 GLY B O 1
ATOM 4731 N N . THR B 1 238 ? 9.089 110.630 11.545 1.00 28.66 238 THR B N 1
ATOM 4732 C CA . THR B 1 238 ? 7.753 110.967 12.029 1.00 26.97 238 THR B CA 1
ATOM 4733 C C . THR B 1 238 ? 7.278 109.920 13.028 1.00 27.15 238 THR B C 1
ATOM 4734 O O . THR B 1 238 ? 7.302 108.719 12.744 1.00 25.69 238 THR B O 1
ATOM 4738 N N . GLN B 1 239 ? 6.843 110.380 14.194 1.00 26.07 239 GLN B N 1
ATOM 4739 C CA . GLN B 1 239 ? 6.370 109.468 15.214 1.00 25.32 239 GLN B CA 1
ATOM 4740 C C . GLN B 1 239 ? 5.112 108.733 14.777 1.00 24.35 239 GLN B C 1
ATOM 4741 O O . GLN B 1 239 ? 4.296 109.259 14.018 1.00 22.80 239 GLN B O 1
ATOM 4747 N N . ASN B 1 240 ? 4.975 107.505 15.265 1.00 23.49 240 ASN B N 1
ATOM 4748 C CA . ASN B 1 240 ? 3.825 106.662 14.971 1.00 24.23 240 ASN B CA 1
ATOM 4749 C C . ASN B 1 240 ? 2.735 106.952 16.020 1.00 25.58 240 ASN B C 1
ATOM 4750 O O . ASN B 1 240 ? 2.520 106.173 16.959 1.00 25.64 240 ASN B O 1
ATOM 4755 N N . VAL B 1 241 ? 2.045 108.076 15.856 1.00 24.08 241 VAL B N 1
ATOM 4756 C CA . VAL B 1 241 ? 1.014 108.468 16.807 1.00 24.51 241 VAL B CA 1
ATOM 4757 C C . VAL B 1 241 ? -0.104 107.454 17.065 1.00 24.71 241 VAL B C 1
ATOM 4758 O O . VAL B 1 241 ? -0.404 107.164 18.217 1.00 25.81 241 VAL B O 1
ATOM 4762 N N . PRO B 1 242 ? -0.746 106.911 16.014 1.00 25.21 242 PRO B N 1
ATOM 4763 C CA . PRO B 1 242 ? -1.799 105.951 16.367 1.00 23.95 242 PRO B CA 1
ATOM 4764 C C . PRO B 1 242 ? -1.172 104.802 17.152 1.00 25.71 242 PRO B C 1
ATOM 4765 O O . PRO B 1 242 ? -1.761 104.278 18.100 1.00 26.39 242 PRO B O 1
ATOM 4769 N N . GLY B 1 243 ? 0.044 104.431 16.762 1.00 25.62 243 GLY B N 1
ATOM 4770 C CA . GLY B 1 243 ? 0.721 103.336 17.433 1.00 26.77 243 GLY B CA 1
ATOM 4771 C C . GLY B 1 243 ? 1.092 103.633 18.876 1.00 27.43 243 GLY B C 1
ATOM 4772 O O . GLY B 1 243 ? 0.948 102.782 19.767 1.00 27.78 243 GLY B O 1
ATOM 4773 N N . ILE B 1 244 ? 1.575 104.848 19.106 1.00 25.80 244 ILE B N 1
ATOM 4774 C CA . ILE B 1 244 ? 1.991 105.260 20.429 1.00 23.88 244 ILE B CA 1
ATOM 4775 C C . ILE B 1 244 ? 0.818 105.374 21.387 1.00 25.70 244 ILE B C 1
ATOM 4776 O O . ILE B 1 244 ? 0.907 104.924 22.535 1.00 27.56 244 ILE B O 1
ATOM 4781 N N . VAL B 1 245 ? -0.283 105.958 20.927 1.00 25.02 245 VAL B N 1
ATOM 4782 C CA . VAL B 1 245 ? -1.455 106.103 21.780 1.00 23.97 245 VAL B CA 1
ATOM 4783 C C . VAL B 1 245 ? -1.915 104.719 22.217 1.00 24.50 245 VAL B C 1
ATOM 4784 O O . VAL B 1 245 ? -2.157 104.485 23.398 1.00 26.01 245 VAL B O 1
ATOM 4788 N N . GLY B 1 246 ? -2.021 103.803 21.260 1.00 24.08 246 GLY B N 1
ATOM 4789 C CA . GLY B 1 246 ? -2.456 102.452 21.573 1.00 24.53 246 GLY B CA 1
ATOM 4790 C C . GLY B 1 246 ? -1.529 101.748 22.553 1.00 25.08 246 GLY B C 1
ATOM 4791 O O . GLY B 1 246 ? -1.982 101.142 23.532 1.00 24.40 246 GLY B O 1
ATOM 4792 N N . ALA B 1 247 ? -0.227 101.829 22.284 1.00 24.04 247 ALA B N 1
ATOM 4793 C CA . ALA B 1 247 ? 0.785 101.208 23.130 1.00 22.51 247 ALA B CA 1
ATOM 4794 C C . ALA B 1 247 ? 0.653 101.654 24.574 1.00 22.08 247 ALA B C 1
ATOM 4795 O O . ALA B 1 247 ? 0.687 100.824 25.483 1.00 23.25 247 ALA B O 1
ATOM 4797 N N . ALA B 1 248 ? 0.508 102.961 24.788 1.00 21.24 248 ALA B N 1
ATOM 4798 C CA . ALA B 1 248 ? 0.370 103.501 26.141 1.00 21.15 248 ALA B CA 1
ATOM 4799 C C . ALA B 1 248 ? -0.904 102.979 26.795 1.00 21.78 248 ALA B C 1
ATOM 4800 O O . ALA B 1 248 ? -0.886 102.495 27.916 1.00 21.90 248 ALA B O 1
ATOM 4802 N N . ARG B 1 249 ? -2.014 103.066 26.079 1.00 23.25 249 ARG B N 1
ATOM 4803 C CA . ARG B 1 249 ? -3.296 102.584 26.587 1.00 24.84 249 ARG B CA 1
ATOM 4804 C C . ARG B 1 249 ? -3.222 101.088 26.935 1.00 26.13 249 ARG B C 1
ATOM 4805 O O . ARG B 1 249 ? -3.807 100.631 27.924 1.00 24.91 249 ARG B O 1
ATOM 4813 N N . ALA B 1 250 ? -2.503 100.330 26.108 1.00 26.61 250 ALA B N 1
ATOM 4814 C CA . ALA B 1 250 ? -2.347 98.895 26.315 1.00 26.25 250 ALA B CA 1
ATOM 4815 C C . ALA B 1 250 ? -1.516 98.595 27.565 1.00 27.02 250 ALA B C 1
ATOM 4816 O O . ALA B 1 250 ? -1.829 97.671 28.319 1.00 25.81 250 ALA B O 1
ATOM 4818 N N . MET B 1 251 ? -0.457 99.370 27.783 1.00 25.60 251 MET B N 1
ATOM 4819 C CA . MET B 1 251 ? 0.380 99.153 28.952 1.00 26.60 251 MET B CA 1
ATOM 4820 C C . MET B 1 251 ? -0.433 99.411 30.210 1.00 27.45 251 MET B C 1
ATOM 4821 O O . MET B 1 251 ? -0.458 98.595 31.134 1.00 28.83 251 MET B O 1
ATOM 4826 N N . GLU B 1 252 ? -1.103 100.555 30.233 1.00 28.20 252 GLU B N 1
ATOM 4827 C CA . GLU B 1 252 ? -1.935 100.947 31.355 1.00 28.79 252 GLU B CA 1
ATOM 4828 C C . GLU B 1 252 ? -2.942 99.841 31.691 1.00 29.23 252 GLU B C 1
ATOM 4829 O O . GLU B 1 252 ? -3.017 99.396 32.835 1.00 30.76 252 GLU B O 1
ATOM 4835 N N . ILE B 1 253 ? -3.709 99.392 30.700 1.00 27.33 253 ILE B N 1
ATOM 4836 C CA . ILE B 1 253 ? -4.687 98.337 30.936 1.00 26.48 253 ILE B CA 1
ATOM 4837 C C . ILE B 1 253 ? -4.024 97.055 31.419 1.00 27.01 253 ILE B C 1
ATOM 4838 O O . ILE B 1 253 ? -4.453 96.460 32.411 1.00 27.47 253 ILE B O 1
ATOM 4843 N N . ALA B 1 254 ? -2.986 96.631 30.702 1.00 27.39 254 ALA B N 1
ATOM 4844 C CA . ALA B 1 254 ? -2.255 95.407 31.023 1.00 27.16 254 ALA B CA 1
ATOM 4845 C C . ALA B 1 254 ? -1.829 95.366 32.489 1.00 28.48 254 ALA B C 1
ATOM 4846 O O . ALA B 1 254 ? -2.032 94.358 33.177 1.00 27.62 254 ALA B O 1
ATOM 4848 N N . VAL B 1 255 ? -1.235 96.455 32.968 1.00 27.81 255 VAL B N 1
ATOM 4849 C CA . VAL B 1 255 ? -0.804 96.493 34.353 1.00 28.51 255 VAL B CA 1
ATOM 4850 C C . VAL B 1 255 ? -2.003 96.599 35.289 1.00 30.08 255 VAL B C 1
ATOM 4851 O O . VAL B 1 255 ? -2.039 95.953 36.336 1.00 31.52 255 VAL B O 1
ATOM 4855 N N . GLU B 1 256 ? -2.996 97.392 34.906 1.00 30.66 256 GLU B N 1
ATOM 4856 C CA . GLU B 1 256 ? -4.166 97.561 35.756 1.00 32.33 256 GLU B CA 1
ATOM 4857 C C . GLU B 1 256 ? -4.854 96.241 36.070 1.00 33.91 256 GLU B C 1
ATOM 4858 O O . GLU B 1 256 ? -5.353 96.048 37.181 1.00 34.57 256 GLU B O 1
ATOM 4864 N N . GLU B 1 257 ? -4.863 95.325 35.108 1.00 33.97 257 GLU B N 1
ATOM 4865 C CA . GLU B 1 257 ? -5.526 94.046 35.316 1.00 33.97 257 GLU B CA 1
ATOM 4866 C C . GLU B 1 257 ? -4.567 92.892 35.619 1.00 33.01 257 GLU B C 1
ATOM 4867 O O . GLU B 1 257 ? -4.991 91.737 35.709 1.00 33.54 257 GLU B O 1
ATOM 4873 N N . LEU B 1 258 ? -3.286 93.208 35.799 1.00 30.11 258 LEU B N 1
ATOM 4874 C CA . LEU B 1 258 ? -2.265 92.200 36.082 1.00 28.76 258 LEU B CA 1
ATOM 4875 C C . LEU B 1 258 ? -2.668 91.164 37.123 1.00 29.18 258 LEU B C 1
ATOM 4876 O O . LEU B 1 258 ? -2.709 89.963 36.856 1.00 29.90 258 LEU B O 1
ATOM 4881 N N . SER B 1 259 ? -2.946 91.643 38.322 1.00 30.54 259 SER B N 1
ATOM 4882 C CA . SER B 1 259 ? -3.315 90.778 39.425 1.00 30.67 259 SER B CA 1
ATOM 4883 C C . SER B 1 259 ? -4.317 89.696 39.041 1.00 30.43 259 SER B C 1
ATOM 4884 O O . SER B 1 259 ? -4.010 88.507 39.118 1.00 32.65 259 SER B O 1
ATOM 4887 N N . GLU B 1 260 ? -5.509 90.094 38.622 1.00 28.79 260 GLU B N 1
ATOM 4888 C CA . GLU B 1 260 ? -6.523 89.108 38.259 1.00 29.68 260 GLU B CA 1
ATOM 4889 C C . GLU B 1 260 ? -6.112 88.264 37.049 1.00 29.19 260 GLU B C 1
ATOM 4890 O O . GLU B 1 260 ? -6.440 87.079 36.966 1.00 30.45 260 GLU B O 1
ATOM 4896 N N . ALA B 1 261 ? -5.384 88.873 36.120 1.00 27.15 261 ALA B N 1
ATOM 4897 C CA . ALA B 1 261 ? -4.942 88.167 34.931 1.00 26.69 261 ALA B CA 1
ATOM 4898 C C . ALA B 1 261 ? -3.923 87.070 35.261 1.00 28.23 261 ALA B C 1
ATOM 4899 O O . ALA B 1 261 ? -4.046 85.938 34.782 1.00 28.87 261 ALA B O 1
ATOM 4901 N N . ALA B 1 262 ? -2.922 87.391 36.077 1.00 26.16 262 ALA B N 1
ATOM 4902 C CA . ALA B 1 262 ? -1.913 86.404 36.420 1.00 26.28 262 ALA B CA 1
ATOM 4903 C C . ALA B 1 262 ? -2.510 85.212 37.164 1.00 28.24 262 ALA B C 1
ATOM 4904 O O . ALA B 1 262 ? -2.189 84.061 36.867 1.00 28.71 262 ALA B O 1
ATOM 4906 N N . LYS B 1 263 ? -3.386 85.474 38.125 1.00 29.64 263 LYS B N 1
ATOM 4907 C CA . LYS B 1 263 ? -3.977 84.385 38.888 1.00 30.33 263 LYS B CA 1
ATOM 4908 C C . LYS B 1 263 ? -4.688 83.423 37.965 1.00 30.20 263 LYS B C 1
ATOM 4909 O O . LYS B 1 263 ? -4.595 82.201 38.121 1.00 31.18 263 LYS B O 1
ATOM 4915 N N . HIS B 1 264 ? -5.380 83.985 36.983 1.00 29.55 264 HIS B N 1
ATOM 4916 C CA . HIS B 1 264 ? -6.131 83.190 36.025 1.00 28.59 264 HIS B CA 1
ATOM 4917 C C . HIS B 1 264 ? -5.234 82.328 35.151 1.00 29.57 264 HIS B C 1
ATOM 4918 O O . HIS B 1 264 ? -5.536 81.162 34.894 1.00 29.82 264 HIS B O 1
ATOM 4925 N N . MET B 1 265 ? -4.138 82.915 34.682 1.00 30.31 265 MET B N 1
ATOM 4926 C CA . MET B 1 265 ? -3.200 82.202 33.830 1.00 32.44 265 MET B CA 1
ATOM 4927 C C . MET B 1 265 ? -2.496 81.139 34.662 1.00 32.83 265 MET B C 1
ATOM 4928 O O . MET B 1 265 ? -2.338 80.002 34.234 1.00 32.35 265 MET B O 1
ATOM 4933 N N . GLU B 1 266 ? -2.102 81.517 35.868 1.00 34.88 266 GLU B N 1
ATOM 4934 C CA . GLU B 1 266 ? -1.441 80.600 36.780 1.00 36.33 266 GLU B CA 1
ATOM 4935 C C . GLU B 1 266 ? -2.320 79.353 36.939 1.00 36.05 266 GLU B C 1
ATOM 4936 O O . GLU B 1 266 ? -1.814 78.230 36.964 1.00 36.03 266 GLU B O 1
ATOM 4942 N N . LYS B 1 267 ? -3.636 79.551 37.032 1.00 35.37 267 LYS B N 1
ATOM 4943 C CA . LYS B 1 267 ? -4.562 78.428 37.182 1.00 34.40 267 LYS B CA 1
ATOM 4944 C C . LYS B 1 267 ? -4.599 77.544 35.942 1.00 34.06 267 LYS B C 1
ATOM 4945 O O . LYS B 1 267 ? -4.411 76.330 36.035 1.00 34.40 267 LYS B O 1
ATOM 4951 N N . LEU B 1 268 ? -4.844 78.146 34.783 1.00 31.91 268 LEU B N 1
ATOM 4952 C CA . LEU B 1 268 ? -4.894 77.382 33.547 1.00 30.17 268 LEU B CA 1
ATOM 4953 C C . LEU B 1 268 ? -3.600 76.603 33.344 1.00 30.35 268 LEU B C 1
ATOM 4954 O O . LEU B 1 268 ? -3.624 75.442 32.926 1.00 31.50 268 LEU B O 1
ATOM 4959 N N . ARG B 1 269 ? -2.472 77.238 33.653 1.00 28.00 269 ARG B N 1
ATOM 4960 C CA . ARG B 1 269 ? -1.190 76.588 33.487 1.00 25.63 269 ARG B CA 1
ATOM 4961 C C . ARG B 1 269 ? -1.117 75.307 34.315 1.00 26.66 269 ARG B C 1
ATOM 4962 O O . ARG B 1 269 ? -0.652 74.273 33.833 1.00 27.18 269 ARG B O 1
ATOM 4970 N N . SER B 1 270 ? -1.593 75.357 35.553 1.00 26.19 270 SER B N 1
ATOM 4971 C CA . SER B 1 270 ? -1.520 74.174 36.395 1.00 26.80 270 SER B CA 1
ATOM 4972 C C . SER B 1 270 ? -2.318 73.035 35.781 1.00 26.56 270 SER B C 1
ATOM 4973 O O . SER B 1 270 ? -1.907 71.875 35.837 1.00 28.21 270 SER B O 1
ATOM 4976 N N . LYS B 1 271 ? -3.452 73.358 35.178 1.00 25.96 271 LYS B N 1
ATOM 4977 C CA . LYS B 1 271 ? -4.257 72.317 34.570 1.00 25.47 271 LYS B CA 1
ATOM 4978 C C . LYS B 1 271 ? -3.494 71.688 33.402 1.00 25.62 271 LYS B C 1
ATOM 4979 O O . LYS B 1 271 ? -3.502 70.471 33.227 1.00 26.16 271 LYS B O 1
ATOM 4985 N N . LEU B 1 272 ? -2.816 72.517 32.617 1.00 25.48 272 LEU B N 1
ATOM 4986 C CA . LEU B 1 272 ? -2.037 72.021 31.487 1.00 26.52 272 LEU B CA 1
ATOM 4987 C C . LEU B 1 272 ? -0.897 71.118 31.971 1.00 27.28 272 LEU B C 1
ATOM 4988 O O . LEU B 1 272 ? -0.670 70.035 31.423 1.00 27.59 272 LEU B O 1
ATOM 4993 N N . VAL B 1 273 ? -0.186 71.575 32.998 1.00 26.52 273 VAL B N 1
ATOM 4994 C CA . VAL B 1 273 ? 0.930 70.832 33.555 1.00 26.56 273 VAL B CA 1
ATOM 4995 C C . VAL B 1 273 ? 0.570 69.408 33.963 1.00 27.94 273 VAL B C 1
ATOM 4996 O O . VAL B 1 273 ? 1.191 68.449 33.495 1.00 29.55 273 VAL B O 1
ATOM 5000 N N . SER B 1 274 ? -0.427 69.261 34.828 1.00 27.66 274 SER B N 1
ATOM 5001 C CA . SER B 1 274 ? -0.828 67.933 35.275 1.00 27.61 274 SER B CA 1
ATOM 5002 C C . SER B 1 274 ? -1.344 67.095 34.110 1.00 28.39 274 SER B C 1
ATOM 5003 O O . SER B 1 274 ? -1.012 65.921 33.992 1.00 27.94 274 SER B O 1
ATOM 5006 N N . GLY B 1 275 ? -2.157 67.703 33.252 1.00 28.72 275 GLY B N 1
ATOM 5007 C CA . GLY B 1 275 ? -2.691 66.983 32.114 1.00 27.29 275 GLY B CA 1
ATOM 5008 C C . GLY B 1 275 ? -1.595 66.499 31.180 1.00 29.05 275 GLY B C 1
ATOM 5009 O O . GLY B 1 275 ? -1.613 65.337 30.758 1.00 30.36 275 GLY B O 1
ATOM 5010 N N . LEU B 1 276 ? -0.638 67.372 30.855 1.00 27.64 276 LEU B N 1
ATOM 5011 C CA . LEU B 1 276 ? 0.455 67.006 29.951 1.00 27.19 276 LEU B CA 1
ATOM 5012 C C . LEU B 1 276 ? 1.372 65.933 30.524 1.00 28.44 276 LEU B C 1
ATOM 5013 O O . LEU B 1 276 ? 1.770 64.994 29.822 1.00 27.29 276 LEU B O 1
ATOM 5018 N N . MET B 1 277 ? 1.713 66.057 31.797 1.00 27.72 277 MET B N 1
ATOM 5019 C CA . MET B 1 277 ? 2.563 65.047 32.381 1.00 29.14 277 MET B CA 1
ATOM 5020 C C . MET B 1 277 ? 1.856 63.698 32.309 1.00 29.53 277 MET B C 1
ATOM 5021 O O . MET B 1 277 ? 2.472 62.688 31.953 1.00 28.43 277 MET B O 1
ATOM 5026 N N . ASN B 1 278 ? 0.562 63.674 32.616 1.00 28.37 278 ASN B N 1
ATOM 5027 C CA . ASN B 1 278 ? -0.162 62.411 32.565 1.00 29.10 278 ASN B CA 1
ATOM 5028 C C . ASN B 1 278 ? -0.112 61.817 31.156 1.00 30.76 278 ASN B C 1
ATOM 5029 O O . ASN B 1 278 ? -0.301 60.612 30.974 1.00 30.95 278 ASN B O 1
ATOM 5034 N N . LEU B 1 279 ? 0.147 62.653 30.154 1.00 30.64 279 LEU B N 1
ATOM 5035 C CA . LEU B 1 279 ? 0.225 62.153 28.788 1.00 30.20 279 LEU B CA 1
ATOM 5036 C C . LEU B 1 279 ? 1.669 61.826 28.392 1.00 30.75 279 LEU B C 1
ATOM 5037 O O . LEU B 1 279 ? 1.934 61.406 27.265 1.00 31.24 279 LEU B O 1
ATOM 5042 N N . GLY B 1 280 ? 2.599 62.019 29.325 1.00 29.40 280 GLY B N 1
ATOM 5043 C CA . GLY B 1 280 ? 3.985 61.693 29.059 1.00 28.81 280 GLY B CA 1
ATOM 5044 C C . GLY B 1 280 ? 4.947 62.847 28.868 1.00 30.93 280 GLY B C 1
ATOM 5045 O O . GLY B 1 280 ? 6.113 62.629 28.550 1.00 32.95 280 GLY B O 1
ATOM 5046 N N . ALA B 1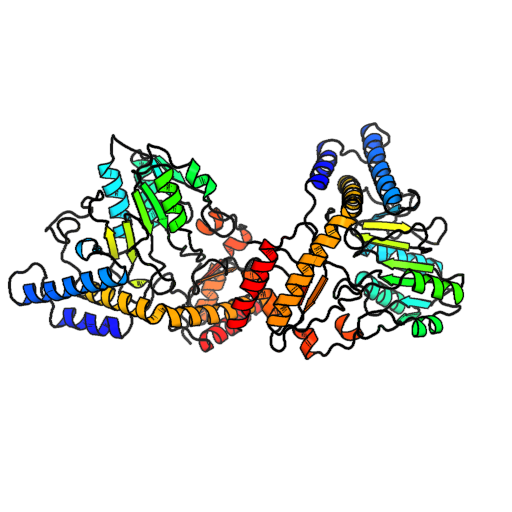 281 ? 4.493 64.073 29.087 1.00 30.55 281 ALA B N 1
ATOM 5047 C CA . ALA B 1 281 ? 5.363 65.227 28.886 1.00 30.58 281 ALA B CA 1
ATOM 5048 C C . ALA B 1 281 ? 6.412 65.453 29.968 1.00 30.28 281 ALA B C 1
ATOM 5049 O O . ALA B 1 281 ? 6.276 64.978 31.089 1.00 32.38 281 ALA B O 1
ATOM 5051 N N . HIS B 1 282 ? 7.468 66.174 29.601 1.00 29.34 282 HIS B N 1
ATOM 5052 C CA . HIS B 1 282 ? 8.534 66.566 30.517 1.00 29.17 282 HIS B CA 1
ATOM 5053 C C . HIS B 1 282 ? 8.328 68.074 30.663 1.00 30.03 282 HIS B C 1
ATOM 5054 O O . HIS B 1 282 ? 8.108 68.762 29.664 1.00 33.55 282 HIS B O 1
ATOM 5061 N N . ILE B 1 283 ? 8.382 68.601 31.880 1.00 28.06 283 ILE B N 1
ATOM 5062 C CA . ILE B 1 283 ? 8.195 70.032 32.054 1.00 24.97 283 ILE B CA 1
ATOM 5063 C C . ILE B 1 283 ? 9.561 70.700 32.165 1.00 25.16 283 ILE B C 1
ATOM 5064 O O . ILE B 1 283 ? 10.354 70.378 33.051 1.00 25.87 283 ILE B O 1
ATOM 5069 N N . ILE B 1 284 ? 9.837 71.635 31.269 1.00 23.46 284 ILE B N 1
ATOM 5070 C CA . ILE B 1 284 ? 11.117 72.317 31.289 1.00 23.41 284 ILE B CA 1
ATOM 5071 C C . ILE B 1 284 ? 11.056 73.594 32.118 1.00 25.53 284 ILE B C 1
ATOM 5072 O O . ILE B 1 284 ? 12.012 73.947 32.808 1.00 26.12 284 ILE B O 1
ATOM 5077 N N . THR B 1 285 ? 9.916 74.275 32.054 1.00 27.30 285 THR B N 1
ATOM 5078 C CA . THR B 1 285 ? 9.715 75.523 32.778 1.00 26.54 285 THR B CA 1
ATOM 5079 C C . THR B 1 285 ? 9.753 75.361 34.288 1.00 27.78 285 THR B C 1
ATOM 5080 O O . THR B 1 285 ? 9.070 74.497 34.842 1.00 29.54 285 THR B O 1
ATOM 5084 N N . PRO B 1 286 ? 10.574 76.171 34.978 1.00 27.75 286 PRO B N 1
ATOM 5085 C CA . PRO B 1 286 ? 10.610 76.044 36.438 1.00 27.36 286 PRO B CA 1
ATOM 5086 C C . PRO B 1 286 ? 9.403 76.818 37.006 1.00 28.08 286 PRO B C 1
ATOM 5087 O O . PRO B 1 286 ? 9.440 78.041 37.151 1.00 28.61 286 PRO B O 1
ATOM 5091 N N . LEU B 1 287 ? 8.328 76.097 37.305 1.00 27.16 287 LEU B N 1
ATOM 5092 C CA . LEU B 1 287 ? 7.113 76.709 37.822 1.00 28.16 287 LEU B CA 1
ATOM 5093 C C . LEU B 1 287 ? 7.317 77.715 38.955 1.00 30.00 287 LEU B C 1
ATOM 5094 O O . LEU B 1 287 ? 6.645 78.744 38.996 1.00 32.07 287 LEU B O 1
ATOM 5099 N N . GLU B 1 288 ? 8.241 77.440 39.868 1.00 28.87 288 GLU B N 1
ATOM 5100 C CA . GLU B 1 288 ? 8.445 78.350 40.990 1.00 27.82 288 GLU B CA 1
ATOM 5101 C C . GLU B 1 288 ? 9.103 79.696 40.671 1.00 27.65 288 GLU B C 1
ATOM 5102 O O . GLU B 1 288 ? 9.098 80.594 41.515 1.00 28.73 288 GLU B O 1
ATOM 5108 N N . ILE B 1 289 ? 9.661 79.856 39.476 1.00 25.27 289 ILE B N 1
ATOM 5109 C CA . ILE B 1 289 ? 10.328 81.120 39.143 1.00 24.68 289 ILE B CA 1
ATOM 5110 C C . ILE B 1 289 ? 10.178 81.475 37.650 1.00 24.12 289 ILE B C 1
ATOM 5111 O O . ILE B 1 289 ? 11.161 81.616 36.917 1.00 23.62 289 ILE B O 1
ATOM 5116 N N . SER B 1 290 ? 8.933 81.648 37.217 1.00 24.26 290 SER B N 1
ATOM 5117 C CA . SER B 1 290 ? 8.641 81.933 35.815 1.00 24.57 290 SER B CA 1
ATOM 5118 C C . SER B 1 290 ? 7.316 82.659 35.582 1.00 25.27 290 SER B C 1
ATOM 5119 O O . SER B 1 290 ? 6.432 82.661 36.440 1.00 26.61 290 SER B O 1
ATOM 5122 N N . LEU B 1 291 ? 7.173 83.248 34.399 1.00 24.83 291 LEU B N 1
ATOM 5123 C CA . LEU B 1 291 ? 5.947 83.951 34.036 1.00 23.83 291 LEU B CA 1
ATOM 5124 C C . LEU B 1 291 ? 4.792 82.960 34.181 1.00 24.15 291 LEU B C 1
ATOM 5125 O O . L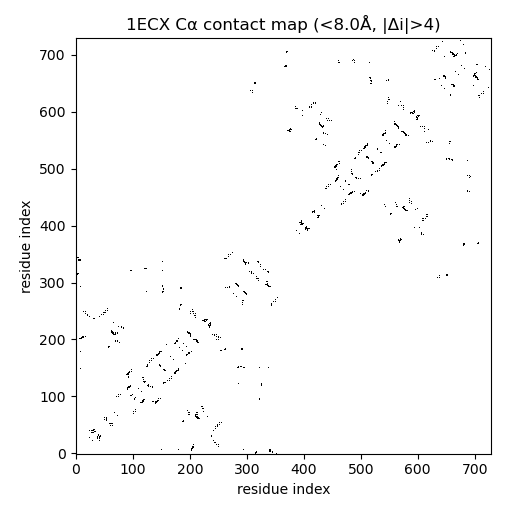EU B 1 291 ? 4.861 81.843 33.681 1.00 25.66 291 LEU B O 1
ATOM 5130 N N . PRO B 1 292 ? 3.707 83.360 34.851 1.00 23.78 292 PRO B N 1
ATOM 5131 C CA . PRO B 1 292 ? 2.573 82.448 35.031 1.00 25.21 292 PRO B CA 1
ATOM 5132 C C . PRO B 1 292 ? 1.860 81.978 33.759 1.00 26.30 292 PRO B C 1
ATOM 5133 O O . PRO B 1 292 ? 0.995 81.099 33.812 1.00 26.27 292 PRO B O 1
ATOM 5137 N N . ASN B 1 293 ? 2.231 82.545 32.618 1.00 26.41 293 ASN B N 1
ATOM 5138 C CA . ASN B 1 293 ? 1.579 82.198 31.359 1.00 26.00 293 ASN B CA 1
ATOM 5139 C C . ASN B 1 293 ? 2.408 81.249 30.501 1.00 26.53 293 ASN B C 1
ATOM 5140 O O . ASN B 1 293 ? 1.888 80.620 29.577 1.00 25.80 293 ASN B O 1
ATOM 5145 N N . THR B 1 294 ? 3.695 81.154 30.808 1.00 25.98 294 THR B N 1
ATOM 5146 C CA . THR B 1 294 ? 4.602 80.332 30.022 1.00 27.16 294 THR B CA 1
ATOM 5147 C C . THR B 1 294 ? 4.810 78.897 30.489 1.00 27.45 294 THR B C 1
ATOM 5148 O O . THR B 1 294 ? 5.069 78.650 31.662 1.00 28.36 294 THR B O 1
ATOM 5152 N N . LEU B 1 295 ? 4.706 77.957 29.549 1.00 27.69 295 LEU B N 1
ATOM 5153 C CA . LEU B 1 295 ? 4.886 76.536 29.839 1.00 26.71 295 LEU B CA 1
ATOM 5154 C C . LEU B 1 295 ? 5.605 75.805 28.708 1.00 27.25 295 LEU B C 1
ATOM 5155 O O . LEU B 1 295 ? 5.001 75.470 27.687 1.00 27.38 295 LEU B O 1
ATOM 5160 N N . SER B 1 296 ? 6.901 75.572 28.890 1.00 27.86 296 SER B N 1
ATOM 5161 C CA . SER B 1 296 ? 7.705 74.861 27.899 1.00 29.08 296 SER B CA 1
ATOM 5162 C C . SER B 1 296 ? 7.698 73.380 28.289 1.00 30.49 296 SER B C 1
ATOM 5163 O O . SER B 1 296 ? 8.052 73.029 29.418 1.00 31.62 296 SER B O 1
ATOM 5166 N N . VAL B 1 297 ? 7.284 72.519 27.363 1.00 29.49 297 VAL B N 1
ATOM 5167 C CA . VAL B 1 297 ? 7.209 71.088 27.631 1.00 30.17 297 VAL B CA 1
ATOM 5168 C C . VAL B 1 297 ? 7.768 70.283 26.462 1.00 32.27 297 VAL B C 1
ATOM 5169 O O . VAL B 1 297 ? 7.907 70.800 25.351 1.00 32.20 297 VAL B O 1
ATOM 5173 N N . SER B 1 298 ? 8.071 69.011 26.707 1.00 32.73 298 SER B N 1
ATOM 5174 C CA . SER B 1 298 ? 8.624 68.177 25.655 1.00 33.11 298 SER B CA 1
ATOM 5175 C C . SER B 1 298 ? 8.208 66.720 25.709 1.00 34.65 298 SER B C 1
ATOM 5176 O O . SER B 1 298 ? 8.133 66.130 26.784 1.00 35.34 298 SER B O 1
ATOM 5179 N N . PHE B 1 299 ? 7.925 66.154 24.538 1.00 34.98 299 PHE B N 1
ATOM 5180 C CA . PHE B 1 299 ? 7.584 64.742 24.411 1.00 35.73 299 PHE B CA 1
ATOM 5181 C C . PHE B 1 299 ? 8.776 64.145 23.653 1.00 37.66 299 PHE B C 1
ATOM 5182 O O . PHE B 1 299 ? 8.790 64.094 22.422 1.00 36.57 299 PHE B O 1
ATOM 5190 N N . PRO B 1 300 ? 9.796 63.688 24.394 1.00 39.43 300 PRO B N 1
ATOM 5191 C CA . PRO B 1 300 ? 11.042 63.094 23.896 1.00 40.89 300 PRO B CA 1
ATOM 5192 C C . PRO B 1 300 ? 10.972 62.293 22.597 1.00 41.71 300 PRO B C 1
ATOM 5193 O O . PRO B 1 300 ? 11.872 62.372 21.762 1.00 41.44 300 PRO B O 1
ATOM 5197 N N . ASN B 1 301 ? 9.910 61.525 22.416 1.00 41.76 301 ASN B N 1
ATOM 5198 C CA . ASN B 1 301 ? 9.803 60.721 21.214 1.00 43.79 301 ASN B CA 1
ATOM 5199 C C . ASN B 1 301 ? 9.102 61.393 20.035 1.00 44.18 301 ASN B C 1
ATOM 5200 O O . ASN B 1 301 ? 8.708 60.718 19.088 1.00 45.04 301 ASN B O 1
ATOM 5205 N N . ILE B 1 302 ? 8.953 62.714 20.078 1.00 43.81 302 ILE B N 1
ATOM 5206 C CA . ILE B 1 302 ? 8.291 63.432 18.995 1.00 43.02 302 ILE B CA 1
ATOM 5207 C C . ILE B 1 302 ? 8.924 64.791 18.731 1.00 43.49 302 ILE B C 1
ATOM 5208 O O . ILE B 1 302 ? 9.171 65.554 19.662 1.00 44.00 302 ILE B O 1
ATOM 5213 N N . ARG B 1 303 ? 9.189 65.096 17.463 1.00 44.32 303 ARG B N 1
ATOM 5214 C CA . ARG B 1 303 ? 9.781 66.385 17.118 1.00 45.78 303 ARG B CA 1
ATOM 5215 C C . ARG B 1 303 ? 8.802 67.505 17.428 1.00 45.62 303 ARG B C 1
ATOM 5216 O O . ARG B 1 303 ? 7.636 67.456 17.018 1.00 45.35 303 ARG B O 1
ATOM 5224 N N . GLY B 1 304 ? 9.281 68.510 18.156 1.00 44.02 304 GLY B N 1
ATOM 5225 C CA . GLY B 1 304 ? 8.436 69.634 18.511 1.00 42.68 304 GLY B CA 1
ATOM 5226 C C . GLY B 1 304 ? 7.736 70.216 17.299 1.00 42.08 304 GLY B C 1
ATOM 5227 O O . GLY B 1 304 ? 6.567 70.604 17.372 1.00 42.19 304 GLY B O 1
ATOM 5228 N N . SER B 1 305 ? 8.448 70.267 16.177 1.00 40.21 305 SER B N 1
ATOM 5229 C CA . SER B 1 305 ? 7.890 70.807 14.946 1.00 38.32 305 SER B CA 1
ATOM 5230 C C . SER B 1 305 ? 6.797 69.907 14.381 1.00 36.92 305 SER B C 1
ATOM 5231 O O . SER B 1 305 ? 5.906 70.370 13.668 1.00 38.43 305 SER B O 1
ATOM 5234 N N . THR B 1 306 ? 6.866 68.619 14.683 1.00 33.35 306 THR B N 1
ATOM 5235 C CA . THR B 1 306 ? 5.853 67.708 14.193 1.00 31.61 306 THR B CA 1
ATOM 5236 C C . THR B 1 306 ? 4.614 67.855 15.060 1.00 30.75 306 THR B C 1
ATOM 5237 O O . THR B 1 306 ? 3.492 67.866 14.559 1.00 30.78 306 THR B O 1
ATOM 5241 N N . LEU B 1 307 ? 4.823 67.975 16.368 1.00 29.68 307 LEU B N 1
ATOM 5242 C CA . LEU B 1 307 ? 3.715 68.138 17.297 1.00 28.64 307 LEU B CA 1
ATOM 5243 C C . LEU B 1 307 ? 3.070 69.476 16.961 1.00 28.97 307 LEU B C 1
ATOM 5244 O O . LEU B 1 307 ? 1.850 69.632 17.010 1.00 28.83 307 LEU B O 1
ATOM 5249 N N . GLN B 1 308 ? 3.913 70.442 16.611 1.00 29.12 308 GLN B N 1
ATOM 5250 C CA . GLN B 1 308 ? 3.445 71.772 16.259 1.00 28.61 308 GLN B CA 1
ATOM 5251 C C . GLN B 1 308 ? 2.554 71.748 15.018 1.00 28.65 308 GLN B C 1
ATOM 5252 O O . GLN B 1 308 ? 1.525 72.423 14.981 1.00 28.93 308 GLN B O 1
ATOM 5258 N N . ASN B 1 309 ? 2.949 70.991 13.997 1.00 27.69 309 ASN B N 1
ATOM 5259 C CA . ASN B 1 309 ? 2.137 70.919 12.790 1.00 29.24 309 ASN B CA 1
ATOM 5260 C C . ASN B 1 309 ? 0.817 70.237 13.087 1.00 29.49 309 ASN B C 1
ATOM 5261 O O . ASN B 1 309 ? -0.245 70.765 12.747 1.00 29.94 309 ASN B O 1
ATOM 5266 N N . LEU B 1 310 ? 0.879 69.059 13.705 1.00 26.71 310 LEU B N 1
ATOM 5267 C CA . LEU B 1 310 ? -0.341 68.334 14.020 1.00 25.56 310 LEU B CA 1
ATOM 5268 C C . LEU B 1 310 ? -1.329 69.212 14.784 1.00 25.88 310 LEU B C 1
ATOM 5269 O O . LEU B 1 310 ? -2.499 69.313 14.414 1.00 24.56 310 LEU B O 1
ATOM 5274 N N . LEU B 1 311 ? -0.857 69.847 15.853 1.00 26.34 311 LEU B N 1
ATOM 5275 C CA . LEU B 1 311 ? -1.715 70.705 16.656 1.00 26.51 311 LEU B CA 1
ATOM 5276 C C . LEU B 1 311 ? -2.327 71.799 15.800 1.00 27.78 311 LEU B C 1
ATOM 5277 O O . LEU B 1 311 ? -3.520 72.084 15.903 1.00 30.07 311 LEU B O 1
ATOM 5282 N N . SER B 1 312 ? -1.511 72.409 14.949 1.00 28.10 312 SER B N 1
ATOM 5283 C CA . SER B 1 312 ? -1.989 73.469 14.072 1.00 27.79 312 SER B CA 1
ATOM 5284 C C . SER B 1 312 ? -3.136 72.953 13.191 1.00 29.12 312 SER B C 1
ATOM 5285 O O . SER B 1 312 ? -4.028 73.710 12.803 1.00 29.03 312 SER B O 1
ATOM 5288 N N . GLY B 1 313 ? -3.105 71.657 12.884 1.00 29.70 313 GLY B N 1
ATOM 5289 C CA . GLY B 1 313 ? -4.138 71.062 12.060 1.00 29.39 313 GLY B CA 1
ATOM 5290 C C . GLY B 1 313 ? -5.479 71.095 12.758 1.00 31.44 313 GLY B C 1
ATOM 5291 O O . GLY B 1 313 ? -6.521 71.103 12.104 1.00 32.96 313 GLY B O 1
ATOM 5292 N N . TYR B 1 314 ? -5.454 71.119 14.090 1.00 31.47 314 TYR B N 1
ATOM 5293 C CA . TYR B 1 314 ? -6.681 71.160 14.881 1.00 30.74 314 TYR B CA 1
ATOM 5294 C C . TYR B 1 314 ? -7.043 72.583 15.329 1.00 30.04 314 TYR B C 1
ATOM 5295 O O . TYR B 1 314 ? -7.945 72.776 16.150 1.00 29.15 314 TYR B O 1
ATOM 5304 N N . GLY B 1 315 ? -6.336 73.572 14.786 1.00 28.73 315 GLY B N 1
ATOM 5305 C CA . GLY B 1 315 ? -6.605 74.959 15.124 1.00 28.23 315 GLY B CA 1
ATOM 5306 C C . GLY B 1 315 ? -5.968 75.407 16.425 1.00 29.39 315 GLY B C 1
ATOM 5307 O O . GLY B 1 315 ? -6.436 76.354 17.069 1.00 29.67 315 GLY B O 1
ATOM 5308 N N . ILE B 1 316 ? -4.893 74.731 16.812 1.00 27.90 316 ILE B N 1
ATOM 5309 C CA . ILE B 1 316 ? -4.193 75.049 18.048 1.00 27.78 316 ILE B CA 1
ATOM 5310 C C . ILE B 1 316 ? -2.816 75.610 17.697 1.00 27.29 316 ILE B C 1
ATOM 5311 O O . ILE B 1 316 ? -2.086 75.013 16.909 1.00 29.63 316 ILE B O 1
ATOM 5316 N N . TYR B 1 317 ? -2.455 76.747 18.280 1.00 24.50 317 TYR B N 1
ATOM 5317 C CA . TYR B 1 317 ? -1.172 77.344 17.963 1.00 24.40 317 TYR B CA 1
ATOM 5318 C C . TYR B 1 317 ? -0.169 77.456 19.105 1.00 25.54 317 TYR B C 1
ATOM 5319 O O . TYR B 1 317 ? -0.443 78.049 20.157 1.00 25.13 317 TYR B O 1
ATOM 5328 N N . VAL B 1 318 ? 1.001 76.867 18.872 1.00 24.98 318 VAL B N 1
ATOM 5329 C CA . VAL B 1 318 ? 2.103 76.865 19.823 1.00 24.81 318 VAL B CA 1
ATOM 5330 C C . VAL B 1 318 ? 3.394 77.004 19.022 1.00 26.16 318 VAL B C 1
ATOM 5331 O O . VAL B 1 318 ? 3.379 76.913 17.792 1.00 25.43 318 VAL B O 1
ATOM 5335 N N . SER B 1 319 ? 4.509 77.219 19.712 1.00 26.71 319 SER B N 1
ATOM 5336 C CA . SER B 1 319 ? 5.791 77.377 19.030 1.00 27.13 319 SER B CA 1
ATOM 5337 C C . SER B 1 319 ? 6.802 76.289 19.406 1.00 28.72 319 SER B C 1
ATOM 5338 O O . SER B 1 319 ? 6.536 75.455 20.278 1.00 28.22 319 SER B O 1
ATOM 5341 N N . THR B 1 320 ? 7.955 76.303 18.737 1.00 29.96 320 THR B N 1
ATOM 5342 C CA . THR B 1 320 ? 9.028 75.339 19.001 1.00 32.72 320 THR B CA 1
ATOM 5343 C C . THR B 1 320 ? 10.378 76.042 19.083 1.00 33.79 320 THR B C 1
ATOM 5344 O O . THR B 1 320 ? 10.823 76.672 18.118 1.00 35.52 320 THR B O 1
ATOM 5348 N N . ARG B 1 332 ? 16.206 76.915 21.699 1.00 48.47 332 ARG B N 1
ATOM 5349 C CA . ARG B 1 332 ? 17.294 75.959 21.563 1.00 47.80 332 ARG B CA 1
ATOM 5350 C C . ARG B 1 332 ? 18.565 76.489 22.189 1.00 46.92 332 ARG B C 1
ATOM 5351 O O . ARG B 1 332 ? 19.159 75.814 23.029 1.00 48.55 332 ARG B O 1
ATOM 5359 N N . HIS B 1 333 ? 19.012 77.676 21.786 1.00 43.46 333 HIS B N 1
ATOM 5360 C CA . HIS B 1 333 ? 20.218 78.189 22.415 1.00 41.81 333 HIS B CA 1
ATOM 5361 C C . HIS B 1 333 ? 19.936 78.409 23.901 1.00 40.89 333 HIS B C 1
ATOM 5362 O O . HIS B 1 333 ? 20.854 78.446 24.718 1.00 41.51 333 HIS B O 1
ATOM 5369 N N . VAL B 1 334 ? 18.659 78.525 24.256 1.00 39.48 334 VAL B N 1
ATOM 5370 C CA . VAL B 1 334 ? 18.290 78.710 25.655 1.00 38.63 334 VAL B CA 1
ATOM 5371 C C . VAL B 1 334 ? 18.362 77.361 26.376 1.00 38.06 334 VAL B C 1
ATOM 5372 O O . VAL B 1 334 ? 18.981 77.250 27.441 1.00 37.06 334 VAL B O 1
ATOM 5376 N N . LEU B 1 335 ? 17.738 76.340 25.787 1.00 36.33 335 LEU B N 1
ATOM 5377 C CA . LEU B 1 335 ? 17.739 75.004 26.378 1.00 34.74 335 LEU B CA 1
ATOM 5378 C C . LEU B 1 335 ? 19.168 74.479 26.436 1.00 34.15 335 LEU B C 1
ATOM 5379 O O . LEU B 1 335 ? 19.554 73.757 27.360 0.78 33.30 335 LEU B O 1
ATOM 5384 N N . ASP B 1 336 ? 19.952 74.856 25.437 1.00 34.16 336 ASP B N 1
ATOM 5385 C CA . ASP B 1 336 ? 21.343 74.451 25.357 1.00 33.97 336 ASP B CA 1
ATOM 5386 C C . ASP B 1 336 ? 22.064 75.069 26.549 1.00 33.61 336 ASP B C 1
ATOM 5387 O O . ASP B 1 336 ? 22.730 74.384 27.314 1.00 33.85 336 ASP B O 1
ATOM 5392 N N . ALA B 1 337 ? 21.910 76.375 26.711 1.00 33.74 337 ALA B N 1
ATOM 5393 C CA . ALA B 1 337 ? 22.544 77.077 27.811 1.00 32.39 337 ALA B CA 1
ATOM 5394 C C . ALA B 1 337 ? 22.130 76.473 29.147 1.00 32.91 337 ALA B C 1
ATOM 5395 O O . ALA B 1 337 ? 22.854 76.579 30.130 1.00 34.00 337 ALA B O 1
ATOM 5397 N N . MET B 1 338 ? 20.966 75.837 29.180 1.00 33.32 338 MET B N 1
ATOM 5398 C CA . MET B 1 338 ? 20.460 75.238 30.410 1.00 34.61 338 MET B CA 1
ATOM 5399 C C . MET B 1 338 ? 20.960 73.824 30.640 1.00 35.21 338 MET B C 1
ATOM 5400 O O . MET B 1 338 ? 20.782 73.263 31.721 1.00 35.21 338 MET B O 1
ATOM 5405 N N . GLY B 1 339 ? 21.574 73.241 29.620 1.00 35.74 339 GLY B N 1
ATOM 5406 C CA . GLY B 1 339 ? 22.080 71.889 29.761 1.00 36.46 339 GLY B CA 1
ATOM 5407 C C . GLY B 1 339 ? 21.012 70.857 29.473 1.00 36.92 339 GLY B C 1
ATOM 5408 O O . GLY B 1 339 ? 21.183 69.674 29.750 1.00 38.72 339 GLY B O 1
ATOM 5409 N N . VAL B 1 340 ? 19.898 71.305 28.918 1.00 36.69 340 VAL B N 1
ATOM 5410 C CA . VAL B 1 340 ? 18.820 70.395 28.599 1.00 36.73 340 VAL B CA 1
ATOM 5411 C C . VAL B 1 340 ? 19.330 69.338 27.629 1.00 37.86 340 VAL B C 1
ATOM 5412 O O . VAL B 1 340 ? 20.072 69.647 26.693 1.00 38.83 340 VAL B O 1
ATOM 5416 N N . ASP B 1 341 ? 18.936 68.089 27.856 1.00 38.08 341 ASP B N 1
ATOM 5417 C CA . ASP B 1 341 ? 19.357 66.998 26.989 1.00 37.26 341 ASP B CA 1
ATOM 5418 C C . ASP B 1 341 ? 18.877 67.226 25.570 1.00 38.19 341 ASP B C 1
ATOM 5419 O O . ASP B 1 341 ? 17.745 67.667 25.363 1.00 38.84 341 ASP B O 1
ATOM 5424 N N . ARG B 1 342 ? 19.728 66.901 24.598 1.00 38.56 342 ARG B N 1
ATOM 5425 C CA . ARG B 1 342 ? 19.380 67.068 23.193 1.00 39.42 342 ARG B CA 1
ATOM 5426 C C . ARG B 1 342 ? 18.043 66.417 22.833 1.00 39.15 342 ARG B C 1
ATOM 5427 O O . ARG B 1 342 ? 17.257 66.975 22.066 1.00 37.78 342 ARG B O 1
ATOM 5435 N N . ARG B 1 343 ? 17.786 65.238 23.387 1.00 39.30 343 ARG B N 1
ATOM 5436 C CA . ARG B 1 343 ? 16.542 64.531 23.110 1.00 39.43 343 ARG B CA 1
ATOM 5437 C C . ARG B 1 343 ? 15.338 65.356 23.530 1.00 39.78 343 ARG B C 1
ATOM 5438 O O . ARG B 1 343 ? 14.355 65.422 22.796 1.00 41.02 343 ARG B O 1
ATOM 5446 N N . ILE B 1 344 ? 15.411 65.973 24.712 1.00 38.85 344 ILE B N 1
ATOM 5447 C CA . ILE B 1 344 ? 14.308 66.788 25.225 1.00 37.46 344 ILE B CA 1
ATOM 5448 C C . ILE B 1 344 ? 14.156 68.046 24.381 1.00 35.97 344 ILE B C 1
ATOM 5449 O O . ILE B 1 344 ? 13.048 68.405 23.981 1.00 34.94 344 ILE B O 1
ATOM 5454 N N . ALA B 1 345 ? 15.274 68.716 24.121 1.00 33.28 345 ALA B N 1
ATOM 5455 C CA . ALA B 1 345 ? 15.257 69.928 23.318 1.00 33.28 345 ALA B CA 1
ATOM 5456 C C . ALA B 1 345 ? 14.546 69.668 21.990 1.00 34.24 345 ALA B C 1
ATOM 5457 O O . ALA B 1 345 ? 13.643 70.409 21.605 1.00 34.47 345 ALA B O 1
ATOM 5459 N N . GLN B 1 346 ? 14.947 68.602 21.304 1.00 35.10 346 GLN B N 1
ATOM 5460 C CA . GLN B 1 346 ? 14.360 68.233 20.016 1.00 35.81 346 GLN B CA 1
ATOM 5461 C C . GLN B 1 346 ? 12.836 68.143 19.980 1.00 33.76 346 GLN B C 1
ATOM 5462 O O . GLN B 1 346 ? 12.229 68.379 18.943 1.00 33.93 346 GLN B O 1
ATOM 5468 N N . GLY B 1 347 ? 12.208 67.801 21.097 1.00 32.76 347 GLY B N 1
ATOM 5469 C CA . GLY B 1 347 ? 10.758 67.686 21.084 1.00 32.25 347 GLY B CA 1
ATOM 5470 C C . GLY B 1 347 ? 10.032 68.780 21.837 1.00 31.94 347 GLY B C 1
ATOM 5471 O O . GLY B 1 347 ? 8.829 68.697 22.055 1.00 31.89 347 GLY B O 1
ATOM 5472 N N . ALA B 1 348 ? 10.763 69.822 22.213 1.00 30.47 348 ALA B N 1
ATOM 5473 C CA . ALA B 1 348 ? 10.201 70.918 22.972 1.00 28.25 348 ALA B CA 1
ATOM 5474 C C . ALA B 1 348 ? 9.238 71.812 22.205 1.00 29.13 348 ALA B C 1
ATOM 5475 O O . ALA B 1 348 ? 9.399 72.040 21.007 1.00 31.00 348 ALA B O 1
ATOM 5477 N N . ILE B 1 349 ? 8.220 72.297 22.911 1.00 27.82 349 ILE B N 1
ATOM 5478 C CA . ILE B 1 349 ? 7.257 73.232 22.351 1.00 27.19 349 ILE B CA 1
ATOM 5479 C C . ILE B 1 349 ? 6.965 74.240 23.456 1.00 27.69 349 ILE B C 1
ATOM 5480 O O . ILE B 1 349 ? 7.214 73.974 24.635 1.00 28.07 349 ILE B O 1
ATOM 5485 N N . ARG B 1 350 ? 6.466 75.412 23.086 1.00 26.98 350 ARG B N 1
ATOM 5486 C CA . ARG B 1 350 ? 6.161 76.404 24.097 1.00 25.67 350 ARG B CA 1
ATOM 5487 C C . ARG B 1 350 ? 4.711 76.844 24.068 1.00 24.72 350 ARG B C 1
ATOM 5488 O O . ARG B 1 350 ? 4.201 77.304 23.048 1.00 22.57 350 ARG B O 1
ATOM 5496 N N . ILE B 1 351 ? 4.048 76.678 25.200 1.00 23.97 351 ILE B N 1
ATOM 5497 C CA . ILE B 1 351 ? 2.668 77.092 25.330 1.00 25.44 351 ILE B CA 1
ATOM 5498 C C . ILE B 1 351 ? 2.739 78.397 26.111 1.00 27.44 351 ILE B C 1
ATOM 5499 O O . ILE B 1 351 ? 3.273 78.431 27.224 1.00 28.72 351 ILE B O 1
ATOM 5504 N N . SER B 1 352 ? 2.242 79.479 25.524 1.00 27.40 352 SER B N 1
ATOM 5505 C CA . SER B 1 352 ? 2.259 80.754 26.222 1.00 28.89 352 SER B CA 1
ATOM 5506 C C . SER B 1 352 ? 0.861 81.364 26.283 1.00 29.04 352 SER B C 1
ATOM 5507 O O . SER B 1 352 ? 0.281 81.729 25.262 1.00 29.33 352 SER B O 1
ATOM 5510 N N . LEU B 1 353 ? 0.314 81.434 27.493 1.00 29.70 353 LEU B N 1
ATOM 5511 C CA . LEU B 1 353 ? -1.008 82.010 27.714 1.00 29.27 353 LEU B CA 1
ATOM 5512 C C . LEU B 1 353 ? -0.767 83.464 28.106 1.00 29.76 353 LEU B C 1
ATOM 5513 O O . LEU B 1 353 ? -0.668 84.343 27.249 1.00 31.42 353 LEU B O 1
ATOM 5518 N N . CYS B 1 354 ? -2.981 83.941 27.361 1.00 26.45 354 CYS B N 1
ATOM 5519 C CA . CYS B 1 354 ? -3.071 85.341 27.746 1.00 27.40 354 CYS B CA 1
ATOM 5520 C C . CYS B 1 354 ? -4.307 85.512 28.618 1.00 28.51 354 CYS B C 1
ATOM 5521 O O . CYS B 1 354 ? -5.034 84.554 28.870 1.00 28.83 354 CYS B O 1
ATOM 5524 N N . LYS B 1 355 ? -4.549 86.730 29.074 1.00 29.35 355 LYS B N 1
ATOM 5525 C CA . LYS B 1 355 ? -5.695 86.989 29.928 1.00 31.11 355 LYS B CA 1
ATOM 5526 C C . LYS B 1 355 ? -7.001 86.453 29.332 1.00 32.03 355 LYS B C 1
ATOM 5527 O O . LYS B 1 355 ? -7.914 86.080 30.067 1.00 33.49 355 LYS B O 1
ATOM 5533 N N . TYR B 1 356 ? -7.079 86.379 28.008 1.00 31.96 356 TYR B N 1
ATOM 5534 C CA . TYR B 1 356 ? -8.307 85.928 27.361 1.00 32.18 356 TYR B CA 1
ATOM 5535 C C . TYR B 1 356 ? -8.460 84.437 27.074 1.00 30.24 356 TYR B C 1
ATOM 5536 O O . TYR B 1 356 ? -9.481 84.010 26.539 1.00 30.37 356 TYR B O 1
ATOM 5545 N N . ASN B 1 357 ? -7.457 83.645 27.429 1.00 28.14 357 ASN B N 1
ATOM 5546 C CA . ASN B 1 357 ? -7.524 82.202 27.228 1.00 26.18 357 ASN B CA 1
ATOM 5547 C C . ASN B 1 357 ? -8.479 81.616 28.260 1.00 26.86 357 ASN B C 1
ATOM 5548 O O . ASN B 1 357 ? -8.666 82.202 29.327 1.00 26.43 357 ASN B O 1
ATOM 5553 N N . THR B 1 358 ? -9.071 80.462 27.960 1.00 25.97 358 THR B N 1
ATOM 5554 C CA . THR B 1 358 ? -10.036 79.865 28.874 1.00 27.36 358 THR B CA 1
ATOM 5555 C C . THR B 1 358 ? -9.842 78.385 29.205 1.00 30.56 358 THR B C 1
ATOM 5556 O O . THR B 1 358 ? -9.132 77.662 28.510 1.00 31.20 358 THR B O 1
ATOM 5560 N N . GLU B 1 359 ? -10.500 77.936 30.268 1.00 32.74 359 GLU B N 1
ATOM 5561 C CA . GLU B 1 359 ? -10.403 76.546 30.688 1.00 35.17 359 GLU B CA 1
ATOM 5562 C C . GLU B 1 359 ? -11.050 75.655 29.634 1.00 35.70 359 GLU B C 1
ATOM 5563 O O . GLU B 1 359 ? -10.672 74.493 29.470 1.00 35.29 359 GLU B O 1
ATOM 5569 N N . GLU B 1 360 ? -12.031 76.202 28.926 1.00 34.78 360 GLU B N 1
ATOM 5570 C CA . GLU B 1 360 ? -12.692 75.453 27.870 1.00 35.84 360 GLU B CA 1
ATOM 5571 C C . GLU B 1 360 ? -11.613 75.143 26.826 1.00 36.30 360 GLU B C 1
ATOM 5572 O O . GLU B 1 360 ? -11.539 74.032 26.291 1.00 36.35 360 GLU B O 1
ATOM 5578 N N . GLU B 1 361 ? -10.764 76.133 26.557 1.00 34.64 361 GLU B N 1
ATOM 5579 C CA . GLU B 1 361 ? -9.677 75.983 25.599 1.00 32.91 361 GLU B CA 1
ATOM 5580 C C . GLU B 1 361 ? -8.620 75.003 26.107 1.00 33.50 361 GLU B C 1
ATOM 5581 O O . GLU B 1 361 ? -8.051 74.235 25.332 1.00 35.18 361 GLU B O 1
ATOM 5587 N N . VAL B 1 362 ? -8.344 75.038 27.406 1.00 31.71 362 VAL B N 1
ATOM 5588 C CA . VAL B 1 362 ? -7.354 74.138 27.976 1.00 29.94 362 VAL B CA 1
ATOM 5589 C C . VAL B 1 362 ? -7.854 72.706 27.898 1.00 30.38 362 VAL B C 1
ATOM 5590 O O . VAL B 1 362 ? -7.084 71.781 27.660 1.00 31.27 362 VAL B O 1
ATOM 5594 N N . ASP B 1 363 ? -9.152 72.532 28.113 1.00 30.17 363 ASP B N 1
ATOM 5595 C CA . ASP B 1 363 ? -9.765 71.215 28.054 1.00 30.36 363 ASP B CA 1
ATOM 5596 C C . ASP B 1 363 ? -9.649 70.658 26.634 1.00 30.95 363 ASP B C 1
ATOM 5597 O O . ASP B 1 363 ? -9.406 69.462 26.442 1.00 30.73 363 ASP B O 1
ATOM 5602 N N . TYR B 1 364 ? -9.808 71.541 25.648 1.00 30.48 364 TYR B N 1
ATOM 5603 C CA . TYR B 1 364 ? -9.741 71.179 24.232 1.00 29.86 364 TYR B CA 1
ATOM 5604 C C . TYR B 1 364 ? -8.328 70.758 23.849 1.00 29.25 364 TYR B C 1
ATOM 5605 O O . TYR B 1 364 ? -8.116 69.709 23.249 1.00 28.43 364 TYR B O 1
ATOM 5614 N N . PHE B 1 365 ? -7.365 71.597 24.200 1.00 28.51 365 PHE B N 1
ATOM 5615 C CA . PHE B 1 365 ? -5.966 71.329 23.920 1.00 28.77 365 PHE B CA 1
ATOM 5616 C C . PHE B 1 365 ? -5.597 69.946 24.482 1.00 29.11 365 PHE B C 1
ATOM 5617 O O . PHE B 1 365 ? -5.052 69.100 23.771 1.00 29.81 365 PHE B O 1
ATOM 5625 N N . LEU B 1 366 ? -5.902 69.714 25.754 1.00 27.82 366 LEU B N 1
ATOM 5626 C CA . LEU B 1 366 ? -5.589 68.433 26.373 1.00 27.66 366 LEU B CA 1
ATOM 5627 C C . LEU B 1 366 ? -6.265 67.268 25.649 1.00 28.77 366 LEU B C 1
ATOM 5628 O O . LEU B 1 366 ? -5.647 66.238 25.390 1.00 27.23 366 LEU B O 1
ATOM 5633 N N . LYS B 1 367 ? -7.537 67.438 25.312 1.00 29.72 367 LYS B N 1
ATOM 5634 C CA . LYS B 1 367 ? -8.276 66.395 24.620 1.00 31.53 367 LYS B CA 1
ATOM 5635 C C . LYS B 1 367 ? -7.704 66.084 23.226 1.00 33.79 367 LYS B C 1
ATOM 5636 O O . LYS B 1 367 ? -7.512 64.923 22.876 1.00 35.29 367 LYS B O 1
ATOM 5642 N N . LYS B 1 368 ? -7.417 67.115 22.438 1.00 34.68 368 LYS B N 1
ATOM 5643 C CA . LYS B 1 368 ? -6.891 66.910 21.091 1.00 35.52 368 LYS B CA 1
ATOM 5644 C C . LYS B 1 368 ? -5.457 66.412 21.043 1.00 36.03 368 LYS B C 1
ATOM 5645 O O . LYS B 1 368 ? -5.124 65.572 20.212 1.00 36.10 368 LYS B O 1
ATOM 5651 N N . ILE B 1 369 ? -4.597 66.932 21.911 1.00 36.97 369 ILE B N 1
ATOM 5652 C CA . ILE B 1 369 ? -3.205 66.491 21.892 1.00 37.24 369 ILE B CA 1
ATOM 5653 C C . ILE B 1 369 ? -3.129 65.021 22.274 1.00 37.08 369 ILE B C 1
ATOM 5654 O O . ILE B 1 369 ? -2.223 64.315 21.838 1.00 38.10 369 ILE B O 1
ATOM 5659 N N . GLU B 1 370 ? -4.086 64.557 23.075 1.00 36.47 370 GLU B N 1
ATOM 5660 C CA . GLU B 1 370 ? -4.101 63.152 23.463 1.00 37.42 370 GLU B CA 1
ATOM 5661 C C . GLU B 1 370 ? -4.412 62.304 22.228 1.00 38.67 370 GLU B C 1
ATOM 5662 O O . GLU B 1 370 ? -3.878 61.206 22.078 1.00 39.25 370 GLU B O 1
ATOM 5668 N N . GLU B 1 371 ? -5.276 62.810 21.349 1.00 38.30 371 GLU B N 1
ATOM 5669 C CA . GLU B 1 371 ? -5.599 62.093 20.121 1.00 39.23 371 GLU B CA 1
ATOM 5670 C C . GLU B 1 371 ? -4.341 62.012 19.271 1.00 39.50 371 GLU B C 1
ATOM 5671 O O . GLU B 1 371 ? -3.906 60.933 18.884 1.00 40.25 371 GLU B O 1
ATOM 5677 N N . ILE B 1 372 ? -3.764 63.171 18.981 1.00 38.87 372 ILE B N 1
ATOM 5678 C CA . ILE B 1 372 ? -2.559 63.248 18.173 1.00 3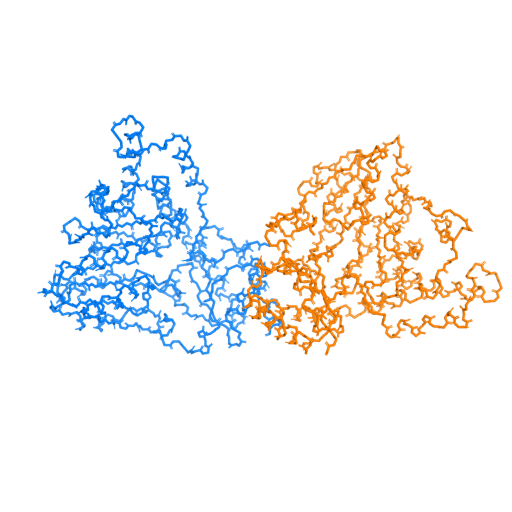9.14 372 ILE B CA 1
ATOM 5679 C C . ILE B 1 372 ? -1.499 62.283 18.684 1.00 39.84 372 ILE B C 1
ATOM 5680 O O . ILE B 1 372 ? -0.817 61.613 17.900 1.00 39.18 372 ILE B O 1
ATOM 5685 N N . LEU B 1 373 ? -1.366 62.203 20.002 1.00 40.05 373 LEU B N 1
ATOM 5686 C CA . LEU B 1 373 ? -0.381 61.307 20.587 1.00 40.12 373 LEU B CA 1
ATOM 5687 C C . LEU B 1 373 ? -0.747 59.843 20.367 1.00 40.20 373 LEU B C 1
ATOM 5688 O O . LEU B 1 373 ? 0.122 59.026 20.083 1.00 40.21 373 LEU B O 1
ATOM 5693 N N . SER B 1 374 ? -2.030 59.510 20.468 1.00 41.92 374 SER B N 1
ATOM 5694 C CA . SER B 1 374 ? -2.455 58.127 20.268 1.00 44.46 374 SER B CA 1
ATOM 5695 C C . SER B 1 374 ? -2.227 57.687 18.827 1.00 46.13 374 SER B C 1
ATOM 5696 O O . SER B 1 374 ? -1.743 56.586 18.588 1.00 47.26 374 SER B O 1
ATOM 5699 N N . PHE B 1 375 ? -2.576 58.545 17.871 1.00 48.28 375 PHE B N 1
ATOM 5700 C CA . PHE B 1 375 ? -2.392 58.236 16.456 1.00 49.40 375 PHE B CA 1
ATOM 5701 C C . PHE B 1 375 ? -0.930 58.003 16.148 1.00 50.02 375 PHE B C 1
ATOM 5702 O O . PHE B 1 375 ? -0.593 57.333 15.179 1.00 50.84 375 PHE B O 1
ATOM 5710 N N . LEU B 1 376 ? -0.060 58.576 16.967 1.00 51.05 376 LEU B N 1
ATOM 5711 C CA . LEU B 1 376 ? 1.371 58.400 16.790 1.00 52.01 376 LEU B CA 1
ATOM 5712 C C . LEU B 1 376 ? 1.809 57.243 17.690 1.00 52.72 376 LEU B C 1
ATOM 5713 O O . LEU B 1 376 ? 0.971 56.778 18.490 0.00 53.18 376 LEU B O 1
#

Radius of gyration: 33.12 Å; Cα contacts (8 Å, |Δi|>4): 1524; chains: 2; bounding box: 61×108×59 Å

Organism: Thermotoga maritima (strain ATCC 43589 / DSM 3109 / JCM 10099 / NBRC 100826 / MSB8) (NCBI:txid243274)

Sequence (729 aa):
MRVYFDNNATTRVDDRVLEEMIVFYREKYGNPNSAHGMGIEANLHMEKAREKVAKVLGVSPSEIFFTSCATESINWILKTVAETFEKRKRTIITTPIEHKAVLETMKYLSMKGFKVKYVPVDSRGVVKLEELEKLVDEDTFLVSIMAANNEVGTIQPVEDVTRIVKKKNKETLVHVDAVQTIGKIPFSLEKLEVDYASFSAHKFHGPKGVGITYIRKGVPIRPLIHGGGQERGLRSGTQNVPGIVGAARAMEIAVEELSEAAKHMEKLRSKLVSGLMNLGAHIITPLEISLPNTLSVSFPNIRGSTLQNLLSGYGIYVSTHVLDAMGVDRRIAQGAIRISLCKYNTEEEVDYFLKKIEEILSFLMRVYFDNNATTRVDDRVLEEMIVFYREKYGNPNSAHGMGIEANLHMEKAREKVAKVLGVSPSEIFFTSCATESINWILKTVAETFEKRKRTIITTPIEHKAVLETMKYLSMKGFKVKYVPVDSRGVVKLEELEKLVDEDTFLVSIMAANNEVGTIQPVEDVTRIVKKKNKETLVHVDAVQTIGKIPFSLEKLEVDYASFSAHKFHGPKGVGITYIRKGVPIRPLIHGGGQERGLRSGTQNVPGIVGAARAMEIAVEELSEAAKHMEKLRSKLVSGLMNLGAHIITPLEISLPNTLSVSFPNIRGSTLQNLLSGYGIYVSTRHVLDAMGVDRRIAQGAIRISLCKYNTEEEVDYFLKKIEEILSFL

B-factor: mean 36.45, std 10.29, range [14.93, 75.53]

InterPro domains:
  IPR000192 Aminotransferase class V domain [PF00266] (3-365)
  IPR015421 Pyridoxal phosphate-dependent transferase, major domain [G3DSA:3.40.640.10] (60-236)
  IPR015422 Pyridoxal phosphate-dependent transferase, small domain [G3DSA:3.90.1150.10] (3-368)
  IPR015424 Pyridoxal phosphate-dependent transferase [SSF53383] (3-373)
  IPR016454 Cysteine desulfurase [PIRSF005572] (2-373)

Nearest PDB structures (foldseek):
  1ecx-assembly1_B  TM=1.003E+00  e=3.127E-75  Thermotoga maritima
  7rtk-assembly1_A  TM=9.671E-01  e=1.066E-43  Homo sapiens
  5wkp-assembly1_A  TM=9.687E-01  e=1.894E-43  Homo sapiens
  5wkp-assembly1_E  TM=9.668E-01  e=7.961E-43  Homo sapiens
  6m4j-assembly1_A  TM=8.760E-01  e=3.409E-34  Vibrio cyclitrophicus

Solvent-accessible surface area: 31486 Å² total

Secondary structure (DSSP, 8-state):
--EE-BTTT--PPPHHHHHHHHHHHHTS---TT-SSHHHHHHHHHHHHHHHHHHHHHTS-GGGEEEES-HHHHHHHHHHHHHHTTTTT--EEEE-TTS-HHHHHHHHHHHHTT-EEEE--B-TTS-B-HHHHHHH--TTEEEEEEESB-TTT-BBP-HHHHHHHHHHH-TT-EEEEE-TTTTTTS----TTT--SEEEEEGGGTTPPSS-EEEEE-TTS----SB-SS-TTTTTB-S---HHHHHHHHHHHHHHHHTHHHHHHHHHHHHHHHHHHHHTTTPEE-S-GGGB-TTEEEEE-TT--HHHHHHHHHHTTEE-B--HHHHTT--HHHHTT-EEEE--TT--HHHHHHHHHHHHHHHHH-/--EE-BTTT--PPPHHHHHHHHHHHHTS---TT--SHHHHHHHHHHHHHHHHHHHHHTS-GGGEEEESSHHHHHHHHHHHHHHHTTTT--EEEE-TTS-HHHHHHHHHHHHTT-EEEE--B-TTS-B-HHHHHHH--TTEEEEEEESB-TTT-BBP-HHHHHHHHHHH-TT-EEEEE-TTTTTTS----TTT--SEEEEEGGGGT--TT-EEEEE-TTS----SB-SS-TGGGTB-S---HHHHHHHHHHHHHHHHTHHHHHHHHHHHHHHHHHHHHHTT-EE-S-GGGB-TTEEEEE-TTS-HHHHHHHHHHTTEE-B--HHHHHHT--HHHHHTEEEEE--TT--HHHHHHHHHHHHHHHHH-

Foldseek 3Di:
DFAEQALLVFAAADPVLLVQLVCCVPPLVAFCVDPDDSVVVLVVLLLVLLVLQCVQQVHDSLQKFKFQFLLVQLLQVVVQLCVVCVVNAAEEEEALLDDVSNVVSQVVSVVVPGHYYHFFAELLLEGDLVSLLVPQAPRAAEYEYEQFGSFQFFGYPLLVSVVSNCVRPVRHAYAYADAQDFLWHDHHPNPSPHAKYKYGLRSQNADRRMIMIGGPPPRGGAAPDADPCPSNRRYDDGDPSSRSSSSSVSRSVSSVCSVVWNVQLLVLVVVLVVLCVVLVKDWSNDNVGGTSFKTKIFHQPAFCVRLQVQCVVVNHHWAASSNVSSVHDPRRNRGIIMGGDTSPGDSVSSVVSSVVSNVVVVVD/DFAEQALLVFDAADPVLLVLLVCCVPPLVDFCVDPDDSVVVLVVLLLVLLVLQCVLQVHDSLQKFKFQFLLVQLLFVVVQLCVVCPPPAAEEEEALQDDCSNVVSVVVSVVVPGHYDHFFAELQLEGDLVVLLVSAAASAAEYEYEQFGSQQFFGYPLLSSQVSNCVSPVRHAYEYADAQDQLFHRHHPNPSPHAKYKYGLRSQNADHRMIMIGGPPPRGGAAPDADDCPSNRRYDDGDPSSRSSSSSVSSSVSSVCSVVLNVQLLVLVVVLVVLVVVLPKDWSHDNVGGGSFKTKIFRLVDFLVVLQVQCVVVNHHWAAASSSVSSVNDPSRNRGIIMGGDGSPGDNVSSVVSSVRSSVVSVVD